Protein AF-0000000074580094 (afdb_homodimer)

Foldseek 3Di:
DLEEEFEEDAQLVPAQLQAVVLCLVDQAYEYEYADHPDCNVVSQVVDPRYDYDYDHDDAPQVSRLVRQVPTPGQKYFYDYSQKHFDPQQVVQVVPDDPVDQLEWEKAFAFEDAQHHTDQFLPRHDDIATGIHGSVNWGWDPDHPDTHIDHDPSRHYDYGDGYIYGHPYNDVVSLVVCLVVLLVVLLVPDAADPPVVLQVVLVVLLCCRVPVRVLVVVPPRSNVSSVSRSSSSNSSNVCNHPVD/DLEEEFEEDAQLVPAQLQAVVLCLVDQAYEYEYADHPDCNVVSQVVDPRYDYDYDHDDAPQVSRLVRQVPTPGQKYFYDYSQKHFDPQQVVQVVPDDPVDQLEWEKAAAFEDAQHHTDQFLPRRGDIATGIHGSVNWGWDPDRPDTHIDHDPSHHYDYGDGYIYGHCYNDVVSLVVCLVVLLVVLLVPDAADPPVVLQVVLVVLLCCRVPVRVLVVVPPRSNVSSVSRSSSSNSSNVCNHPVD

Radius of gyration: 27.44 Å; Cα contacts (8 Å, |Δi|>4): 992; chains: 2; bounding box: 47×80×62 Å

Structure (mmCIF, N/CA/C/O backbone):
data_AF-0000000074580094-model_v1
#
loop_
_entity.id
_entity.type
_entity.pdbx_description
1 polymer 'Glycosyl transferase, group 2 family protein'
#
loop_
_atom_site.group_PDB
_atom_site.id
_atom_site.type_symbol
_atom_site.label_atom_id
_atom_site.label_alt_id
_atom_site.label_comp_id
_atom_site.label_asym_id
_atom_site.label_entity_id
_atom_site.label_seq_id
_atom_site.pdbx_PDB_ins_code
_atom_site.Cartn_x
_atom_site.Cartn_y
_atom_site.Cartn_z
_atom_site.occupancy
_atom_site.B_iso_or_equiv
_atom_site.auth_seq_id
_atom_site.auth_comp_id
_atom_site.auth_asym_id
_atom_site.auth_atom_id
_atom_site.pdbx_PDB_model_num
ATOM 1 N N . MET A 1 1 ? 5.562 41.562 6.352 1 67.31 1 MET A N 1
ATOM 2 C CA . MET A 1 1 ? 6.07 40.594 7.32 1 67.31 1 MET A CA 1
ATOM 3 C C . MET A 1 1 ? 7.309 39.906 6.781 1 67.31 1 MET A C 1
ATOM 5 O O . MET A 1 1 ? 7.328 39.469 5.625 1 67.31 1 MET A O 1
ATOM 9 N N . CYS A 1 2 ? 8.477 40.125 7.492 1 86.38 2 CYS A N 1
ATOM 10 C CA . CYS A 1 2 ? 9.734 39.5 7.094 1 86.38 2 CYS A CA 1
ATOM 11 C C . CYS A 1 2 ? 9.812 38.062 7.586 1 86.38 2 CYS A C 1
ATOM 13 O O . CYS A 1 2 ? 10.586 37.75 8.484 1 86.38 2 CYS A O 1
ATOM 15 N N . LEU A 1 3 ? 8.914 37.281 7.074 1 94.38 3 LEU A N 1
ATOM 16 C CA . LEU A 1 3 ? 8.727 35.875 7.406 1 94.38 3 LEU A CA 1
ATOM 17 C C . LEU A 1 3 ? 8.828 35 6.156 1 94.38 3 LEU A C 1
ATOM 19 O O . LEU A 1 3 ? 8.203 35.312 5.137 1 94.38 3 LEU A O 1
ATOM 23 N N . SER A 1 4 ? 9.727 34.094 6.234 1 97.44 4 SER A N 1
ATOM 24 C CA . SER A 1 4 ? 9.852 33.156 5.125 1 97.44 4 SER A CA 1
ATOM 25 C C . SER A 1 4 ? 9.062 31.875 5.391 1 97.44 4 SER A C 1
ATOM 27 O O . SER A 1 4 ? 9.234 31.234 6.43 1 97.44 4 SER A O 1
ATOM 29 N N . ALA A 1 5 ? 8.188 31.531 4.473 1 97.94 5 ALA A N 1
ATOM 30 C CA . ALA A 1 5 ? 7.594 30.188 4.488 1 97.94 5 ALA A CA 1
ATOM 31 C C . ALA A 1 5 ? 8.531 29.172 3.844 1 97.94 5 ALA A C 1
ATOM 33 O O . ALA A 1 5 ? 8.961 29.344 2.703 1 97.94 5 ALA A O 1
ATOM 34 N N . VAL A 1 6 ? 8.859 28.141 4.594 1 97.75 6 VAL A N 1
ATOM 35 C CA . VAL A 1 6 ? 9.828 27.156 4.109 1 97.75 6 VAL A CA 1
ATOM 36 C C . VAL A 1 6 ? 9.148 25.797 3.961 1 97.75 6 VAL A C 1
ATOM 38 O O . VAL A 1 6 ? 8.562 25.281 4.918 1 97.75 6 VAL A O 1
ATOM 41 N N . ILE A 1 7 ? 9.273 25.203 2.734 1 97.75 7 ILE A N 1
ATOM 42 C CA . ILE A 1 7 ? 8.594 23.953 2.426 1 97.75 7 ILE A CA 1
ATOM 43 C C . ILE A 1 7 ? 9.578 22.984 1.771 1 97.75 7 ILE A C 1
ATOM 45 O O . ILE A 1 7 ? 10.242 23.328 0.787 1 97.75 7 ILE A O 1
ATOM 49 N N . ILE A 1 8 ? 9.711 21.828 2.287 1 95.44 8 ILE A N 1
ATOM 50 C CA . ILE A 1 8 ? 10.422 20.766 1.589 1 95.44 8 ILE A CA 1
ATOM 51 C C . ILE A 1 8 ? 9.445 19.984 0.715 1 95.44 8 ILE A C 1
ATOM 53 O O . ILE A 1 8 ? 8.344 19.641 1.154 1 95.44 8 ILE A O 1
ATOM 57 N N . VAL A 1 9 ? 9.883 19.703 -0.528 1 95.88 9 VAL A N 1
ATOM 58 C CA . VAL A 1 9 ? 8.914 19.156 -1.475 1 95.88 9 VAL A CA 1
ATOM 59 C C . VAL A 1 9 ? 9.523 17.953 -2.195 1 95.88 9 VAL A C 1
ATOM 61 O O . VAL A 1 9 ? 10.719 17.953 -2.498 1 95.88 9 VAL A O 1
ATOM 64 N N . LYS A 1 10 ? 8.727 16.969 -2.344 1 94.12 10 LYS A N 1
ATOM 65 C CA . LYS A 1 10 ? 8.984 15.867 -3.264 1 94.12 10 LYS A CA 1
ATOM 66 C C . LYS A 1 10 ? 7.691 15.367 -3.896 1 94.12 10 LYS A C 1
ATOM 68 O O . LYS A 1 10 ? 6.816 14.844 -3.203 1 94.12 10 LYS A O 1
ATOM 73 N N . ASN A 1 11 ? 7.508 15.5 -5.191 1 93.44 11 ASN A N 1
ATOM 74 C CA . ASN A 1 11 ? 6.352 15.023 -5.953 1 93.44 11 ASN A CA 1
ATOM 75 C C . ASN A 1 11 ? 5.039 15.422 -5.277 1 93.44 11 ASN A C 1
ATOM 77 O O . ASN A 1 11 ? 4.211 14.562 -4.973 1 93.44 11 ASN A O 1
ATOM 81 N N . ALA A 1 12 ? 4.84 16.719 -5.148 1 94.38 12 ALA A N 1
ATOM 82 C CA . ALA A 1 12 ? 3.674 17.234 -4.438 1 94.38 12 ALA A CA 1
ATOM 83 C C . ALA A 1 12 ? 2.674 17.859 -5.406 1 94.38 12 ALA A C 1
ATOM 85 O O . ALA A 1 12 ? 1.945 18.781 -5.043 1 94.38 12 ALA A O 1
ATOM 86 N N . GLU A 1 13 ? 2.582 17.359 -6.609 1 94.44 13 GLU A N 1
ATOM 87 C CA . GLU A 1 13 ? 1.767 17.984 -7.648 1 94.44 13 GLU A CA 1
ATOM 88 C C . GLU A 1 13 ? 0.303 18.062 -7.227 1 94.44 13 GLU A C 1
ATOM 90 O O . GLU A 1 13 ? -0.405 19 -7.613 1 94.44 13 GLU A O 1
ATOM 95 N N . HIS A 1 14 ? -0.156 17.297 -6.363 1 91 14 HIS A N 1
ATOM 96 C CA . HIS A 1 14 ? -1.579 17.188 -6.062 1 91 14 HIS A CA 1
ATOM 97 C C . HIS A 1 14 ? -1.984 18.172 -4.969 1 91 14 HIS A C 1
ATOM 99 O O . HIS A 1 14 ? -3.162 18.516 -4.84 1 91 14 HIS A O 1
ATOM 105 N N . THR A 1 15 ? -0.998 18.625 -4.211 1 94.44 15 THR A N 1
ATOM 106 C CA . THR A 1 15 ? -1.376 19.438 -3.055 1 94.44 15 THR A CA 1
ATOM 107 C C . THR A 1 15 ? -0.68 20.781 -3.094 1 94.44 15 THR A C 1
ATOM 109 O O . THR A 1 15 ? -1.124 21.734 -2.443 1 94.44 15 THR A O 1
ATOM 112 N N . LEU A 1 16 ? 0.31 20.969 -3.82 1 96.88 16 LEU A N 1
ATOM 113 C CA . LEU A 1 16 ? 1.217 22.109 -3.748 1 96.88 16 LEU A CA 1
ATOM 114 C C . LEU A 1 16 ? 0.489 23.406 -4.086 1 96.88 16 LEU A C 1
ATOM 116 O O . LEU A 1 16 ? 0.701 24.438 -3.438 1 96.88 16 LEU A O 1
ATOM 120 N N . GLU A 1 17 ? -0.34 23.375 -5.102 1 96.88 17 GLU A N 1
ATOM 121 C CA . GLU A 1 17 ? -1.044 24.578 -5.531 1 96.88 17 GLU A CA 1
ATOM 122 C C . GLU A 1 17 ? -1.868 25.172 -4.395 1 96.88 17 GLU A C 1
ATOM 124 O O . GLU A 1 17 ? -1.809 26.375 -4.137 1 96.88 17 GLU A O 1
ATOM 129 N N . LYS A 1 18 ? -2.588 24.312 -3.732 1 95.94 18 LYS A N 1
ATOM 130 C CA . LYS A 1 18 ? -3.412 24.766 -2.611 1 95.94 18 LYS A CA 1
ATOM 131 C C . LYS A 1 18 ? -2.553 25.344 -1.489 1 95.94 18 LYS A C 1
ATOM 133 O O . LYS A 1 18 ? -2.904 26.359 -0.886 1 95.94 18 LYS A O 1
ATOM 138 N N . THR A 1 19 ? -1.493 24.641 -1.237 1 97.69 19 THR A N 1
ATOM 139 C CA . THR A 1 19 ? -0.561 25.109 -0.217 1 97.69 19 THR A CA 1
ATOM 140 C C . THR A 1 19 ? -0.046 26.5 -0.554 1 97.69 19 THR A C 1
ATOM 142 O O . THR A 1 19 ? -0.114 27.406 0.275 1 97.69 19 THR A O 1
ATOM 145 N N . LEU A 1 20 ? 0.334 26.703 -1.763 1 97.88 20 LEU A N 1
ATOM 146 C CA . LEU A 1 20 ? 0.925 27.969 -2.178 1 97.88 20 LEU A CA 1
ATOM 147 C C . LEU A 1 20 ? -0.124 29.078 -2.203 1 97.88 20 LEU A C 1
ATOM 149 O O . LEU A 1 20 ? 0.163 30.219 -1.84 1 97.88 20 LEU A O 1
ATOM 153 N N . GLN A 1 21 ? -1.299 28.75 -2.617 1 97.31 21 GLN A N 1
ATOM 154 C CA . GLN A 1 21 ? -2.387 29.734 -2.627 1 97.31 21 GLN A CA 1
ATOM 155 C C . GLN A 1 21 ? -2.656 30.266 -1.225 1 97.31 21 GLN A C 1
ATOM 157 O O . GLN A 1 21 ? -2.977 31.438 -1.058 1 97.31 21 GLN A O 1
ATOM 162 N N . SER A 1 22 ? -2.496 29.422 -0.257 1 97.38 22 SER A N 1
ATOM 163 C CA . SER A 1 22 ? -2.787 29.781 1.124 1 97.38 22 SER A CA 1
ATOM 164 C C . SER A 1 22 ? -1.696 30.688 1.696 1 97.38 22 SER A C 1
ATOM 166 O O . SER A 1 22 ? -1.852 31.25 2.785 1 97.38 22 SER A O 1
ATOM 168 N N . LEU A 1 23 ? -0.598 30.828 0.967 1 96.62 23 LEU A N 1
ATOM 169 C CA . LEU A 1 23 ? 0.558 31.562 1.451 1 96.62 23 LEU A CA 1
ATOM 170 C C . LEU A 1 23 ? 0.733 32.875 0.667 1 96.62 23 LEU A C 1
ATOM 172 O O . LEU A 1 23 ? 1.85 33.375 0.545 1 96.62 23 LEU A O 1
ATOM 176 N N . SER A 1 24 ? -0.337 33.375 0.201 1 92.31 24 SER A N 1
ATOM 177 C CA . SER A 1 24 ? -0.309 34.562 -0.673 1 92.31 24 SER A CA 1
ATOM 178 C C . SER A 1 24 ? 0.217 35.781 0.063 1 92.31 24 SER A C 1
ATOM 180 O O . SER A 1 24 ? 0.788 36.688 -0.553 1 92.31 24 SER A O 1
ATOM 182 N N . LEU A 1 25 ? 0.146 35.812 1.34 1 91.19 25 LEU A N 1
ATOM 183 C CA . LEU A 1 25 ? 0.534 36.969 2.123 1 91.19 25 LEU A CA 1
ATOM 184 C C . LEU A 1 25 ? 2.037 37 2.389 1 91.19 25 LEU A C 1
ATOM 186 O O . LEU A 1 25 ? 2.592 38 2.822 1 91.19 25 LEU A O 1
ATOM 190 N N . PHE A 1 26 ? 2.666 35.844 2.131 1 94.38 26 PHE A N 1
ATOM 191 C CA . PHE A 1 26 ? 4.098 35.75 2.385 1 94.38 26 PHE A CA 1
ATOM 192 C C . PHE A 1 26 ? 4.895 36.375 1.246 1 94.38 26 PHE A C 1
ATOM 194 O O . PHE A 1 26 ? 4.59 36.156 0.072 1 94.38 26 PHE A O 1
ATOM 201 N N . LYS A 1 27 ? 5.891 37.156 1.635 1 92.62 27 LYS A N 1
ATOM 202 C CA . LYS A 1 27 ? 6.754 37.75 0.631 1 92.62 27 LYS A CA 1
ATOM 203 C C . LYS A 1 27 ? 7.688 36.719 0.001 1 92.62 27 LYS A C 1
ATOM 205 O O . LYS A 1 27 ? 8.086 36.875 -1.155 1 92.62 27 LYS A O 1
ATOM 210 N N . GLU A 1 28 ? 7.949 35.688 0.842 1 96.38 28 GLU A N 1
ATOM 211 C CA . GLU A 1 28 ? 8.797 34.625 0.332 1 96.38 28 GLU A CA 1
ATOM 212 C C . GLU A 1 28 ? 8.242 33.25 0.712 1 96.38 28 GLU A C 1
ATOM 214 O O . GLU A 1 28 ? 7.949 33 1.883 1 96.38 28 GLU A O 1
ATOM 219 N N . ILE A 1 29 ? 8.156 32.469 -0.329 1 97.81 29 ILE A N 1
ATOM 220 C CA . ILE A 1 29 ? 7.965 31.031 -0.153 1 97.81 29 ILE A CA 1
ATOM 221 C C . ILE A 1 29 ? 9.18 30.281 -0.688 1 97.81 29 ILE A C 1
ATOM 223 O O . ILE A 1 29 ? 9.453 30.297 -1.892 1 97.81 29 ILE A O 1
ATOM 227 N N . LEU A 1 30 ? 9.891 29.703 0.22 1 98.25 30 LEU A N 1
ATOM 228 C CA . LEU A 1 30 ? 11.062 28.922 -0.169 1 98.25 30 LEU A CA 1
ATOM 229 C C . LEU A 1 30 ? 10.695 27.453 -0.323 1 98.25 30 LEU A C 1
ATOM 231 O O . LEU A 1 30 ? 10.266 26.812 0.638 1 98.25 30 LEU A O 1
ATOM 235 N N . ILE A 1 31 ? 10.859 26.953 -1.485 1 98.25 31 ILE A N 1
ATOM 236 C CA . ILE A 1 31 ? 10.633 25.531 -1.758 1 98.25 31 ILE A CA 1
ATOM 237 C C . ILE A 1 31 ? 11.977 24.828 -1.918 1 98.25 31 ILE A C 1
ATOM 239 O O . ILE A 1 31 ? 12.781 25.188 -2.781 1 98.25 31 ILE A O 1
ATOM 243 N N . TYR A 1 32 ? 12.227 23.938 -1.048 1 97.75 32 TYR A N 1
ATOM 244 C CA . TYR A 1 32 ? 13.391 23.078 -1.123 1 97.75 32 TYR A CA 1
ATOM 245 C C . TYR A 1 32 ? 13.016 21.703 -1.68 1 97.75 32 TYR A C 1
ATOM 247 O O . TYR A 1 32 ? 12.469 20.859 -0.96 1 97.75 32 TYR A O 1
ATOM 255 N N . ASP A 1 33 ? 13.391 21.484 -2.924 1 97.56 33 ASP A N 1
ATOM 256 C CA . ASP A 1 33 ? 12.984 20.266 -3.602 1 97.56 33 ASP A CA 1
ATOM 257 C C . ASP A 1 33 ? 14.047 19.172 -3.467 1 97.56 33 ASP A C 1
ATOM 259 O O . ASP A 1 33 ? 15.234 19.438 -3.703 1 97.56 33 ASP A O 1
ATOM 263 N N . THR A 1 34 ? 13.578 18.047 -3.152 1 95.5 34 THR A N 1
ATOM 264 C CA . THR A 1 34 ? 14.516 16.953 -2.912 1 95.5 34 THR A CA 1
ATOM 265 C C . THR A 1 34 ? 14.453 15.93 -4.039 1 95.5 34 THR A C 1
ATOM 267 O O . THR A 1 34 ? 14.594 14.727 -3.801 1 95.5 34 THR A O 1
ATOM 270 N N . GLY A 1 35 ? 14.109 16.312 -5.211 1 94.94 35 GLY A N 1
ATOM 271 C CA . GLY A 1 35 ? 14.172 15.43 -6.367 1 94.94 35 GLY A CA 1
ATOM 272 C C . GLY A 1 35 ? 12.805 15.109 -6.941 1 94.94 35 GLY A C 1
ATOM 273 O O . GLY A 1 35 ? 12.477 13.938 -7.172 1 94.94 35 GLY A O 1
ATOM 274 N N . SER A 1 36 ? 11.945 16.031 -7.145 1 94.31 36 SER A N 1
ATOM 275 C CA . SER A 1 36 ? 10.633 15.844 -7.754 1 94.31 36 SER A CA 1
ATOM 276 C C . SER A 1 36 ? 10.758 15.484 -9.227 1 94.31 36 SER A C 1
ATOM 278 O O . SER A 1 36 ? 11.625 16.016 -9.93 1 94.31 36 SER A O 1
ATOM 280 N N . THR A 1 37 ? 9.898 14.555 -9.617 1 92.75 37 THR A N 1
ATOM 281 C CA . THR A 1 37 ? 9.859 14.141 -11.016 1 92.75 37 THR A CA 1
ATOM 282 C C . THR A 1 37 ? 8.508 14.469 -11.648 1 92.75 37 THR A C 1
ATOM 284 O O . THR A 1 37 ? 8.297 14.227 -12.836 1 92.75 37 THR A O 1
ATOM 287 N N . ASP A 1 38 ? 7.645 15.039 -10.914 1 93.88 38 ASP A N 1
ATOM 288 C CA . ASP A 1 38 ? 6.301 15.367 -11.383 1 93.88 38 ASP A CA 1
ATOM 289 C C . ASP A 1 38 ? 6.176 16.859 -11.695 1 93.88 38 ASP A C 1
ATOM 291 O O . ASP A 1 38 ? 7.172 17.516 -11.992 1 93.88 38 ASP A O 1
ATOM 295 N N . LYS A 1 39 ? 4.949 17.375 -11.727 1 96.31 39 LYS A N 1
ATOM 296 C CA . LYS A 1 39 ? 4.707 18.75 -12.141 1 96.31 39 LYS A CA 1
ATOM 297 C C . LYS A 1 39 ? 4.852 19.719 -10.969 1 96.31 39 LYS A C 1
ATOM 299 O O . LYS A 1 39 ? 4.41 20.859 -11.039 1 96.31 39 LYS A O 1
ATOM 304 N N . SER A 1 40 ? 5.504 19.328 -9.875 1 97.5 40 SER A N 1
ATOM 305 C CA . SER A 1 40 ? 5.641 20.156 -8.688 1 97.5 40 SER A CA 1
ATOM 306 C C . SER A 1 40 ? 6.355 21.469 -9.016 1 97.5 40 SER A C 1
ATOM 308 O O . SER A 1 40 ? 5.895 22.547 -8.633 1 97.5 40 SER A O 1
ATOM 310 N N . LYS A 1 41 ? 7.395 21.422 -9.773 1 96.94 41 LYS A N 1
ATOM 311 C CA . LYS A 1 41 ? 8.164 22.625 -10.102 1 96.94 41 LYS A CA 1
ATOM 312 C C . LYS A 1 41 ? 7.355 23.578 -10.969 1 96.94 41 LYS A C 1
ATOM 314 O O . LYS A 1 41 ? 7.332 24.797 -10.719 1 96.94 41 LYS A O 1
ATOM 319 N N . THR A 1 42 ? 6.723 23 -11.922 1 97.75 42 THR A N 1
ATOM 320 C CA . THR A 1 42 ? 5.898 23.797 -12.82 1 97.75 42 THR A CA 1
ATOM 321 C C . THR A 1 42 ? 4.832 24.562 -12.047 1 97.75 42 THR A C 1
ATOM 323 O O . THR A 1 42 ? 4.609 25.75 -12.289 1 97.75 42 THR A O 1
ATOM 326 N N . ILE A 1 43 ? 4.234 23.922 -11.164 1 97.56 43 ILE A N 1
ATOM 327 C CA . ILE A 1 43 ? 3.186 24.531 -10.344 1 97.56 43 ILE A CA 1
ATOM 328 C C . ILE A 1 43 ? 3.781 25.641 -9.477 1 97.56 43 ILE A C 1
ATOM 330 O O . ILE A 1 43 ? 3.248 26.75 -9.422 1 97.56 43 ILE A O 1
ATOM 334 N N . ALA A 1 44 ? 4.863 25.375 -8.875 1 97.81 44 ALA A N 1
ATOM 335 C CA . ALA A 1 44 ? 5.496 26.297 -7.941 1 97.81 44 ALA A CA 1
ATOM 336 C C . ALA A 1 44 ? 5.891 27.594 -8.648 1 97.81 44 ALA A C 1
ATOM 338 O O . ALA A 1 44 ? 5.711 28.688 -8.102 1 97.81 44 ALA A O 1
ATOM 339 N N . LEU A 1 45 ? 6.352 27.531 -9.805 1 96.5 45 LEU A N 1
ATOM 340 C CA . LEU A 1 45 ? 6.938 28.656 -10.516 1 96.5 45 LEU A CA 1
ATOM 341 C C . LEU A 1 45 ? 5.852 29.594 -11.047 1 96.5 45 LEU A C 1
ATOM 343 O O . LEU A 1 45 ? 6.141 30.703 -11.484 1 96.5 45 LEU A O 1
ATOM 347 N N . THR A 1 46 ? 4.633 29.172 -11.008 1 97.12 46 THR A N 1
ATOM 348 C CA . THR A 1 46 ? 3.539 30.062 -11.391 1 97.12 46 THR A CA 1
ATOM 349 C C . THR A 1 46 ? 3.291 31.109 -10.32 1 97.12 46 THR A C 1
ATOM 351 O O . THR A 1 46 ? 2.58 32.094 -10.562 1 97.12 46 THR A O 1
ATOM 354 N N . PHE A 1 47 ? 3.855 30.938 -9.195 1 97.56 47 PHE A N 1
ATOM 355 C CA . PHE A 1 47 ? 3.691 31.875 -8.094 1 97.56 47 PHE A CA 1
ATOM 356 C C . PHE A 1 47 ? 4.887 32.812 -8 1 97.56 47 PHE A C 1
ATOM 358 O O . PHE A 1 47 ? 6.027 32.375 -7.867 1 97.56 47 PHE A O 1
ATOM 365 N N . ALA A 1 48 ? 4.648 34.062 -7.895 1 96.06 48 ALA A N 1
ATOM 366 C CA . ALA A 1 48 ? 5.691 35.094 -7.98 1 96.06 48 ALA A CA 1
ATOM 367 C C . ALA A 1 48 ? 6.516 35.125 -6.695 1 96.06 48 ALA A C 1
ATOM 369 O O . ALA A 1 48 ? 7.684 35.531 -6.715 1 96.06 48 ALA A O 1
ATOM 370 N N . ASN A 1 49 ? 5.957 34.719 -5.66 1 96 49 ASN A N 1
ATOM 371 C CA . ASN A 1 49 ? 6.656 34.812 -4.383 1 96 49 ASN A CA 1
ATOM 372 C C . ASN A 1 49 ? 7.371 33.531 -4.027 1 96 49 ASN A C 1
ATOM 374 O O . ASN A 1 49 ? 7.797 33.344 -2.887 1 96 49 ASN A O 1
ATOM 378 N N . VAL A 1 50 ? 7.543 32.656 -5.012 1 97.81 50 VAL A N 1
ATOM 379 C CA . VAL A 1 50 ? 8.18 31.359 -4.762 1 97.81 50 VAL A CA 1
ATOM 380 C C . VAL A 1 50 ? 9.633 31.406 -5.227 1 97.81 50 VAL A C 1
ATOM 382 O O . VAL A 1 50 ? 9.93 31.891 -6.316 1 97.81 50 VAL A O 1
ATOM 385 N N . ARG A 1 51 ? 10.492 31.016 -4.383 1 97.56 51 ARG A N 1
ATOM 386 C CA . ARG A 1 51 ? 11.883 30.719 -4.719 1 97.56 51 ARG A CA 1
ATOM 387 C C . ARG A 1 51 ? 12.148 29.219 -4.652 1 97.56 51 ARG A C 1
ATOM 389 O O . ARG A 1 51 ? 12.023 28.609 -3.594 1 97.56 51 ARG A O 1
ATOM 396 N N . TRP A 1 52 ? 12.547 28.641 -5.742 1 97.62 52 TRP A N 1
ATOM 397 C CA . TRP A 1 52 ? 12.766 27.188 -5.863 1 97.62 52 TRP A CA 1
ATOM 398 C C . TRP A 1 52 ? 14.242 26.844 -5.75 1 97.62 52 TRP A C 1
ATOM 400 O O . TRP A 1 52 ? 15.078 27.422 -6.465 1 97.62 52 TRP A O 1
ATOM 410 N N . ILE A 1 53 ? 14.578 25.938 -4.859 1 97 53 ILE A N 1
ATOM 411 C CA . ILE A 1 53 ? 15.945 25.469 -4.684 1 97 53 ILE A CA 1
ATOM 412 C C . ILE A 1 53 ? 15.992 23.938 -4.844 1 97 53 ILE A C 1
ATOM 414 O O . ILE A 1 53 ? 15.18 23.234 -4.25 1 97 53 ILE A O 1
ATOM 418 N N . ASP A 1 54 ? 16.969 23.5 -5.648 1 96.31 54 ASP A N 1
ATOM 419 C CA . ASP A 1 54 ? 17.203 22.078 -5.777 1 96.31 54 ASP A CA 1
ATOM 420 C C . ASP A 1 54 ? 18.172 21.578 -4.703 1 96.31 54 ASP A C 1
ATOM 422 O O . ASP A 1 54 ? 19.25 22.141 -4.512 1 96.31 54 ASP A O 1
ATOM 426 N N . GLY A 1 55 ? 17.672 20.578 -3.965 1 94.94 55 GLY A N 1
ATOM 427 C CA . GLY A 1 55 ? 18.5 19.969 -2.941 1 94.94 55 GLY A CA 1
ATOM 428 C C . GLY A 1 55 ? 18.375 18.453 -2.889 1 94.94 55 GLY A C 1
ATOM 429 O O . GLY A 1 55 ? 18.094 17.812 -3.9 1 94.94 55 GLY A O 1
ATOM 430 N N . TYR A 1 56 ? 18.875 17.891 -1.788 1 91.69 56 TYR A N 1
ATOM 431 C CA . TYR A 1 56 ? 18.797 16.438 -1.578 1 91.69 56 TYR A CA 1
ATOM 432 C C . TYR A 1 56 ? 18.203 16.125 -0.214 1 91.69 56 TYR A C 1
ATOM 434 O O . TYR A 1 56 ? 18.219 16.953 0.695 1 91.69 56 TYR A O 1
ATOM 442 N N . PHE A 1 57 ? 17.688 14.891 -0.192 1 88.56 57 PHE A N 1
ATOM 443 C CA . PHE A 1 57 ? 17.078 14.453 1.06 1 88.56 57 PHE A CA 1
ATOM 444 C C . PHE A 1 57 ? 18.047 13.609 1.867 1 88.56 57 PHE A C 1
ATOM 446 O O . PHE A 1 57 ? 18.734 12.742 1.316 1 88.56 57 PHE A O 1
ATOM 453 N N . ASP A 1 58 ? 18.156 13.906 3.064 1 83.62 58 ASP A N 1
ATOM 454 C CA . ASP A 1 58 ? 18.859 13.07 4.035 1 83.62 58 ASP A CA 1
ATOM 455 C C . ASP A 1 58 ? 17.906 12.547 5.105 1 83.62 58 ASP A C 1
ATOM 457 O O . ASP A 1 58 ? 17.234 11.539 4.898 1 83.62 58 ASP A O 1
ATOM 461 N N . GLN A 1 59 ? 17.719 13.273 6.133 1 82.12 59 GLN A N 1
ATOM 462 C CA . GLN A 1 59 ? 16.703 13.102 7.168 1 82.12 59 GLN A CA 1
ATOM 463 C C . GLN A 1 59 ? 15.812 14.344 7.285 1 82.12 59 GLN A C 1
ATOM 465 O O . GLN A 1 59 ? 16.203 15.43 6.852 1 82.12 59 GLN A O 1
ATOM 470 N N . PHE A 1 60 ? 14.703 14.07 7.812 1 82.25 60 PHE A N 1
ATOM 471 C CA . PHE A 1 60 ? 13.75 15.172 7.863 1 82.25 60 PHE A CA 1
ATOM 472 C C . PHE A 1 60 ? 14.344 16.359 8.602 1 82.25 60 PHE A C 1
ATOM 474 O O . PHE A 1 60 ? 14.359 17.484 8.086 1 82.25 60 PHE A O 1
ATOM 481 N N . GLY A 1 61 ? 14.875 16.125 9.695 1 84.31 61 GLY A N 1
ATOM 482 C CA . GLY A 1 61 ? 15.414 17.219 10.5 1 84.31 61 GLY A CA 1
ATOM 483 C C . GLY A 1 61 ? 16.531 17.969 9.812 1 84.31 61 GLY A C 1
ATOM 484 O O . GLY A 1 61 ? 16.469 19.203 9.695 1 84.31 61 GLY A O 1
ATOM 485 N N . THR A 1 62 ? 17.453 17.266 9.266 1 87.62 62 THR A N 1
ATOM 486 C CA . THR A 1 62 ? 18.609 17.891 8.625 1 87.62 62 THR A CA 1
ATOM 487 C C . THR A 1 62 ? 18.203 18.578 7.328 1 87.62 62 THR A C 1
ATOM 489 O O . THR A 1 62 ? 18.719 19.656 7.008 1 87.62 62 THR A O 1
ATOM 492 N N . THR A 1 63 ? 17.281 17.969 6.672 1 90.62 63 THR A N 1
ATOM 493 C CA . THR A 1 63 ? 16.812 18.547 5.418 1 90.62 63 THR A CA 1
ATOM 494 C C . THR A 1 63 ? 16.062 19.859 5.676 1 90.62 63 THR A C 1
ATOM 496 O O . THR A 1 63 ? 16.266 20.844 4.973 1 90.62 63 THR A O 1
ATOM 499 N N . LYS A 1 64 ? 15.227 19.844 6.684 1 92.5 64 LYS A N 1
ATOM 500 C CA . LYS A 1 64 ? 14.484 21.062 7.031 1 92.5 64 LYS A CA 1
ATOM 501 C C . LYS A 1 64 ? 15.43 22.172 7.477 1 92.5 64 LYS A C 1
ATOM 503 O O . LYS A 1 64 ? 15.234 23.328 7.125 1 92.5 64 LYS A O 1
ATOM 508 N N . ASN A 1 65 ? 16.438 21.812 8.195 1 92.75 65 ASN A N 1
ATOM 509 C CA . ASN A 1 65 ? 17.406 22.797 8.641 1 92.75 65 ASN A CA 1
ATOM 510 C C . ASN A 1 65 ? 18.188 23.391 7.469 1 92.75 65 ASN A C 1
ATOM 512 O O . ASN A 1 65 ? 18.453 24.594 7.445 1 92.75 65 ASN A O 1
ATOM 516 N N . ARG A 1 66 ? 18.484 22.531 6.562 1 93.81 66 ARG A N 1
ATOM 517 C CA . ARG A 1 66 ? 19.172 23.016 5.363 1 93.81 66 ARG A CA 1
ATOM 518 C C . ARG A 1 66 ? 18.281 23.984 4.594 1 93.81 66 ARG A C 1
ATOM 520 O O . ARG A 1 66 ? 18.766 25.016 4.113 1 93.81 66 ARG A O 1
ATOM 527 N N . ALA A 1 67 ? 17.047 23.609 4.473 1 95.5 67 ALA A N 1
ATOM 528 C CA . ALA A 1 67 ? 16.094 24.5 3.805 1 95.5 67 ALA A CA 1
ATOM 529 C C . ALA A 1 67 ? 15.984 25.828 4.539 1 95.5 67 ALA A C 1
ATOM 531 O O . ALA A 1 67 ? 16.047 26.891 3.922 1 95.5 67 ALA A O 1
ATOM 532 N N . VAL A 1 68 ? 15.875 25.812 5.828 1 95.94 68 VAL A N 1
ATOM 533 C CA . VAL A 1 68 ? 15.727 26.984 6.68 1 95.94 68 VAL A CA 1
ATOM 534 C C . VAL A 1 68 ? 16.953 27.891 6.52 1 95.94 68 VAL A C 1
ATOM 536 O O . VAL A 1 68 ? 16.812 29.125 6.48 1 95.94 68 VAL A O 1
ATOM 539 N N . ALA A 1 69 ? 18.094 27.328 6.379 1 95.62 69 ALA A N 1
ATOM 540 C CA . ALA A 1 69 ? 19.344 28.062 6.281 1 95.62 69 ALA A CA 1
ATOM 541 C C . ALA A 1 69 ? 19.375 28.906 5.004 1 95.62 69 ALA A C 1
ATOM 543 O O . ALA A 1 69 ? 20.109 29.906 4.93 1 95.62 69 ALA A O 1
ATOM 544 N N . THR A 1 70 ? 18.594 28.547 4.051 1 96 70 THR A N 1
ATOM 545 C CA . THR A 1 70 ? 18.656 29.219 2.76 1 96 70 THR A CA 1
ATOM 546 C C . THR A 1 70 ? 17.578 30.297 2.668 1 96 70 THR A C 1
ATOM 548 O O . THR A 1 70 ? 17.5 31.031 1.677 1 96 70 THR A O 1
ATOM 551 N N . ALA A 1 71 ? 16.797 30.484 3.68 1 96.94 71 ALA A N 1
ATOM 552 C CA . ALA A 1 71 ? 15.695 31.438 3.666 1 96.94 71 ALA A CA 1
ATOM 553 C C . ALA A 1 71 ? 16.203 32.875 3.635 1 96.94 71 ALA A C 1
ATOM 555 O O . ALA A 1 71 ? 17.344 33.156 4.059 1 96.94 71 ALA A O 1
ATOM 556 N N . ARG A 1 72 ? 15.422 33.75 3.111 1 96.19 72 ARG A N 1
ATOM 557 C CA . ARG A 1 72 ? 15.758 35.156 3.039 1 96.19 72 ARG A CA 1
ATOM 558 C C . ARG A 1 72 ? 15.656 35.812 4.414 1 96.19 72 ARG A C 1
ATOM 560 O O . ARG A 1 72 ? 16.484 36.656 4.762 1 96.19 72 ARG A O 1
ATOM 567 N N . TYR A 1 73 ? 14.648 35.5 5.129 1 96.56 73 TYR A N 1
ATOM 568 C CA . TYR A 1 73 ? 14.391 36.125 6.418 1 96.56 73 TYR A CA 1
ATOM 569 C C . TYR A 1 73 ? 14.758 35.188 7.562 1 96.56 73 TYR A C 1
ATOM 571 O O . TYR A 1 73 ? 14.812 33.969 7.379 1 96.56 73 TYR A O 1
ATOM 579 N N . ASP A 1 74 ? 14.984 35.781 8.727 1 96.19 74 ASP A N 1
ATOM 580 C CA . ASP A 1 74 ? 15.383 35 9.891 1 96.19 74 ASP A CA 1
ATOM 581 C C . ASP A 1 74 ? 14.172 34.344 10.547 1 96.19 74 ASP A C 1
ATOM 583 O O . ASP A 1 74 ? 14.289 33.281 11.148 1 96.19 74 ASP A O 1
ATOM 587 N N . TRP A 1 75 ? 13.023 34.938 10.453 1 96.62 75 TRP A N 1
ATOM 588 C CA . TRP A 1 75 ? 11.805 34.312 10.945 1 96.62 75 TRP A CA 1
ATOM 589 C C . TRP A 1 75 ? 11.281 33.281 9.945 1 96.62 75 TRP A C 1
ATOM 591 O O . TRP A 1 75 ? 11.172 33.562 8.75 1 96.62 75 TRP A O 1
ATOM 601 N N . ILE A 1 76 ? 11.016 32.094 10.531 1 97.12 76 ILE A N 1
ATOM 602 C CA . ILE A 1 76 ? 10.672 30.969 9.68 1 97.12 76 ILE A CA 1
ATOM 603 C C . ILE A 1 76 ? 9.273 30.469 10.031 1 97.12 76 ILE A C 1
ATOM 605 O O . ILE A 1 76 ? 8.922 30.359 11.211 1 97.12 76 ILE A O 1
ATOM 609 N N . PHE A 1 77 ? 8.492 30.234 9.039 1 97.25 77 PHE A N 1
ATOM 610 C CA . PHE A 1 77 ? 7.289 29.422 9.125 1 97.25 77 PHE A CA 1
ATOM 611 C C . PHE A 1 77 ? 7.457 28.125 8.328 1 97.25 77 PHE A C 1
ATOM 613 O O . PHE A 1 77 ? 7.473 28.156 7.094 1 97.25 77 PHE A O 1
ATOM 620 N N . SER A 1 78 ? 7.602 27.062 9.023 1 96.56 78 SER A N 1
ATOM 621 C CA . SER A 1 78 ? 7.867 25.781 8.383 1 96.56 78 SER A CA 1
ATOM 622 C C . SER A 1 78 ? 6.582 24.984 8.18 1 96.56 78 SER A C 1
ATOM 624 O O . SER A 1 78 ? 5.809 24.797 9.117 1 96.56 78 SER A O 1
ATOM 626 N N . LEU A 1 79 ? 6.324 24.578 6.957 1 95.5 79 LEU A N 1
ATOM 627 C CA . LEU A 1 79 ? 5.172 23.719 6.707 1 95.5 79 LEU A CA 1
ATOM 628 C C . LEU A 1 79 ? 5.473 22.719 5.598 1 95.5 79 LEU A C 1
ATOM 630 O O . LEU A 1 79 ? 6.484 22.844 4.902 1 95.5 79 LEU A O 1
ATOM 634 N N . ASP A 1 80 ? 4.617 21.734 5.508 1 95 80 ASP A N 1
ATOM 635 C CA . ASP A 1 80 ? 4.758 20.703 4.48 1 95 80 ASP A CA 1
ATOM 636 C C . ASP A 1 80 ? 3.959 21.062 3.23 1 95 80 ASP A C 1
ATOM 638 O O . ASP A 1 80 ? 3.09 21.938 3.271 1 95 80 ASP A O 1
ATOM 642 N N . ALA A 1 81 ? 4.301 20.344 2.18 1 96.19 81 ALA A N 1
ATOM 643 C CA . ALA A 1 81 ? 3.729 20.656 0.871 1 96.19 81 ALA A CA 1
ATOM 644 C C . ALA A 1 81 ? 2.264 20.234 0.801 1 96.19 81 ALA A C 1
ATOM 646 O O . ALA A 1 81 ? 1.565 20.562 -0.163 1 96.19 81 ALA A O 1
ATOM 647 N N . ASP A 1 82 ? 1.828 19.578 1.878 1 95.44 82 ASP A N 1
ATOM 648 C CA . ASP A 1 82 ? 0.429 19.156 1.925 1 95.44 82 ASP A CA 1
ATOM 649 C C . ASP A 1 82 ? -0.322 19.891 3.039 1 95.44 82 ASP A C 1
ATOM 651 O O . ASP A 1 82 ? -1.357 19.406 3.51 1 95.44 82 ASP A O 1
ATOM 655 N N . GLU A 1 83 ? 0.208 21 3.43 1 96.44 83 GLU A N 1
ATOM 656 C CA . GLU A 1 83 ? -0.399 21.797 4.48 1 96.44 83 GLU A CA 1
ATOM 657 C C . GLU A 1 83 ? -0.769 23.188 3.965 1 96.44 83 GLU A C 1
ATOM 659 O O . GLU A 1 83 ? -0.035 23.781 3.168 1 96.44 83 GLU A O 1
ATOM 664 N N . SER A 1 84 ? -1.918 23.703 4.391 1 97 84 SER A N 1
ATOM 665 C CA . SER A 1 84 ? -2.365 25.047 4.023 1 97 84 SER A CA 1
ATOM 666 C C . SER A 1 84 ? -2.779 25.844 5.254 1 97 84 SER A C 1
ATOM 668 O O . SER A 1 84 ? -3.264 25.281 6.234 1 97 84 SER A O 1
ATOM 670 N N . VAL A 1 85 ? -2.664 27.109 5.078 1 96.56 85 VAL A N 1
ATOM 671 C CA . VAL A 1 85 ? -2.975 28.047 6.156 1 96.56 85 VAL A CA 1
ATOM 672 C C . VAL A 1 85 ? -4.383 28.594 5.965 1 96.56 85 VAL A C 1
ATOM 674 O O . VAL A 1 85 ? -4.734 29.047 4.875 1 96.56 85 VAL A O 1
ATOM 677 N N . ASP A 1 86 ? -5.188 28.5 7.043 1 95.75 86 ASP A N 1
ATOM 678 C CA . ASP A 1 86 ? -6.488 29.156 6.922 1 95.75 86 ASP A CA 1
ATOM 679 C C . ASP A 1 86 ? -6.379 30.656 7.203 1 95.75 86 ASP A C 1
ATOM 681 O O . ASP A 1 86 ? -5.309 31.141 7.562 1 95.75 86 ASP A O 1
ATOM 685 N N . ALA A 1 87 ? -7.453 31.359 6.996 1 95.06 87 ALA A N 1
ATOM 686 C CA . ALA A 1 87 ? -7.441 32.812 7.09 1 95.06 87 ALA A CA 1
ATOM 687 C C . ALA A 1 87 ? -7.129 33.281 8.508 1 95.06 87 ALA A C 1
ATOM 689 O O . ALA A 1 87 ? -6.402 34.25 8.703 1 95.06 87 ALA A O 1
ATOM 690 N N . GLN A 1 88 ? -7.609 32.594 9.438 1 96.44 88 GLN A N 1
ATOM 691 C CA . GLN A 1 88 ? -7.406 32.969 10.828 1 96.44 88 GLN A CA 1
ATOM 692 C C . GLN A 1 88 ? -5.941 32.781 11.234 1 96.44 88 GLN A C 1
ATOM 694 O O . GLN A 1 88 ? -5.391 33.625 11.945 1 96.44 88 GLN A O 1
ATOM 699 N N . LEU A 1 89 ? -5.379 31.734 10.812 1 96.44 89 LEU A N 1
ATOM 700 C CA . LEU A 1 89 ? -3.973 31.5 11.109 1 96.44 89 LEU A CA 1
ATOM 701 C C . LEU A 1 89 ? -3.094 32.562 10.453 1 96.44 89 LEU A C 1
ATOM 703 O O . LEU A 1 89 ? -2.166 33.094 11.078 1 96.44 89 LEU A O 1
ATOM 707 N N . ALA A 1 90 ? -3.357 32.906 9.25 1 93.94 90 ALA A N 1
ATOM 708 C CA . ALA A 1 90 ? -2.617 33.938 8.547 1 93.94 90 ALA A CA 1
ATOM 709 C C . ALA A 1 90 ? -2.68 35.281 9.305 1 93.94 90 ALA A C 1
ATOM 711 O O . ALA A 1 90 ? -1.659 35.938 9.484 1 93.94 90 ALA A O 1
ATOM 712 N N . GLN A 1 91 ? -3.824 35.594 9.75 1 92.94 91 GLN A N 1
ATOM 713 C CA . GLN A 1 91 ? -4.023 36.844 10.477 1 92.94 91 GLN A CA 1
ATOM 714 C C . GLN A 1 91 ? -3.289 36.812 11.82 1 92.94 91 GLN A C 1
ATOM 716 O O . GLN A 1 91 ? -2.719 37.812 12.234 1 92.94 91 GLN A O 1
ATOM 721 N N . SER A 1 92 ? -3.342 35.656 12.414 1 95.5 92 SER A N 1
ATOM 722 C CA . SER A 1 92 ? -2.699 35.531 13.711 1 95.5 92 SER A CA 1
ATOM 723 C C . SER A 1 92 ? -1.188 35.719 13.609 1 95.5 92 SER A C 1
ATOM 725 O O . SER A 1 92 ? -0.547 36.188 14.539 1 95.5 92 SER A O 1
ATOM 727 N N . MET A 1 93 ? -0.623 35.344 12.516 1 94.75 93 MET A N 1
ATOM 728 C CA . MET A 1 93 ? 0.816 35.469 12.312 1 94.75 93 MET A CA 1
ATOM 729 C C . MET A 1 93 ? 1.215 36.938 12.18 1 94.75 93 MET A C 1
ATOM 731 O O . MET A 1 93 ? 2.338 37.312 12.523 1 94.75 93 MET A O 1
ATOM 735 N N . LEU A 1 94 ? 0.304 37.75 11.766 1 90.94 94 LEU A N 1
ATOM 736 C CA . LEU A 1 94 ? 0.582 39.188 11.594 1 90.94 94 LEU A CA 1
ATOM 737 C C . LEU A 1 94 ? 0.787 39.844 12.945 1 90.94 94 LEU A C 1
ATOM 739 O O . LEU A 1 94 ? 1.498 40.875 13.039 1 90.94 94 LEU A O 1
ATOM 743 N N . THR A 1 95 ? 0.215 39.344 13.961 1 92.25 95 THR A N 1
ATOM 744 C CA . THR A 1 95 ? 0.271 39.969 15.281 1 92.25 95 THR A CA 1
ATOM 745 C C . THR A 1 95 ? 1.344 39.312 16.141 1 92.25 95 THR A C 1
ATOM 747 O O . THR A 1 95 ? 1.475 39.625 17.328 1 92.25 95 THR A O 1
ATOM 750 N N . PHE A 1 96 ? 1.992 38.344 15.609 1 94.75 96 PHE A N 1
ATOM 751 C CA . PHE A 1 96 ? 3.059 37.656 16.328 1 94.75 96 PHE A CA 1
ATOM 752 C C . PHE A 1 96 ? 4.184 38.625 16.672 1 94.75 96 PHE A C 1
ATOM 754 O O . PHE A 1 96 ? 4.484 39.562 15.906 1 94.75 96 PHE A O 1
ATOM 761 N N . PRO A 1 97 ? 4.824 38.5 17.859 1 94.31 97 PRO A N 1
ATOM 762 C CA . PRO A 1 97 ? 5.887 39.406 18.281 1 94.31 97 PRO A CA 1
ATOM 763 C C . PRO A 1 97 ? 7.23 39.094 17.641 1 94.31 97 PRO A C 1
ATOM 765 O O . PRO A 1 97 ? 8.109 38.531 18.281 1 94.31 97 PRO A O 1
ATOM 768 N N . PHE A 1 98 ? 7.516 39.656 16.562 1 94.5 98 PHE A N 1
ATOM 769 C CA . PHE A 1 98 ? 8.719 39.406 15.789 1 94.5 98 PHE A CA 1
ATOM 770 C C . PHE A 1 98 ? 9.922 40.125 16.391 1 94.5 98 PHE A C 1
ATOM 772 O O . PHE A 1 98 ? 11.055 39.906 15.945 1 94.5 98 PHE A O 1
ATOM 779 N N . ASP A 1 99 ? 9.719 40.875 17.422 1 94 99 ASP A N 1
ATOM 780 C CA . ASP A 1 99 ? 10.812 41.594 18.094 1 94 99 ASP A CA 1
ATOM 781 C C . ASP A 1 99 ? 11.406 40.719 19.203 1 94 99 ASP A C 1
ATOM 783 O O . ASP A 1 99 ? 12.438 41.062 19.781 1 94 99 ASP A O 1
ATOM 787 N N . LYS A 1 100 ? 10.844 39.594 19.5 1 94.56 100 LYS A N 1
ATOM 788 C CA . LYS A 1 100 ? 11.32 38.656 20.531 1 94.56 100 LYS A CA 1
ATOM 789 C C . LYS A 1 100 ? 11.773 37.344 19.922 1 94.56 100 LYS A C 1
ATOM 791 O O . LYS A 1 100 ? 11 36.406 19.844 1 94.56 100 LYS A O 1
ATOM 796 N N . PRO A 1 101 ? 13.008 37.219 19.641 1 92.88 101 PRO A N 1
ATOM 797 C CA . PRO A 1 101 ? 13.5 36.062 18.906 1 92.88 101 PRO A CA 1
ATOM 798 C C . PRO A 1 101 ? 13.406 34.781 19.719 1 92.88 101 PRO A C 1
ATOM 800 O O . PRO A 1 101 ? 13.469 33.688 19.141 1 92.88 101 PRO A O 1
ATOM 803 N N . GLU A 1 102 ? 13.219 34.844 21 1 92.62 102 GLU A N 1
ATOM 804 C CA . GLU A 1 102 ? 13.117 33.688 21.859 1 92.62 102 GLU A CA 1
ATOM 805 C C . GLU A 1 102 ? 11.703 33.094 21.859 1 92.62 102 GLU A C 1
ATOM 807 O O . GLU A 1 102 ? 11.453 32.062 22.438 1 92.62 102 GLU A O 1
ATOM 812 N N . THR A 1 103 ? 10.82 33.781 21.156 1 95 103 THR A N 1
ATOM 813 C CA . THR A 1 103 ? 9.43 33.344 21.109 1 95 103 THR A CA 1
ATOM 814 C C . THR A 1 103 ? 9.203 32.406 19.922 1 95 103 THR A C 1
ATOM 816 O O . THR A 1 103 ? 9.781 32.594 18.859 1 95 103 THR A O 1
ATOM 819 N N . VAL A 1 104 ? 8.344 31.359 20.125 1 96.31 104 VAL A N 1
ATOM 820 C CA . VAL A 1 104 ? 7.965 30.453 19.047 1 96.31 104 VAL A CA 1
ATOM 821 C C . VAL A 1 104 ? 6.445 30.406 18.922 1 96.31 104 VAL A C 1
ATOM 823 O O . VAL A 1 104 ? 5.727 30.656 19.906 1 96.31 104 VAL A O 1
ATOM 826 N N . GLY A 1 105 ? 6.008 30.172 17.75 1 96.62 105 GLY A N 1
ATOM 827 C CA . GLY A 1 105 ? 4.582 30.047 17.484 1 96.62 105 GLY A CA 1
ATOM 828 C C . GLY A 1 105 ? 4.125 28.609 17.375 1 96.62 105 GLY A C 1
ATOM 829 O O . GLY A 1 105 ? 4.652 27.844 16.562 1 96.62 105 GLY A O 1
ATOM 830 N N . GLU A 1 106 ? 3.172 28.297 18.203 1 96.25 106 GLU A N 1
ATOM 831 C CA . GLU A 1 106 ? 2.525 26.984 18.156 1 96.25 106 GLU A CA 1
ATOM 832 C C . GLU A 1 106 ? 1.224 27.047 17.359 1 96.25 106 GLU A C 1
ATOM 834 O O . GLU A 1 106 ? 0.437 27.984 17.516 1 96.25 106 GLU A O 1
ATOM 839 N N . ILE A 1 107 ? 1.055 26.047 16.562 1 95.56 107 ILE A N 1
ATOM 840 C CA . ILE A 1 107 ? -0.091 26.031 15.664 1 95.56 107 ILE A CA 1
ATOM 841 C C . ILE A 1 107 ? -0.844 24.719 15.797 1 95.56 107 ILE A C 1
ATOM 843 O O . ILE A 1 107 ? -0.235 23.672 16.031 1 95.56 107 ILE A O 1
ATOM 847 N N . LEU A 1 108 ? -2.152 24.844 15.625 1 94.25 108 LEU A N 1
ATOM 848 C CA . LEU A 1 108 ? -2.99 23.656 15.609 1 94.25 108 LEU A CA 1
ATOM 849 C C . LEU A 1 108 ? -3.06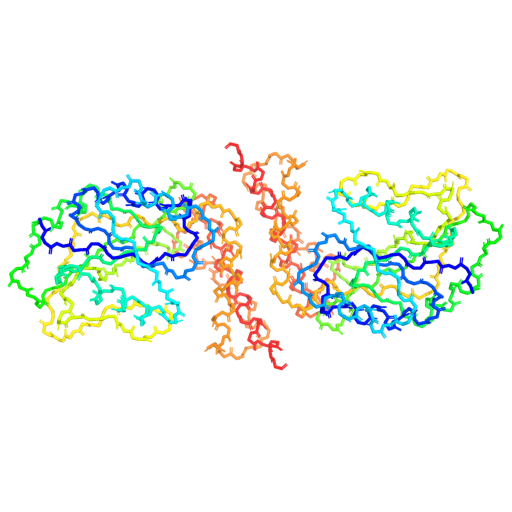6 23.062 14.203 1 94.25 108 LEU A C 1
ATOM 851 O O . LEU A 1 108 ? -3.441 23.75 13.258 1 94.25 108 LEU A O 1
ATOM 855 N N . ARG A 1 109 ? -2.686 21.844 14.086 1 94.94 109 ARG A N 1
ATOM 856 C CA . ARG A 1 109 ? -2.816 21.156 12.812 1 94.94 109 ARG A CA 1
ATOM 857 C C . ARG A 1 109 ? -4.145 20.406 12.734 1 94.94 109 ARG A C 1
ATOM 859 O O . ARG A 1 109 ? -4.508 19.672 13.656 1 94.94 109 ARG A O 1
ATOM 866 N N . GLU A 1 110 ? -4.867 20.719 11.703 1 93.75 110 GLU A N 1
ATOM 867 C CA . GLU A 1 110 ? -6.117 20.031 11.414 1 93.75 110 GLU A CA 1
ATOM 868 C C . GLU A 1 110 ? -5.941 19.016 10.281 1 93.75 110 GLU A C 1
ATOM 870 O O . GLU A 1 110 ? -5.598 19.391 9.156 1 93.75 110 GLU A O 1
ATOM 875 N N . ASN A 1 111 ? -6.246 17.781 10.633 1 94.44 111 ASN A N 1
ATOM 876 C CA . ASN A 1 111 ? -6.086 16.734 9.633 1 94.44 111 ASN A CA 1
ATOM 877 C C . ASN A 1 111 ? -7.336 16.578 8.773 1 94.44 111 ASN A C 1
ATOM 879 O O . ASN A 1 111 ? -8.453 16.531 9.297 1 94.44 111 ASN A O 1
ATOM 883 N N . TRP A 1 112 ? -7.055 16.656 7.484 1 93.12 112 TRP A N 1
ATOM 884 C CA . TRP A 1 112 ? -8.148 16.484 6.535 1 93.12 112 TRP A CA 1
ATOM 885 C C . TRP A 1 112 ? -8.07 15.117 5.855 1 93.12 112 TRP A C 1
ATOM 887 O O . TRP A 1 112 ? -7 14.703 5.402 1 93.12 112 TRP A O 1
ATOM 897 N N . PHE A 1 113 ? -9.227 14.422 5.875 1 93.44 113 PHE A N 1
ATOM 898 C CA . PHE A 1 113 ? -9.383 13.109 5.25 1 93.44 113 PHE A CA 1
ATOM 899 C C . PHE A 1 113 ? -10.445 13.156 4.156 1 93.44 113 PHE A C 1
ATOM 901 O O . PHE A 1 113 ? -11.633 13.281 4.449 1 93.44 113 PHE A O 1
ATOM 908 N N . TYR A 1 114 ? -9.906 12.992 2.941 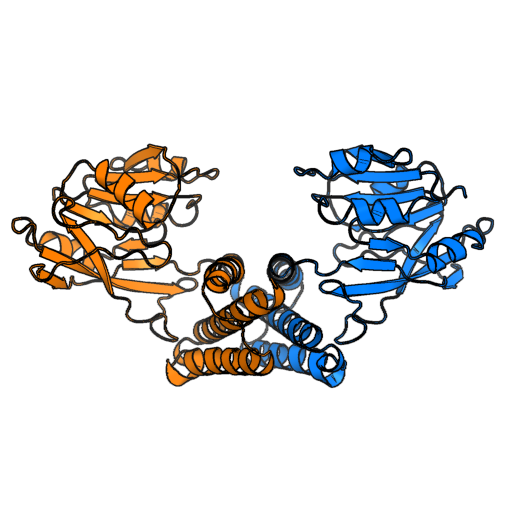1 90 114 TYR A N 1
ATOM 909 C CA . TYR A 1 114 ? -10.797 12.961 1.787 1 90 114 TYR A CA 1
ATOM 910 C C . TYR A 1 114 ? -11.742 14.156 1.798 1 90 114 TYR A C 1
ATOM 912 O O . TYR A 1 114 ? -12.961 13.992 1.712 1 90 114 TYR A O 1
ATOM 920 N N . GLY A 1 115 ? -11.211 15.367 1.994 1 88.94 115 GLY A N 1
ATOM 921 C CA . GLY A 1 115 ? -11.93 16.609 1.804 1 88.94 115 GLY A CA 1
ATOM 922 C C . GLY A 1 115 ? -12.648 17.078 3.053 1 88.94 115 GLY A C 1
ATOM 923 O O . GLY A 1 115 ? -13.289 18.141 3.047 1 88.94 115 GLY A O 1
ATOM 924 N N . GLN A 1 116 ? -12.562 16.375 4.105 1 92.56 116 GLN A N 1
ATOM 925 C CA . GLN A 1 116 ? -13.211 16.781 5.348 1 92.56 116 GLN A CA 1
ATOM 926 C C . GLN A 1 116 ? -12.234 16.734 6.52 1 92.56 116 GLN A C 1
ATOM 928 O O . GLN A 1 116 ? -11.414 15.82 6.617 1 92.56 116 GLN A O 1
ATOM 933 N N . ALA A 1 117 ? -12.398 17.703 7.387 1 93 117 ALA A N 1
ATOM 934 C CA . ALA A 1 117 ? -11.57 17.719 8.586 1 93 117 ALA A CA 1
ATOM 935 C C . ALA A 1 117 ? -11.969 16.609 9.547 1 93 117 ALA A C 1
ATOM 937 O O . ALA A 1 117 ? -13.156 16.344 9.734 1 93 117 ALA A O 1
ATOM 938 N N . VAL A 1 118 ? -10.992 15.938 10.062 1 92.94 118 VAL A N 1
ATOM 939 C CA . VAL A 1 118 ? -11.234 14.875 11.039 1 92.94 118 VAL A CA 1
ATOM 940 C C . VAL A 1 118 ? -10.492 15.195 12.336 1 92.94 118 VAL A C 1
ATOM 942 O O . VAL A 1 118 ? -9.273 15.406 12.328 1 92.94 118 VAL A O 1
ATOM 945 N N . THR A 1 119 ? -11.219 15.203 13.461 1 89.19 119 THR A N 1
ATOM 946 C CA . THR A 1 119 ? -10.609 15.578 14.734 1 89.19 119 THR A CA 1
ATOM 947 C C . THR A 1 119 ? -10.695 14.422 15.727 1 89.19 119 THR A C 1
ATOM 949 O O . THR A 1 119 ? -10.344 14.578 16.906 1 89.19 119 THR A O 1
ATOM 952 N N . VAL A 1 120 ? -11.148 13.305 15.281 1 89.94 120 VAL A N 1
ATOM 953 C CA . VAL A 1 120 ? -11.32 12.141 16.141 1 89.94 120 VAL A CA 1
ATOM 954 C C . VAL A 1 120 ? -10.477 10.984 15.609 1 89.94 120 VAL A C 1
ATOM 956 O O . VAL A 1 120 ? -9.727 11.141 14.648 1 89.94 120 VAL A O 1
ATOM 959 N N . GLY A 1 121 ? -10.5 9.852 16.375 1 89.06 121 GLY A N 1
ATOM 960 C CA . GLY A 1 121 ? -9.781 8.664 15.914 1 89.06 121 GLY A CA 1
ATOM 961 C C . GLY A 1 121 ? -8.281 8.766 16.094 1 89.06 121 GLY A C 1
ATOM 962 O O . GLY A 1 121 ? -7.523 8.023 15.469 1 89.06 121 GLY A O 1
ATOM 963 N N . GLY A 1 122 ? -7.859 9.727 16.812 1 84.88 122 GLY A N 1
ATOM 964 C CA . GLY A 1 122 ? -6.438 9.938 17.047 1 84.88 122 GLY A CA 1
ATOM 965 C C . GLY A 1 122 ? -5.824 10.977 16.141 1 84.88 122 GLY A C 1
ATOM 966 O O . GLY A 1 122 ? -4.613 11.203 16.156 1 84.88 122 GLY A O 1
ATOM 967 N N . TRP A 1 123 ? -6.574 11.438 15.25 1 83.38 123 TRP A N 1
ATOM 968 C CA . TRP A 1 123 ? -6.074 12.398 14.273 1 83.38 123 TRP A CA 1
ATOM 969 C C . TRP A 1 123 ? -6.324 13.828 14.734 1 83.38 123 TRP A C 1
ATOM 971 O O . TRP A 1 123 ? -6.008 14.781 14.016 1 83.38 123 TRP A O 1
ATOM 981 N N . GLY A 1 124 ? -6.891 13.922 15.93 1 73.69 124 GLY A N 1
ATOM 982 C CA . GLY A 1 124 ? -7.168 15.242 16.469 1 73.69 124 GLY A CA 1
ATOM 983 C C . GLY A 1 124 ? -6.098 15.742 17.422 1 73.69 124 GLY A C 1
ATOM 984 O O . GLY A 1 124 ? -5.184 14.992 17.766 1 73.69 124 GLY A O 1
ATOM 985 N N . ASN A 1 125 ? -5.824 17.172 17.469 1 68.06 125 ASN A N 1
ATOM 986 C CA . ASN A 1 125 ? -5.129 17.797 18.594 1 68.06 125 ASN A CA 1
ATOM 987 C C . ASN A 1 125 ? -3.621 17.812 18.375 1 68.06 125 ASN A C 1
ATOM 989 O O . ASN A 1 125 ? -2.848 17.672 19.312 1 68.06 125 ASN A O 1
ATOM 993 N N . ASP A 1 126 ? -3.242 17.906 17.172 1 84.56 126 ASP A N 1
ATOM 994 C CA . ASP A 1 126 ? -1.801 18.031 16.984 1 84.56 126 ASP A CA 1
ATOM 995 C C . ASP A 1 126 ? -1.362 19.5 17.016 1 84.56 126 ASP A C 1
ATOM 997 O O . ASP A 1 126 ? -1.792 20.297 16.172 1 84.56 126 ASP A O 1
ATOM 1001 N N . ARG A 1 127 ? -0.664 19.844 18.109 1 90.19 127 ARG A N 1
ATOM 1002 C CA . ARG A 1 127 ? -0.046 21.172 18.172 1 90.19 127 ARG A CA 1
ATOM 1003 C C . ARG A 1 127 ? 1.448 21.094 17.875 1 90.19 127 ARG A C 1
ATOM 1005 O O . ARG A 1 127 ? 2.152 20.25 18.438 1 90.19 127 ARG A O 1
ATOM 1012 N N . LEU A 1 128 ? 1.879 21.938 16.984 1 92.19 128 LEU A N 1
ATOM 1013 C CA . LEU A 1 128 ? 3.264 21.906 16.531 1 92.19 128 LEU A CA 1
ATOM 1014 C C . LEU A 1 128 ? 3.871 23.312 16.547 1 92.19 128 LEU A C 1
ATOM 1016 O O . LEU A 1 128 ? 3.176 24.297 16.312 1 92.19 128 LEU A O 1
ATOM 1020 N N . ILE A 1 129 ? 5.121 23.297 16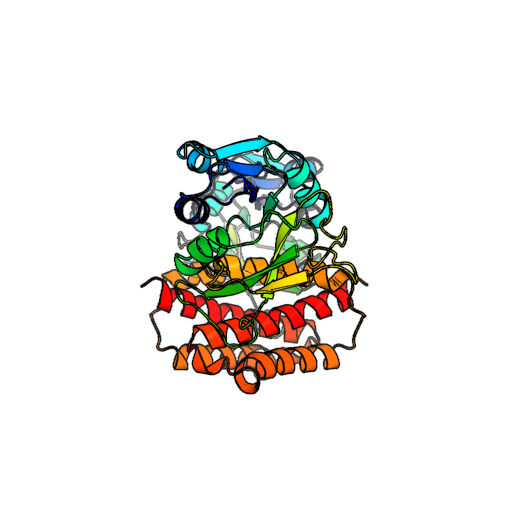.797 1 94.12 129 ILE A N 1
ATOM 1021 C CA . ILE A 1 129 ? 5.855 24.547 16.656 1 94.12 129 ILE A CA 1
ATOM 1022 C C . ILE A 1 129 ? 6.359 24.703 15.227 1 94.12 129 ILE A C 1
ATOM 1024 O O . ILE A 1 129 ? 7.156 23.891 14.75 1 94.12 129 ILE A O 1
ATOM 1028 N N . ARG A 1 130 ? 5.887 25.75 14.586 1 95.44 130 ARG A N 1
ATOM 1029 C CA . ARG A 1 130 ? 6.23 25.906 13.172 1 95.44 130 ARG A CA 1
ATOM 1030 C C . ARG A 1 130 ? 6.734 27.328 12.883 1 95.44 130 ARG A C 1
ATOM 1032 O O . ARG A 1 130 ? 7.242 27.594 11.797 1 95.44 130 ARG A O 1
ATOM 1039 N N . LEU A 1 131 ? 6.531 28.234 13.82 1 96.5 131 LEU A N 1
ATOM 1040 C CA . LEU A 1 131 ? 7.012 29.594 13.688 1 96.5 131 LEU A CA 1
ATOM 1041 C C . LEU A 1 131 ? 8.133 29.875 14.688 1 96.5 131 LEU A C 1
ATOM 1043 O O . LEU A 1 131 ? 7.934 29.766 15.898 1 96.5 131 LEU A O 1
ATOM 1047 N N . PHE A 1 132 ? 9.32 30.234 14.141 1 95.94 132 PHE A N 1
ATOM 1048 C CA . PHE A 1 132 ? 10.469 30.422 15.023 1 95.94 132 PHE A CA 1
ATOM 1049 C C . PHE A 1 132 ? 11.547 31.25 14.344 1 95.94 132 PHE A C 1
ATOM 1051 O O . PHE A 1 132 ? 11.508 31.453 13.125 1 95.94 132 PHE A O 1
ATOM 1058 N N . HIS A 1 133 ? 12.398 31.781 15.164 1 95.19 133 HIS A N 1
ATOM 1059 C CA . HIS A 1 133 ? 13.594 32.469 14.68 1 95.19 133 HIS A CA 1
ATOM 1060 C C . HIS A 1 133 ? 14.758 31.516 14.5 1 95.19 133 HIS A C 1
ATOM 1062 O O . HIS A 1 133 ? 15.164 30.844 15.453 1 95.19 133 HIS A O 1
ATOM 1068 N N . ARG A 1 134 ? 15.336 31.406 13.336 1 93.88 134 ARG A N 1
ATOM 1069 C CA . ARG A 1 134 ? 16.266 30.344 12.984 1 93.88 134 ARG A CA 1
ATOM 1070 C C . ARG A 1 134 ? 17.562 30.453 13.781 1 93.88 134 ARG A C 1
ATOM 1072 O O . ARG A 1 134 ? 18.328 29.484 13.875 1 93.88 134 ARG A O 1
ATOM 1079 N N . ARG A 1 135 ? 17.922 31.609 14.25 1 91.62 135 ARG A N 1
ATOM 1080 C CA . ARG A 1 135 ? 19.156 31.781 15.008 1 91.62 135 ARG A CA 1
ATOM 1081 C C . ARG A 1 135 ? 19 31.25 16.438 1 91.62 135 ARG A C 1
ATOM 1083 O O . ARG A 1 135 ? 20 30.984 17.109 1 91.62 135 ARG A O 1
ATOM 1090 N N . TYR A 1 136 ? 17.812 31.125 16.875 1 90.31 136 TYR A N 1
ATOM 1091 C CA . TYR A 1 136 ? 17.562 30.734 18.266 1 90.31 136 TYR A CA 1
ATOM 1092 C C . TYR A 1 136 ? 17.016 29.312 18.344 1 90.31 136 TYR A C 1
ATOM 1094 O O . TYR A 1 136 ? 17.203 28.625 19.359 1 90.31 136 TYR A O 1
ATOM 1102 N N . HIS A 1 137 ? 16.344 28.922 17.328 1 89.94 137 HIS A N 1
ATOM 1103 C CA . HIS A 1 137 ? 15.703 27.609 17.328 1 89.94 137 HIS A CA 1
ATOM 1104 C C . HIS A 1 137 ? 15.992 26.859 16.047 1 89.94 137 HIS A C 1
ATOM 1106 O O . HIS A 1 137 ? 16.188 27.469 14.984 1 89.94 137 HIS A O 1
ATOM 1112 N N . GLN A 1 138 ? 16.078 25.5 16.156 1 84.06 138 GLN A N 1
ATOM 1113 C CA . GLN A 1 138 ? 16.297 24.625 15.016 1 84.06 138 GLN A CA 1
ATOM 1114 C C . GLN A 1 138 ? 15.562 23.312 15.172 1 84.06 138 GLN A C 1
ATOM 1116 O O . GLN A 1 138 ? 15.133 22.953 16.266 1 84.06 138 GLN A O 1
ATOM 1121 N N . PHE A 1 139 ? 15.398 22.641 14.07 1 85.88 139 PHE A N 1
ATOM 1122 C CA . PHE A 1 139 ? 14.82 21.297 14.125 1 85.88 139 PHE A CA 1
ATOM 1123 C C . PHE A 1 139 ? 15.805 20.297 14.727 1 85.88 139 PHE A C 1
ATOM 1125 O O . PHE A 1 139 ? 17.016 20.422 14.531 1 85.88 139 PHE A O 1
ATOM 1132 N N . SER A 1 140 ? 15.102 19.391 15.43 1 79.75 140 SER A N 1
ATOM 1133 C CA . SER A 1 140 ? 15.914 18.297 15.945 1 79.75 140 SER A CA 1
ATOM 1134 C C . SER A 1 140 ? 16.375 17.375 14.828 1 79.75 140 SER A C 1
ATOM 1136 O O . SER A 1 140 ? 15.719 17.266 13.789 1 79.75 140 SER A O 1
ATOM 1138 N N . ASN A 1 141 ? 17.484 16.859 15 1 67 141 ASN A N 1
ATOM 1139 C CA . ASN A 1 141 ? 18.062 15.969 14 1 67 141 ASN A CA 1
ATOM 1140 C C . ASN A 1 141 ? 17.484 14.57 14.102 1 67 141 ASN A C 1
ATOM 1142 O O . ASN A 1 141 ? 17.969 13.641 13.445 1 67 141 ASN A O 1
ATOM 1146 N N . ARG A 1 142 ? 16.469 14.461 14.82 1 59.88 142 ARG A N 1
ATOM 1147 C CA . ARG A 1 142 ? 15.938 13.109 14.984 1 59.88 142 ARG A CA 1
ATOM 1148 C C . ARG A 1 142 ? 15.211 12.641 13.727 1 59.88 142 ARG A C 1
ATOM 1150 O O . ARG A 1 142 ? 14.672 13.461 12.977 1 59.88 142 ARG A O 1
ATOM 1157 N N . CYS A 1 143 ? 15.117 11.367 13.406 1 52.88 143 CYS A N 1
ATOM 1158 C CA . CYS A 1 143 ? 14.742 10.688 12.172 1 52.88 143 CYS A CA 1
ATOM 1159 C C . CYS A 1 143 ? 13.242 10.797 11.922 1 52.88 143 CYS A C 1
ATOM 1161 O O . CYS A 1 143 ? 12.805 10.906 10.773 1 52.88 143 CYS A O 1
ATOM 1163 N N . VAL A 1 144 ? 12.305 10.633 12.906 1 52.16 144 VAL A N 1
ATOM 1164 C CA . VAL A 1 144 ? 10.914 10.398 12.531 1 52.16 144 VAL A CA 1
ATOM 1165 C C . VAL A 1 144 ? 10.039 11.539 13.055 1 52.16 144 VAL A C 1
ATOM 1167 O O . VAL A 1 144 ? 8.977 11.82 12.492 1 52.16 144 VAL A O 1
ATOM 1170 N N . HIS A 1 145 ? 10.352 12.125 14.18 1 57.41 145 HIS A N 1
ATOM 1171 C CA . HIS A 1 145 ? 9.508 13.195 14.703 1 57.41 145 HIS A CA 1
ATOM 1172 C C . HIS A 1 145 ? 10.258 14.516 14.758 1 57.41 145 HIS A C 1
ATOM 1174 O O . HIS A 1 145 ? 10.938 14.805 15.75 1 57.41 145 HIS A O 1
ATOM 1180 N N . GLU A 1 146 ? 10.047 15.203 13.562 1 62.28 146 GLU A N 1
ATOM 1181 C CA . GLU A 1 146 ? 10.766 16.469 13.492 1 62.28 146 GLU A CA 1
ATOM 1182 C C . GLU A 1 146 ? 10.109 17.531 14.367 1 62.28 146 GLU A C 1
ATOM 1184 O O . GLU A 1 146 ? 8.898 17.75 14.266 1 62.28 146 GLU A O 1
ATOM 1189 N N . SER A 1 147 ? 10.742 17.797 15.477 1 73.12 147 SER A N 1
ATOM 1190 C CA . SER A 1 147 ? 10.258 18.859 16.328 1 73.12 147 SER A CA 1
ATOM 1191 C C . SER A 1 147 ? 11.297 19.969 16.5 1 73.12 147 SER A C 1
ATOM 1193 O O . SER A 1 147 ? 12.5 19.703 16.391 1 73.12 147 SER A O 1
ATOM 1195 N N . VAL A 1 148 ? 10.789 21.172 16.531 1 81.62 148 VAL A N 1
ATOM 1196 C CA . VAL A 1 148 ? 11.656 22.297 16.844 1 81.62 148 VAL A CA 1
ATOM 1197 C C . VAL A 1 148 ? 12.109 22.203 18.297 1 81.62 148 VAL A C 1
ATOM 1199 O O . VAL A 1 148 ? 11.289 22.062 19.203 1 81.62 148 VAL A O 1
ATOM 1202 N N . VAL A 1 149 ? 13.398 22.234 18.531 1 78.06 149 VAL A N 1
ATOM 1203 C CA . VAL A 1 149 ? 13.984 22.125 19.859 1 78.06 149 VAL A CA 1
ATOM 1204 C C . VAL A 1 149 ? 13.75 23.438 20.625 1 78.06 149 VAL A C 1
ATOM 1206 O O . VAL A 1 149 ? 14.07 24.516 20.141 1 78.06 149 VAL A O 1
ATOM 1209 N N . ILE A 1 150 ? 13.164 23.297 21.75 1 78.62 150 ILE A N 1
ATOM 1210 C CA . ILE A 1 150 ? 12.891 24.484 22.562 1 78.62 150 ILE A CA 1
ATOM 1211 C C . ILE A 1 150 ? 13.664 24.391 23.875 1 78.62 150 ILE A C 1
ATOM 1213 O O . ILE A 1 150 ? 13.883 23.297 24.406 1 78.62 150 ILE A O 1
ATOM 1217 N N . ASP A 1 151 ? 14.203 25.484 24.203 1 78.69 151 ASP A N 1
ATOM 1218 C CA . ASP A 1 151 ? 14.914 25.531 25.484 1 78.69 151 ASP A CA 1
ATOM 1219 C C . ASP A 1 151 ? 14.016 26.094 26.578 1 78.69 151 ASP A C 1
ATOM 1221 O O . ASP A 1 151 ? 12.883 26.5 26.312 1 78.69 151 ASP A O 1
ATOM 1225 N N . LYS A 1 152 ? 14.492 26.031 27.859 1 79.62 152 LYS A N 1
ATOM 1226 C CA . LYS A 1 152 ? 13.734 26.438 29.031 1 79.62 152 LYS A CA 1
ATOM 1227 C C . LYS A 1 152 ? 13.344 27.922 28.953 1 79.62 152 LYS A C 1
ATOM 1229 O O . LYS A 1 152 ? 12.328 28.328 29.516 1 79.62 152 LYS A O 1
ATOM 1234 N N . ASN A 1 153 ? 14.039 28.719 28.188 1 84.25 153 ASN A N 1
ATOM 1235 C CA . ASN A 1 153 ? 13.781 30.156 28.125 1 84.25 153 ASN A CA 1
ATOM 1236 C C . ASN A 1 153 ? 12.891 30.516 26.938 1 84.25 153 ASN A C 1
ATOM 1238 O O . ASN A 1 153 ? 12.562 31.688 26.75 1 84.25 153 ASN A O 1
ATOM 1242 N N . THR A 1 154 ? 12.461 29.484 26.281 1 89.38 154 THR A N 1
ATOM 1243 C CA . THR A 1 154 ? 11.648 29.734 25.094 1 89.38 154 THR A CA 1
ATOM 1244 C C . THR A 1 154 ? 10.203 30.047 25.484 1 89.38 154 THR A C 1
ATOM 1246 O O . THR A 1 154 ? 9.625 29.375 26.328 1 89.38 154 THR A O 1
ATOM 1249 N N . HIS A 1 155 ? 9.641 31.172 24.953 1 93.56 155 HIS A N 1
ATOM 1250 C CA . HIS A 1 155 ? 8.242 31.531 25.141 1 93.56 155 HIS A CA 1
ATOM 1251 C C . HIS A 1 155 ? 7.379 30.984 24 1 93.56 155 HIS A C 1
ATOM 1253 O O . HIS A 1 155 ? 7.609 31.312 22.828 1 93.56 155 HIS A O 1
ATOM 1259 N N . VAL A 1 156 ? 6.375 30.188 24.391 1 95.19 156 VAL A N 1
ATOM 1260 C CA . VAL A 1 156 ? 5.512 29.578 23.375 1 95.19 156 VAL A CA 1
ATOM 1261 C C . VAL A 1 156 ? 4.203 30.359 23.281 1 95.19 156 VAL A C 1
ATOM 1263 O O . VAL A 1 156 ? 3.527 30.562 24.297 1 95.19 156 VAL A O 1
ATOM 1266 N N . ILE A 1 157 ? 3.842 30.781 22.094 1 96.12 157 ILE A N 1
ATOM 1267 C CA . ILE A 1 157 ? 2.574 31.469 21.844 1 96.12 157 ILE A CA 1
ATOM 1268 C C . ILE A 1 157 ? 1.705 30.609 20.922 1 96.12 157 ILE A C 1
ATOM 1270 O O . ILE A 1 157 ? 2.135 30.219 19.828 1 96.12 157 ILE A O 1
ATOM 1274 N N . ALA A 1 158 ? 0.52 30.406 21.391 1 96 158 ALA A N 1
ATOM 1275 C CA . ALA A 1 158 ? -0.442 29.688 20.547 1 96 158 ALA A CA 1
ATOM 1276 C C . ALA A 1 158 ? -1.112 30.625 19.547 1 96 158 ALA A C 1
ATOM 1278 O O . ALA A 1 158 ? -1.729 31.625 19.953 1 96 158 ALA A O 1
ATOM 1279 N N . LEU A 1 159 ? -0.971 30.297 18.328 1 96.75 159 LEU A N 1
ATOM 1280 C CA . LEU A 1 159 ? -1.611 31.094 17.297 1 96.75 159 LEU A CA 1
ATOM 1281 C C . LEU A 1 159 ? -3.043 30.625 17.047 1 96.75 159 LEU A C 1
ATOM 1283 O O . LEU A 1 159 ? -3.35 29.453 17.219 1 96.75 159 LEU A O 1
ATOM 1287 N N . SER A 1 160 ? -3.846 31.594 16.672 1 96.38 160 SER A N 1
ATOM 1288 C CA . SER A 1 160 ? -5.219 31.25 16.312 1 96.38 160 SER A CA 1
ATOM 1289 C C . SER A 1 160 ? -5.309 30.75 14.875 1 96.38 160 SER A C 1
ATOM 1291 O O . SER A 1 160 ? -4.57 31.219 14 1 96.38 160 SER A O 1
ATOM 1293 N N . GLY A 1 161 ? -6.211 29.828 14.68 1 95.56 161 GLY A N 1
ATOM 1294 C CA . GLY A 1 161 ? -6.371 29.25 13.352 1 95.56 161 GLY A CA 1
ATOM 1295 C C . GLY A 1 161 ? -5.816 27.844 13.242 1 95.56 161 GLY A C 1
ATOM 1296 O O . GLY A 1 161 ? -5.531 27.203 14.258 1 95.56 161 GLY A O 1
ATOM 1297 N N . ARG A 1 162 ? -5.801 27.422 11.945 1 95.06 162 ARG A N 1
ATOM 1298 C CA . ARG A 1 162 ? -5.434 26.016 11.75 1 95.06 162 ARG A CA 1
ATOM 1299 C C . ARG A 1 162 ? -4.5 25.859 10.555 1 95.06 162 ARG A C 1
ATOM 1301 O O . ARG A 1 162 ? -4.598 26.594 9.578 1 95.06 162 ARG A O 1
ATOM 1308 N N . LEU A 1 163 ? -3.594 25 10.742 1 96.06 163 LEU A N 1
ATOM 1309 C CA . LEU A 1 163 ? -2.834 24.422 9.633 1 96.06 163 LEU A CA 1
ATOM 1310 C C . LEU A 1 163 ? -3.521 23.188 9.078 1 96.06 163 LEU A C 1
ATOM 1312 O O . LEU A 1 163 ? -3.543 22.141 9.734 1 96.06 163 LEU A O 1
ATOM 1316 N N . GLN A 1 164 ? -4.086 23.328 7.891 1 95.44 164 GLN A N 1
ATOM 1317 C CA . GLN A 1 164 ? -4.867 22.234 7.316 1 95.44 164 GLN A CA 1
ATOM 1318 C C . GLN A 1 164 ? -3.967 21.25 6.582 1 95.44 164 GLN A C 1
ATOM 1320 O O . GLN A 1 164 ? -3.416 21.562 5.527 1 95.44 164 GLN A O 1
ATOM 1325 N N . HIS A 1 165 ? -3.842 20.125 7.188 1 95.56 165 HIS A N 1
ATOM 1326 C CA . HIS A 1 165 ? -3.004 19.062 6.641 1 95.56 165 HIS A CA 1
ATOM 1327 C C . HIS A 1 165 ? -3.828 18.078 5.816 1 95.56 165 HIS A C 1
ATOM 1329 O O . HIS A 1 165 ? -4.691 17.375 6.355 1 95.56 165 HIS A O 1
ATOM 1335 N N . GLN A 1 166 ? -3.555 18.062 4.52 1 93.56 166 GLN A N 1
ATOM 1336 C CA . GLN A 1 166 ? -4.219 17.078 3.668 1 93.56 166 GLN A CA 1
ATOM 1337 C C . GLN A 1 166 ? -3.617 15.695 3.852 1 93.56 166 GLN A C 1
ATOM 1339 O O . GLN A 1 166 ? -2.879 15.211 2.988 1 93.56 166 GLN A O 1
ATOM 1344 N N . ALA A 1 167 ? -4.098 15.078 4.879 1 90.31 167 ALA A N 1
ATOM 1345 C CA . ALA A 1 167 ? -3.482 13.82 5.305 1 90.31 167 ALA A CA 1
ATOM 1346 C C . ALA A 1 167 ? -3.738 12.719 4.289 1 90.31 167 ALA A C 1
ATOM 1348 O O . ALA A 1 167 ? -2.836 11.938 3.971 1 90.31 167 ALA A O 1
ATOM 1349 N N . VAL A 1 168 ? -4.961 12.617 3.828 1 91.25 168 VAL A N 1
ATOM 1350 C CA . VAL A 1 168 ? -5.316 11.594 2.85 1 91.25 168 VAL A CA 1
ATOM 1351 C C . VAL A 1 168 ? -6.184 12.203 1.752 1 91.25 168 VAL A C 1
ATOM 1353 O O . VAL A 1 168 ? -7.262 12.734 2.029 1 91.25 168 VAL A O 1
ATOM 1356 N N . THR A 1 169 ? -5.633 12.125 0.534 1 89.62 169 THR A N 1
ATOM 1357 C CA . THR A 1 169 ? -6.375 12.672 -0.594 1 89.62 169 THR A CA 1
ATOM 1358 C C . THR A 1 169 ? -6.949 11.555 -1.459 1 89.62 169 THR A C 1
ATOM 1360 O O . THR A 1 169 ? -7.848 11.789 -2.27 1 89.62 169 THR A O 1
ATOM 1363 N N . ASP A 1 170 ? -6.406 10.359 -1.312 1 90.44 170 ASP A N 1
ATOM 1364 C CA . ASP A 1 170 ? -6.93 9.172 -1.983 1 90.44 170 ASP A CA 1
ATOM 1365 C C . ASP A 1 170 ? -6.547 7.902 -1.228 1 90.44 170 ASP A C 1
ATOM 1367 O O . ASP A 1 170 ? -5.621 7.91 -0.416 1 90.44 170 ASP A O 1
ATOM 1371 N N . LEU A 1 171 ? -7.23 6.887 -1.491 1 93.12 171 LEU A N 1
ATOM 1372 C CA . LEU A 1 171 ? -7.078 5.656 -0.724 1 93.12 171 LEU A CA 1
ATOM 1373 C C . LEU A 1 171 ? -5.758 4.969 -1.059 1 93.12 171 LEU A C 1
ATOM 1375 O O . LEU A 1 171 ? -5.184 4.273 -0.216 1 93.12 171 LEU A O 1
ATOM 1379 N N . ALA A 1 172 ? -5.242 5.141 -2.271 1 92.75 172 ALA A N 1
ATOM 1380 C CA . ALA A 1 172 ? -3.928 4.613 -2.627 1 92.75 172 ALA A CA 1
ATOM 1381 C C . ALA A 1 172 ? -2.84 5.203 -1.734 1 92.75 172 ALA A C 1
ATOM 1383 O O . ALA A 1 172 ? -1.928 4.496 -1.304 1 92.75 172 ALA A O 1
ATOM 1384 N N . GLN A 1 173 ? -2.975 6.43 -1.483 1 89.44 173 GLN A N 1
ATOM 1385 C CA . GLN A 1 173 ? -2.035 7.105 -0.598 1 89.44 173 GLN A CA 1
ATOM 1386 C C . GLN A 1 173 ? -2.07 6.508 0.805 1 89.44 173 GLN A C 1
ATOM 1388 O O . GLN A 1 173 ? -1.029 6.352 1.446 1 89.44 173 GLN A O 1
ATOM 1393 N N . LEU A 1 174 ? -3.225 6.223 1.245 1 93.25 174 LEU A N 1
ATOM 1394 C CA . LEU A 1 174 ? -3.387 5.645 2.574 1 93.25 174 LEU A CA 1
ATOM 1395 C C . LEU A 1 174 ? -2.705 4.281 2.66 1 93.25 174 LEU A C 1
ATOM 1397 O O . LEU A 1 174 ? -1.981 4.004 3.619 1 93.25 174 LEU A O 1
ATOM 1401 N N . ILE A 1 175 ? -2.895 3.445 1.722 1 95.81 175 ILE A N 1
ATOM 1402 C CA . ILE A 1 175 ? -2.309 2.109 1.695 1 95.81 175 ILE A CA 1
ATOM 1403 C C . ILE A 1 175 ? -0.788 2.215 1.615 1 95.81 175 ILE A C 1
ATOM 1405 O O . ILE A 1 175 ? -0.072 1.502 2.322 1 95.81 175 ILE A O 1
ATOM 1409 N N . THR A 1 176 ? -0.336 3.117 0.807 1 91.94 176 THR A N 1
ATOM 1410 C CA . THR A 1 176 ? 1.101 3.342 0.693 1 91.94 176 THR A CA 1
ATOM 1411 C C . THR A 1 176 ? 1.686 3.797 2.027 1 91.94 176 THR A C 1
ATOM 1413 O O . THR A 1 176 ? 2.807 3.426 2.377 1 91.94 176 THR A O 1
ATOM 1416 N N . LYS A 1 177 ? 0.937 4.598 2.691 1 91.38 177 LYS A N 1
ATOM 1417 C CA . LYS A 1 177 ? 1.366 5.066 4.008 1 91.38 177 LYS A CA 1
ATOM 1418 C C . LYS A 1 177 ? 1.517 3.9 4.98 1 91.38 177 LYS A C 1
ATOM 1420 O O . LYS A 1 177 ? 2.428 3.895 5.812 1 91.38 177 LYS A O 1
ATOM 1425 N N . ILE A 1 178 ? 0.598 2.945 4.918 1 95.12 178 ILE A N 1
ATOM 1426 C CA . ILE A 1 178 ? 0.702 1.765 5.77 1 95.12 178 ILE A CA 1
ATOM 1427 C C . ILE A 1 178 ? 2.053 1.087 5.551 1 95.12 178 ILE A C 1
ATOM 1429 O O . ILE A 1 178 ? 2.75 0.753 6.512 1 95.12 178 ILE A O 1
ATOM 1433 N N . ASP A 1 179 ? 2.387 0.897 4.301 1 95.06 179 ASP A N 1
ATOM 1434 C CA . ASP A 1 179 ? 3.633 0.221 3.955 1 95.06 179 ASP A CA 1
ATOM 1435 C C . ASP A 1 179 ? 4.844 1.003 4.465 1 95.06 179 ASP A C 1
ATOM 1437 O O . ASP A 1 179 ? 5.691 0.454 5.168 1 95.06 179 ASP A O 1
ATOM 1441 N N . ARG A 1 180 ? 4.891 2.266 4.199 1 88.31 180 ARG A N 1
ATOM 1442 C CA . ARG A 1 180 ? 6.035 3.107 4.523 1 88.31 180 ARG A CA 1
ATOM 1443 C C . ARG A 1 180 ? 6.227 3.209 6.035 1 88.31 180 ARG A C 1
ATOM 1445 O O . ARG A 1 180 ? 7.316 2.941 6.547 1 88.31 180 ARG A O 1
ATOM 1452 N N . TYR A 1 181 ? 5.172 3.541 6.727 1 88.12 181 TYR A N 1
ATOM 1453 C CA . TYR A 1 181 ? 5.285 3.803 8.156 1 88.12 181 TYR A CA 1
ATOM 1454 C C . TYR A 1 181 ? 5.496 2.508 8.93 1 88.12 181 TYR A C 1
ATOM 1456 O O . TYR A 1 181 ? 6.242 2.479 9.914 1 88.12 181 TYR A O 1
ATOM 1464 N N . SER A 1 182 ? 4.824 1.447 8.516 1 93.81 182 SER A N 1
ATOM 1465 C CA . SER A 1 182 ? 5.055 0.178 9.195 1 93.81 182 SER A CA 1
ATOM 1466 C C . SER A 1 182 ? 6.488 -0.304 9.008 1 93.81 182 SER A C 1
ATOM 1468 O O . SER A 1 182 ? 7.082 -0.877 9.914 1 93.81 182 SER A O 1
ATOM 1470 N N . ALA A 1 183 ? 7.066 -0.084 7.836 1 91.69 183 ALA A N 1
ATOM 1471 C CA . ALA A 1 183 ? 8.445 -0.479 7.566 1 91.69 183 ALA A CA 1
ATOM 1472 C C . ALA A 1 183 ? 9.422 0.317 8.43 1 91.69 183 ALA A C 1
ATOM 1474 O O . ALA A 1 183 ? 10.359 -0.247 9 1 91.69 183 ALA A O 1
ATOM 1475 N N . LEU A 1 184 ? 9.203 1.577 8.523 1 84.88 184 LEU A N 1
ATOM 1476 C CA . LEU A 1 184 ? 10.047 2.445 9.336 1 84.88 184 LEU A CA 1
ATOM 1477 C C . LEU A 1 184 ? 9.953 2.074 10.812 1 84.88 184 LEU A C 1
ATOM 1479 O O . LEU A 1 184 ? 10.969 1.953 11.492 1 84.88 184 LEU A O 1
ATOM 1483 N N . SER A 1 185 ? 8.758 1.854 11.25 1 90.88 185 SER A N 1
ATOM 1484 C CA . SER A 1 185 ? 8.523 1.553 12.656 1 90.88 185 SER A CA 1
ATOM 1485 C C . SER A 1 185 ? 9.055 0.171 13.023 1 90.88 185 SER A C 1
ATOM 1487 O O . SER A 1 185 ? 9.453 -0.066 14.172 1 90.88 185 SER A O 1
ATOM 1489 N N . ALA A 1 186 ? 9.047 -0.694 12.047 1 93.5 186 ALA A N 1
ATOM 1490 C CA . ALA A 1 186 ? 9.484 -2.066 12.289 1 93.5 186 ALA A CA 1
ATOM 1491 C C . ALA A 1 186 ? 10.945 -2.102 12.734 1 93.5 186 ALA A C 1
ATOM 1493 O O . ALA A 1 186 ? 11.375 -3.049 13.398 1 93.5 186 ALA A O 1
ATOM 1494 N N . GLN A 1 187 ? 11.711 -1.082 12.414 1 88.31 187 GLN A N 1
ATOM 1495 C CA . GLN A 1 187 ? 13.141 -1.031 12.703 1 88.31 187 GLN A CA 1
ATOM 1496 C C . GLN A 1 187 ? 13.398 -0.706 14.172 1 88.31 187 GLN A C 1
ATOM 1498 O O . GLN A 1 187 ? 14.492 -0.962 14.688 1 88.31 187 GLN A O 1
ATOM 1503 N N . ILE A 1 188 ? 12.477 -0.19 14.844 1 88.12 188 ILE A N 1
ATOM 1504 C CA . ILE A 1 188 ? 12.758 0.326 16.172 1 88.12 188 ILE A CA 1
ATOM 1505 C C . ILE A 1 188 ? 11.891 -0.4 17.203 1 88.12 188 ILE A C 1
ATOM 1507 O O . ILE A 1 188 ? 12.047 -0.202 18.406 1 88.12 188 ILE A O 1
ATOM 1511 N N . VAL A 1 189 ? 10.922 -1.217 16.797 1 92.81 189 VAL A N 1
ATOM 1512 C CA . VAL A 1 189 ? 10.055 -1.91 17.734 1 92.81 189 VAL A CA 1
ATOM 1513 C C . VAL A 1 189 ? 10.641 -3.279 18.078 1 92.81 189 VAL A C 1
ATOM 1515 O O . VAL A 1 189 ? 11.312 -3.891 17.234 1 92.81 189 VAL A O 1
ATOM 1518 N N . PRO A 1 190 ? 10.398 -3.742 19.266 1 94.06 190 PRO A N 1
ATOM 1519 C CA . PRO A 1 190 ? 10.883 -5.074 19.641 1 94.06 190 PRO A CA 1
ATOM 1520 C C . PRO A 1 190 ? 10.07 -6.195 19 1 94.06 190 PRO A C 1
ATOM 1522 O O . PRO A 1 190 ? 8.93 -5.984 18.594 1 94.06 190 PRO A O 1
ATOM 1525 N N . LYS A 1 191 ? 10.789 -7.453 18.938 1 94.81 191 LYS A N 1
ATOM 1526 C CA . LYS A 1 191 ? 10.062 -8.633 18.484 1 94.81 191 LYS A CA 1
ATOM 1527 C C . LYS A 1 191 ? 9.016 -9.07 19.516 1 94.81 191 LYS A C 1
ATOM 1529 O O . LYS A 1 191 ? 9.273 -9.023 20.719 1 94.81 191 LYS A O 1
ATOM 1534 N N . LYS A 1 192 ? 7.891 -9.422 19.016 1 96.06 192 LYS A N 1
ATOM 1535 C CA . LYS A 1 192 ? 6.805 -9.891 19.859 1 96.06 192 LYS A CA 1
ATOM 1536 C C . LYS A 1 192 ? 6.258 -11.227 19.359 1 96.06 192 LYS A C 1
ATOM 1538 O O . LYS A 1 192 ? 6.324 -11.523 18.172 1 96.06 192 LYS A O 1
ATOM 1543 N N . PRO A 1 193 ? 5.766 -12.055 20.391 1 96.12 193 PRO A N 1
ATOM 1544 C CA . PRO A 1 193 ? 5.07 -13.258 19.922 1 96.12 193 PRO A CA 1
ATOM 1545 C C . PRO A 1 193 ? 3.826 -12.938 19.094 1 96.12 193 PRO A C 1
ATOM 1547 O O . PRO A 1 193 ? 3.207 -11.891 19.281 1 96.12 193 PRO A O 1
ATOM 1550 N N . PHE A 1 194 ? 3.531 -13.82 18.219 1 96.06 194 PHE A N 1
ATOM 1551 C CA . PHE A 1 194 ? 2.494 -13.57 17.234 1 96.06 194 PHE A CA 1
ATOM 1552 C C . PHE A 1 194 ? 1.16 -13.273 17.906 1 96.06 194 PHE A C 1
ATOM 1554 O O . PHE A 1 194 ? 0.412 -12.398 17.453 1 96.06 194 PHE A O 1
ATOM 1561 N N . PHE A 1 195 ? 0.881 -13.977 18.953 1 96.38 195 PHE A N 1
ATOM 1562 C CA . PHE A 1 195 ? -0.393 -13.766 19.641 1 96.38 195 PHE A CA 1
ATOM 1563 C C . PHE A 1 195 ? -0.488 -12.352 20.188 1 96.38 195 PHE A C 1
ATOM 1565 O O . PHE A 1 195 ? -1.563 -11.75 20.188 1 96.38 195 PHE A O 1
ATOM 1572 N N . ILE A 1 196 ? 0.579 -11.734 20.594 1 97.81 196 ILE A N 1
ATOM 1573 C CA . ILE A 1 196 ? 0.603 -10.367 21.094 1 97.81 196 ILE A CA 1
ATOM 1574 C C . ILE A 1 196 ? 0.401 -9.383 19.953 1 97.81 196 ILE A C 1
ATOM 1576 O O . ILE A 1 196 ? -0.256 -8.359 20.109 1 97.81 196 ILE A O 1
ATOM 1580 N N . ILE A 1 197 ? 0.95 -9.727 18.781 1 97.88 197 ILE A N 1
ATOM 1581 C CA . ILE A 1 197 ? 0.783 -8.883 17.594 1 97.88 197 ILE A CA 1
ATOM 1582 C C . ILE A 1 197 ? -0.699 -8.781 17.234 1 97.88 197 ILE A C 1
ATOM 1584 O O . ILE A 1 197 ? -1.205 -7.691 16.969 1 97.88 197 ILE A O 1
ATOM 1588 N N . VAL A 1 198 ? -1.383 -9.93 17.328 1 97.69 198 VAL A N 1
ATOM 1589 C CA . VAL A 1 198 ? -2.805 -9.977 17.016 1 97.69 198 VAL A CA 1
ATOM 1590 C C . VAL A 1 198 ? -3.59 -9.133 18.016 1 97.69 198 VAL A C 1
ATOM 1592 O O . VAL A 1 198 ? -4.438 -8.328 17.625 1 97.69 198 VAL A O 1
ATOM 1595 N N . LEU A 1 199 ? -3.275 -9.219 19.25 1 98.06 199 LEU A N 1
ATOM 1596 C CA . LEU A 1 199 ? -3.967 -8.477 20.297 1 98.06 199 LEU A CA 1
ATOM 1597 C C . LEU A 1 199 ? -3.73 -6.977 20.141 1 98.06 199 LEU A C 1
ATOM 1599 O O . LEU A 1 199 ? -4.66 -6.18 20.281 1 98.06 199 LEU A O 1
ATOM 1603 N N . LYS A 1 200 ? -2.52 -6.586 19.875 1 98 200 LYS A N 1
ATOM 1604 C CA . LYS A 1 200 ? -2.184 -5.176 19.703 1 98 200 LYS A CA 1
ATOM 1605 C C . LYS A 1 200 ? -2.893 -4.59 18.484 1 98 200 LYS A C 1
ATOM 1607 O O . LYS A 1 200 ? -3.281 -3.422 18.484 1 98 200 LYS A O 1
ATOM 1612 N N . THR A 1 201 ? -3.016 -5.441 17.453 1 97.81 201 THR A N 1
ATOM 1613 C CA . THR A 1 201 ? -3.711 -5.02 16.234 1 97.81 201 THR A CA 1
ATOM 1614 C C . THR A 1 201 ? -5.176 -4.711 16.531 1 97.81 201 THR A C 1
ATOM 1616 O O . THR A 1 201 ? -5.676 -3.643 16.188 1 97.81 201 THR A O 1
ATOM 1619 N N . PHE A 1 202 ? -5.84 -5.633 17.266 1 97.81 202 PHE A N 1
ATOM 1620 C CA . PHE A 1 202 ? -7.242 -5.445 17.625 1 97.81 202 PHE A CA 1
ATOM 1621 C C . PHE A 1 202 ? -7.41 -4.254 18.562 1 97.81 202 PHE A C 1
ATOM 1623 O O . PHE A 1 202 ? -8.359 -3.477 18.422 1 97.81 202 PHE A O 1
ATOM 1630 N N . TYR A 1 203 ? -6.543 -4.078 19.406 1 98 203 TYR A N 1
ATOM 1631 C CA . TYR A 1 203 ? -6.594 -2.951 20.344 1 98 203 TYR A CA 1
ATOM 1632 C C . TYR A 1 203 ? -6.441 -1.63 19.594 1 98 203 TYR A C 1
ATOM 1634 O O . TYR A 1 203 ? -7.086 -0.637 19.938 1 98 203 TYR A O 1
ATOM 1642 N N . ALA A 1 204 ? -5.543 -1.6 18.672 1 97.69 204 ALA A N 1
ATOM 1643 C CA . ALA A 1 204 ? -5.344 -0.382 17.891 1 97.69 204 ALA A CA 1
ATOM 1644 C C . ALA A 1 204 ? -6.637 0.053 17.203 1 97.69 204 ALA A C 1
ATOM 1646 O O . ALA A 1 204 ? -6.965 1.241 17.188 1 97.69 204 ALA A O 1
ATOM 1647 N N . PHE A 1 205 ? -7.324 -0.96 16.703 1 97.88 205 PHE A N 1
ATOM 1648 C CA . PHE A 1 205 ? -8.609 -0.646 16.078 1 97.88 205 PHE A CA 1
ATOM 1649 C C . PHE A 1 205 ? -9.594 -0.124 17.125 1 97.88 205 PHE A C 1
ATOM 1651 O O . PHE A 1 205 ? -10.211 0.925 16.922 1 97.88 205 PHE A O 1
ATOM 1658 N N . ILE A 1 206 ? -9.719 -0.835 18.172 1 97.81 206 ILE A N 1
ATOM 1659 C CA . ILE A 1 206 ? -10.68 -0.505 19.219 1 97.81 206 ILE A CA 1
ATOM 1660 C C . ILE A 1 206 ? -10.367 0.871 19.797 1 97.81 206 ILE A C 1
ATOM 1662 O O . ILE A 1 206 ? -11.266 1.687 20.016 1 97.81 206 ILE A O 1
ATOM 1666 N N . ARG A 1 207 ? -9.164 1.154 20.031 1 97.31 207 ARG A N 1
ATOM 1667 C CA . ARG A 1 207 ? -8.742 2.439 20.578 1 97.31 207 ARG A CA 1
ATOM 1668 C C . ARG A 1 207 ? -9.102 3.582 19.625 1 97.31 207 ARG A C 1
ATOM 1670 O O . ARG A 1 207 ? -9.719 4.566 20.047 1 97.31 207 ARG A O 1
ATOM 1677 N N . SER A 1 208 ? -8.781 3.428 18.375 1 96.19 208 SER A N 1
ATOM 1678 C CA . SER A 1 208 ? -9.031 4.48 17.391 1 96.19 208 SER A CA 1
ATOM 1679 C C . SER A 1 208 ? -10.523 4.672 17.172 1 96.19 208 SER A C 1
ATOM 1681 O O . SER A 1 208 ? -11.016 5.801 17.172 1 96.19 208 SER A O 1
ATOM 1683 N N . TYR A 1 209 ? -11.258 3.596 17.094 1 96.94 209 TYR A N 1
ATOM 1684 C CA . TYR A 1 209 ? -12.648 3.676 16.688 1 96.94 209 TYR A CA 1
ATOM 1685 C C . TYR A 1 209 ? -13.555 4.012 17.859 1 96.94 209 TYR A C 1
ATOM 1687 O O . TYR A 1 209 ? -14.492 4.801 17.734 1 96.94 209 TYR A O 1
ATOM 1695 N N . PHE A 1 210 ? -13.281 3.412 19 1 96.12 210 PHE A N 1
ATOM 1696 C CA . PHE A 1 210 ? -14.195 3.574 20.125 1 96.12 210 PHE A CA 1
ATOM 1697 C C . PHE A 1 210 ? -13.633 4.551 21.141 1 96.12 210 PHE A C 1
ATOM 1699 O O . PHE A 1 210 ? -14.25 5.574 21.438 1 96.12 210 PHE A O 1
ATOM 1706 N N . PHE A 1 211 ? -12.414 4.41 21.594 1 95.44 211 PHE A N 1
ATOM 1707 C CA . PHE A 1 211 ? -11.883 5.223 22.672 1 95.44 211 PHE A CA 1
ATOM 1708 C C . PHE A 1 211 ? -11.578 6.633 22.203 1 95.44 211 PHE A C 1
ATOM 1710 O O . PHE A 1 211 ? -11.75 7.602 22.938 1 95.44 211 PHE A O 1
ATOM 1717 N N . GLN A 1 212 ? -11.203 6.742 20.984 1 94.38 212 GLN A N 1
ATOM 1718 C CA . GLN A 1 212 ? -10.867 8.047 20.438 1 94.38 212 GLN A CA 1
ATOM 1719 C C . GLN A 1 212 ? -11.992 8.586 19.562 1 94.38 212 GLN A C 1
ATOM 1721 O O . GLN A 1 212 ? -11.773 9.477 18.734 1 94.38 212 GLN A O 1
ATOM 1726 N N . CYS A 1 213 ? -13.094 7.887 19.625 1 94.56 213 CYS A N 1
ATOM 1727 C CA . C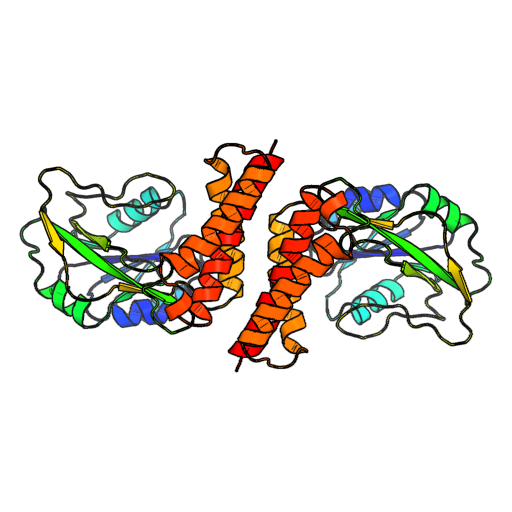YS A 1 213 ? -14.367 8.344 19.094 1 94.56 213 CYS A CA 1
ATOM 1728 C C . CYS A 1 213 ? -14.32 8.422 17.562 1 94.56 213 CYS A C 1
ATOM 1730 O O . CYS A 1 213 ? -14.922 9.32 16.969 1 94.56 213 CYS A O 1
ATOM 1732 N N . GLY A 1 214 ? -13.594 7.562 16.969 1 94.25 214 GLY A N 1
ATOM 1733 C CA . GLY A 1 214 ? -13.531 7.535 15.508 1 94.25 214 GLY A CA 1
ATOM 1734 C C . GLY A 1 214 ? -14.875 7.289 14.859 1 94.25 214 GLY A C 1
ATOM 1735 O O . GLY A 1 214 ? -15.117 7.746 13.734 1 94.25 214 GLY A O 1
ATOM 1736 N N . PHE A 1 215 ? -15.766 6.621 15.664 1 95.56 215 PHE A N 1
ATOM 1737 C CA . PHE A 1 215 ? -17.078 6.285 15.117 1 95.56 215 PHE A CA 1
ATOM 1738 C C . PHE A 1 215 ? -17.875 7.543 14.812 1 95.56 215 PHE A C 1
ATOM 1740 O O . PHE A 1 215 ? -18.812 7.512 14.016 1 95.56 215 PHE A O 1
ATOM 1747 N N . LEU A 1 216 ? -17.516 8.68 15.258 1 94.38 216 LEU A N 1
ATOM 1748 C CA . LEU A 1 216 ? -18.219 9.93 15.047 1 94.38 216 LEU A CA 1
ATOM 1749 C C . LEU A 1 216 ? -17.906 10.508 13.664 1 94.38 216 LEU A C 1
ATOM 1751 O O . LEU A 1 216 ? -18.609 11.398 13.18 1 94.38 216 LEU A O 1
ATOM 1755 N N . ALA A 1 217 ? -16.891 10.016 13 1 93.88 217 ALA A N 1
ATOM 1756 C CA . ALA A 1 217 ? -16.469 10.539 11.703 1 93.88 217 ALA A CA 1
ATOM 1757 C C . ALA A 1 217 ? -16.969 9.648 10.57 1 93.88 217 ALA A C 1
ATOM 1759 O O . ALA A 1 217 ? -16.391 9.656 9.477 1 93.88 217 ALA A O 1
ATOM 1760 N N . GLY A 1 218 ? -17.938 8.773 10.859 1 93.38 218 GLY A N 1
ATOM 1761 C CA . GLY A 1 218 ? -18.516 7.945 9.82 1 93.38 218 GLY A CA 1
ATOM 1762 C C . GLY A 1 218 ? -17.531 6.988 9.188 1 93.38 218 GLY A C 1
ATOM 1763 O O . GLY A 1 218 ? -16.766 6.316 9.898 1 93.38 218 GLY A O 1
ATOM 1764 N N . TRP A 1 219 ? -17.609 6.961 7.82 1 94.69 219 TRP A N 1
ATOM 1765 C CA . TRP A 1 219 ? -16.75 6.008 7.121 1 94.69 219 TRP A CA 1
ATOM 1766 C C . TRP A 1 219 ? -15.281 6.422 7.223 1 94.69 219 TRP A C 1
ATOM 1768 O O . TRP A 1 219 ? -14.391 5.574 7.203 1 94.69 219 TRP A O 1
ATOM 1778 N N . ARG A 1 220 ? -15.055 7.684 7.41 1 95 220 ARG A N 1
ATOM 1779 C CA . ARG A 1 220 ? -13.68 8.156 7.551 1 95 220 ARG A CA 1
ATOM 1780 C C . ARG A 1 220 ? -13.055 7.645 8.844 1 95 220 ARG A C 1
ATOM 1782 O O . ARG A 1 220 ? -11.898 7.211 8.844 1 95 220 ARG A O 1
ATOM 1789 N N . GLY A 1 221 ? -13.883 7.711 9.906 1 95.19 221 GLY A N 1
ATOM 1790 C CA . GLY A 1 221 ? -13.398 7.223 11.188 1 95.19 221 GLY A CA 1
ATOM 1791 C C . GLY A 1 221 ? -13.102 5.738 11.188 1 95.19 221 GLY A C 1
ATOM 1792 O O . GLY A 1 221 ? -12.117 5.293 11.789 1 95.19 221 GLY A O 1
ATOM 1793 N N . PHE A 1 222 ? -13.953 4.988 10.562 1 97.25 222 PHE A N 1
ATOM 1794 C CA . PHE A 1 222 ? -13.719 3.553 10.445 1 97.25 222 PHE A CA 1
ATOM 1795 C C . PHE A 1 222 ? -12.461 3.273 9.641 1 97.25 222 PHE A C 1
ATOM 1797 O O . PHE A 1 222 ? -11.664 2.408 10.008 1 97.25 222 PHE A O 1
ATOM 1804 N N . THR A 1 223 ? -12.273 3.975 8.578 1 96.88 223 THR A N 1
ATOM 1805 C CA . THR A 1 223 ? -11.102 3.801 7.719 1 96.88 223 THR A CA 1
ATOM 1806 C C . THR A 1 223 ? -9.82 4.137 8.477 1 96.88 223 THR A C 1
ATOM 1808 O O . THR A 1 223 ? -8.805 3.465 8.312 1 96.88 223 THR A O 1
ATOM 1811 N N . ILE A 1 224 ? -9.914 5.121 9.281 1 95.81 224 ILE A N 1
ATOM 1812 C CA . ILE A 1 224 ? -8.773 5.488 10.109 1 95.81 224 ILE A CA 1
ATOM 1813 C C . ILE A 1 224 ? -8.438 4.348 11.062 1 95.81 224 ILE A C 1
ATOM 1815 O O . ILE A 1 224 ? -7.27 4.008 11.25 1 95.81 224 ILE A O 1
ATOM 1819 N N . ALA A 1 225 ? -9.445 3.799 11.641 1 97.44 225 ALA A N 1
ATOM 1820 C CA . ALA A 1 225 ? -9.234 2.674 12.547 1 97.44 225 ALA A CA 1
ATOM 1821 C C . ALA A 1 225 ? -8.609 1.489 11.812 1 97.44 225 ALA A C 1
ATOM 1823 O O . ALA A 1 225 ? -7.73 0.816 12.352 1 97.44 225 ALA A O 1
ATOM 1824 N N . VAL A 1 226 ? -9.062 1.194 10.625 1 97.69 226 VAL A N 1
ATOM 1825 C CA . VAL A 1 226 ? -8.492 0.143 9.781 1 97.69 226 VAL A CA 1
ATOM 1826 C C . VAL A 1 226 ? -7.023 0.441 9.508 1 97.69 226 VAL A C 1
ATOM 1828 O O . VAL A 1 226 ? -6.176 -0.452 9.594 1 97.69 226 VAL A O 1
ATOM 1831 N N . TYR A 1 227 ? -6.754 1.68 9.203 1 96.81 227 TYR A N 1
ATOM 1832 C CA . TYR A 1 227 ? -5.391 2.125 8.945 1 96.81 227 TYR A CA 1
ATOM 1833 C C . TYR A 1 227 ? -4.5 1.872 10.156 1 96.81 227 TYR A C 1
ATOM 1835 O O . TYR A 1 227 ? -3.4 1.327 10.023 1 96.81 227 TYR A O 1
ATOM 1843 N N . GLU A 1 228 ? -4.992 2.258 11.281 1 96.69 228 GLU A N 1
ATOM 1844 C CA . GLU A 1 228 ? -4.215 2.096 12.508 1 96.69 228 GLU A CA 1
ATOM 1845 C C . GLU A 1 228 ? -3.951 0.621 12.805 1 96.69 228 GLU A C 1
ATOM 1847 O O . GLU A 1 228 ? -2.846 0.252 13.203 1 96.69 228 GLU A O 1
ATOM 1852 N N . ALA A 1 229 ? -4.949 -0.165 12.656 1 98.06 229 ALA A N 1
ATOM 1853 C CA . ALA A 1 229 ? -4.82 -1.601 12.891 1 98.06 229 ALA A CA 1
ATOM 1854 C C . ALA A 1 229 ? -3.789 -2.217 11.945 1 98.06 229 ALA A C 1
ATOM 1856 O O . ALA A 1 229 ? -2.93 -2.99 12.383 1 98.06 229 ALA A O 1
ATOM 1857 N N . ASN A 1 230 ? -3.838 -1.915 10.695 1 98.19 230 ASN A N 1
ATOM 1858 C CA . ASN A 1 230 ? -2.893 -2.447 9.719 1 98.19 230 ASN A CA 1
ATOM 1859 C C . ASN A 1 230 ? -1.469 -1.976 10 1 98.19 230 ASN A C 1
ATOM 1861 O O . ASN A 1 230 ? -0.516 -2.742 9.852 1 98.19 230 ASN A O 1
ATOM 1865 N N . ASN A 1 231 ? -1.378 -0.725 10.344 1 97 231 ASN A N 1
ATOM 1866 C CA . ASN A 1 231 ? -0.057 -0.211 10.688 1 97 231 ASN A CA 1
ATOM 1867 C C . ASN A 1 231 ? 0.575 -1.008 11.828 1 97 231 ASN A C 1
ATOM 1869 O O . ASN A 1 231 ? 1.747 -1.381 11.758 1 97 231 ASN A O 1
ATOM 1873 N N . VAL A 1 232 ? -0.203 -1.216 12.82 1 97.62 232 VAL A N 1
ATOM 1874 C CA . VAL A 1 232 ? 0.287 -1.959 13.977 1 97.62 232 VAL A CA 1
ATOM 1875 C C . VAL A 1 232 ? 0.6 -3.398 13.57 1 97.62 232 VAL A C 1
ATOM 1877 O O . VAL A 1 232 ? 1.651 -3.936 13.93 1 97.62 232 VAL A O 1
ATOM 1880 N N . TYR A 1 233 ? -0.252 -4.035 12.859 1 98.19 233 TYR A N 1
ATOM 1881 C CA . TYR A 1 233 ? -0.068 -5.422 12.453 1 98.19 233 TYR A CA 1
ATOM 1882 C C . TYR A 1 233 ? 1.215 -5.586 11.648 1 98.19 233 TYR A C 1
ATOM 1884 O O . TYR A 1 233 ? 2.07 -6.406 11.992 1 98.19 233 TYR A O 1
ATOM 1892 N N . PHE A 1 234 ? 1.373 -4.809 10.633 1 97.81 234 PHE A N 1
ATOM 1893 C CA . PHE A 1 234 ? 2.482 -4.992 9.703 1 97.81 234 PHE A CA 1
ATOM 1894 C C . PHE A 1 234 ? 3.793 -4.523 10.32 1 97.81 234 PHE A C 1
ATOM 1896 O O . PHE A 1 234 ? 4.855 -5.09 10.047 1 97.81 234 PHE A O 1
ATOM 1903 N N . LYS A 1 235 ? 3.713 -3.512 11.18 1 96.75 235 LYS A N 1
ATOM 1904 C CA . LYS A 1 235 ? 4.922 -3.064 11.859 1 96.75 235 LYS A CA 1
ATOM 1905 C C . LYS A 1 235 ? 5.52 -4.184 12.711 1 96.75 235 LYS A C 1
ATOM 1907 O O . LYS A 1 235 ? 6.707 -4.492 12.594 1 96.75 235 LYS A O 1
ATOM 1912 N N . TYR A 1 236 ? 4.699 -4.805 13.477 1 96.88 236 TYR A N 1
ATOM 1913 C CA . TYR A 1 236 ? 5.188 -5.832 14.391 1 96.88 236 TYR A CA 1
ATOM 1914 C C . TYR A 1 236 ? 5.473 -7.129 13.641 1 96.88 236 TYR A C 1
ATOM 1916 O O . TYR A 1 236 ? 6.395 -7.867 14 1 96.88 236 TYR A O 1
ATOM 1924 N N . LEU A 1 237 ? 4.684 -7.449 12.633 1 96.56 237 LEU A N 1
ATOM 1925 C CA . LEU A 1 237 ? 4.953 -8.648 11.852 1 96.56 237 LEU A CA 1
ATOM 1926 C C . LEU A 1 237 ? 6.301 -8.547 11.148 1 96.56 237 LEU A C 1
ATOM 1928 O O . LEU A 1 237 ? 7.082 -9.5 11.148 1 96.56 237 LEU A O 1
ATOM 1932 N N . ARG A 1 238 ? 6.543 -7.426 10.531 1 95.62 238 ARG A N 1
ATOM 1933 C CA . ARG A 1 238 ? 7.832 -7.18 9.898 1 95.62 238 ARG A CA 1
ATOM 1934 C C . ARG A 1 238 ? 8.977 -7.375 10.883 1 95.62 238 ARG A C 1
ATOM 1936 O O . ARG A 1 238 ? 9.992 -7.988 10.547 1 95.62 238 ARG A O 1
ATOM 1943 N N . ALA A 1 239 ? 8.789 -6.781 12.016 1 94.69 239 ALA A N 1
ATOM 1944 C CA . ALA A 1 239 ? 9.812 -6.91 13.039 1 94.69 239 ALA A CA 1
ATOM 1945 C C . ALA A 1 239 ? 10.039 -8.375 13.406 1 94.69 239 ALA A C 1
ATOM 1947 O O . ALA A 1 239 ? 11.18 -8.789 13.656 1 94.69 239 ALA A O 1
ATOM 1948 N N . LYS A 1 240 ? 8.992 -9.133 13.445 1 93 240 LYS A N 1
ATOM 1949 C CA . LYS A 1 240 ? 9.062 -10.539 13.836 1 93 240 LYS A CA 1
ATOM 1950 C C . LYS A 1 240 ? 9.75 -11.375 12.766 1 93 240 LYS A C 1
ATOM 1952 O O . LYS A 1 240 ? 10.562 -12.25 13.078 1 93 240 LYS A O 1
ATOM 1957 N N . ILE A 1 241 ? 9.422 -11.203 11.492 1 89.12 241 ILE A N 1
ATOM 1958 C CA . ILE A 1 241 ? 9.891 -12.062 10.406 1 89.12 241 ILE A CA 1
ATOM 1959 C C . ILE A 1 241 ? 11.305 -11.664 10.008 1 89.12 241 ILE A C 1
ATOM 1961 O O . ILE A 1 241 ? 12.078 -12.5 9.523 1 89.12 241 ILE A O 1
ATOM 1965 N N . LYS A 1 242 ? 11.703 -10.258 9.82 1 75.38 242 LYS A N 1
ATOM 1966 C CA . LYS A 1 242 ? 13.047 -9.812 9.469 1 75.38 242 LYS A CA 1
ATOM 1967 C C . LYS A 1 242 ? 14.109 -10.602 10.234 1 75.38 242 LYS A C 1
ATOM 1969 O O . LYS A 1 242 ? 15.281 -10.602 9.859 1 75.38 242 LYS A O 1
ATOM 1974 N N . SER A 1 243 ? 13.734 -11.711 11.117 1 49.31 243 SER A N 1
ATOM 1975 C CA . SER A 1 243 ? 14.844 -12.461 11.68 1 49.31 243 SER A CA 1
ATOM 1976 C C . SER A 1 243 ? 15.492 -13.359 10.633 1 49.31 243 SER A C 1
ATOM 1978 O O . SER A 1 243 ? 14.812 -13.875 9.742 1 49.31 243 SER A O 1
ATOM 1980 N N . MET B 1 1 ? 11.711 -32.25 -26.297 1 67.19 1 MET B N 1
ATOM 1981 C CA . MET B 1 1 ? 10.32 -31.812 -26.266 1 67.19 1 MET B CA 1
ATOM 1982 C C . MET B 1 1 ? 10.164 -30.453 -26.938 1 67.19 1 MET B C 1
ATOM 1984 O O . MET B 1 1 ? 10.961 -29.547 -26.719 1 67.19 1 MET B O 1
ATOM 1988 N N . CYS B 1 2 ? 9.375 -30.438 -28.078 1 86.38 2 CYS B N 1
ATOM 1989 C CA . CYS B 1 2 ? 9.133 -29.203 -28.828 1 86.38 2 CYS B CA 1
ATOM 1990 C C . CYS B 1 2 ? 8.055 -28.359 -28.172 1 86.38 2 CYS B C 1
ATOM 1992 O O . CYS B 1 2 ? 6.949 -28.219 -28.688 1 86.38 2 CYS B O 1
ATOM 1994 N N . LEU B 1 3 ? 8.375 -27.938 -26.984 1 94.38 3 LEU B N 1
ATOM 1995 C CA . LEU B 1 3 ? 7.523 -27.141 -26.109 1 94.38 3 LEU B CA 1
ATOM 1996 C C . LEU B 1 3 ? 8.203 -25.828 -25.734 1 94.38 3 LEU B C 1
ATOM 1998 O O . LEU B 1 3 ? 9.367 -25.828 -25.328 1 94.38 3 LEU B O 1
ATOM 2002 N N . SER B 1 4 ? 7.523 -24.781 -26.047 1 97.5 4 SER B N 1
ATOM 2003 C CA . SER B 1 4 ? 8.047 -23.469 -25.641 1 97.5 4 SER B CA 1
ATOM 2004 C C . SER B 1 4 ? 7.449 -23.016 -24.312 1 97.5 4 SER B C 1
ATOM 2006 O O . SER B 1 4 ? 6.227 -22.984 -24.156 1 97.5 4 SER B O 1
ATOM 2008 N N . ALA B 1 5 ? 8.312 -22.703 -23.375 1 98 5 ALA B N 1
ATOM 2009 C CA . ALA B 1 5 ? 7.855 -21.984 -22.188 1 98 5 ALA B CA 1
ATOM 2010 C C . ALA B 1 5 ? 7.738 -20.484 -22.453 1 98 5 ALA B C 1
ATOM 2012 O O . ALA B 1 5 ? 8.695 -19.844 -22.906 1 98 5 ALA B O 1
ATOM 2013 N N . VAL B 1 6 ? 6.562 -19.938 -22.234 1 97.81 6 VAL B N 1
ATOM 2014 C CA . VAL B 1 6 ? 6.316 -18.531 -22.547 1 97.81 6 VAL B CA 1
ATOM 2015 C C . VAL B 1 6 ? 6.012 -17.766 -21.281 1 97.81 6 VAL B C 1
ATOM 2017 O O . VAL B 1 6 ? 5.098 -18.125 -20.531 1 97.81 6 VAL B O 1
ATOM 2020 N N . ILE B 1 7 ? 6.785 -16.656 -21.047 1 97.75 7 ILE B N 1
ATOM 2021 C CA . ILE B 1 7 ? 6.668 -15.867 -19.828 1 97.75 7 ILE B CA 1
ATOM 2022 C C . ILE B 1 7 ? 6.574 -14.383 -20.156 1 97.75 7 ILE B C 1
ATOM 2024 O O . ILE B 1 7 ? 7.422 -13.852 -20.875 1 97.75 7 ILE B 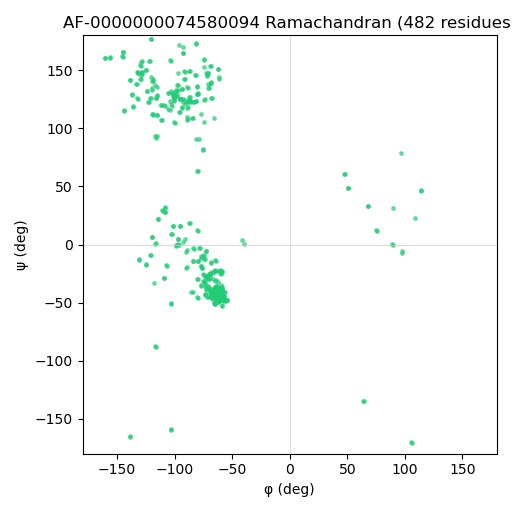O 1
ATOM 2028 N N . ILE B 1 8 ? 5.586 -13.734 -19.703 1 95.44 8 ILE B N 1
ATOM 2029 C CA . ILE B 1 8 ? 5.555 -12.273 -19.766 1 95.44 8 ILE B CA 1
ATOM 2030 C C . ILE B 1 8 ? 6.207 -11.695 -18.516 1 95.44 8 ILE B C 1
ATOM 2032 O O . ILE B 1 8 ? 5.941 -12.156 -17.391 1 95.44 8 ILE B O 1
ATOM 2036 N N . VAL B 1 9 ? 7.062 -10.688 -18.719 1 95.94 9 VAL B N 1
ATOM 2037 C CA . VAL B 1 9 ? 7.879 -10.242 -17.594 1 95.94 9 VAL B CA 1
ATOM 2038 C C . VAL B 1 9 ? 7.828 -8.719 -17.484 1 95.94 9 VAL B C 1
ATOM 2040 O O . VAL B 1 9 ? 7.797 -8.023 -18.5 1 95.94 9 VAL B O 1
ATOM 2043 N N . LYS B 1 10 ? 7.719 -8.266 -16.297 1 94.25 10 LYS B N 1
ATOM 2044 C CA . LYS B 1 10 ? 7.969 -6.871 -15.945 1 94.25 10 LYS B CA 1
ATOM 2045 C C . LYS B 1 10 ? 8.609 -6.766 -14.57 1 94.25 10 LYS B C 1
ATOM 2047 O O . LYS B 1 10 ? 7.996 -7.125 -13.562 1 94.25 10 LYS B O 1
ATOM 2052 N N . ASN B 1 11 ? 9.828 -6.289 -14.453 1 93.62 11 ASN B N 1
ATOM 2053 C CA . ASN B 1 11 ? 10.562 -6.078 -13.211 1 93.62 11 ASN B CA 1
ATOM 2054 C C . ASN B 1 11 ? 10.477 -7.297 -12.297 1 93.62 11 ASN B C 1
ATOM 2056 O O . ASN B 1 11 ? 10.039 -7.188 -11.148 1 93.62 11 ASN B O 1
ATOM 2060 N N . ALA B 1 12 ? 10.977 -8.414 -12.781 1 94.44 12 ALA B N 1
ATOM 2061 C CA . ALA B 1 12 ? 10.867 -9.68 -12.062 1 94.44 12 ALA B CA 1
ATOM 2062 C C . ALA B 1 12 ? 12.227 -10.109 -11.508 1 94.44 12 ALA B C 1
ATOM 2064 O O . ALA B 1 12 ? 12.492 -11.297 -11.359 1 94.44 12 ALA B O 1
ATOM 2065 N N . GLU B 1 13 ? 13.07 -9.18 -11.156 1 94.56 13 GLU B N 1
ATOM 2066 C CA . GLU B 1 13 ? 14.445 -9.477 -10.758 1 94.56 13 GLU B CA 1
ATOM 2067 C C . GLU B 1 13 ? 14.477 -10.414 -9.547 1 94.56 13 GLU B C 1
ATOM 2069 O O . GLU B 1 13 ? 15.391 -11.227 -9.414 1 94.56 13 GLU B O 1
ATOM 2074 N N . HIS B 1 14 ? 13.508 -10.477 -8.766 1 91.38 14 HIS B N 1
ATOM 2075 C CA . HIS B 1 14 ? 13.547 -11.188 -7.492 1 91.38 14 HIS B CA 1
ATOM 2076 C C . HIS B 1 14 ? 13.125 -12.641 -7.66 1 91.38 14 HIS B C 1
ATOM 2078 O O . HIS B 1 14 ? 13.453 -13.492 -6.824 1 91.38 14 HIS B O 1
ATOM 2084 N N . THR B 1 15 ? 12.43 -12.914 -8.766 1 94.56 15 THR B N 1
ATOM 2085 C CA . THR B 1 15 ? 11.875 -14.266 -8.867 1 94.56 15 THR B CA 1
ATOM 2086 C C . THR B 1 15 ? 12.336 -14.938 -10.156 1 94.56 15 THR B C 1
ATOM 2088 O O . THR B 1 15 ? 12.297 -16.172 -10.266 1 94.56 15 THR B O 1
ATOM 2091 N N . LEU B 1 16 ? 12.789 -14.266 -11.094 1 96.88 16 LEU B N 1
ATOM 2092 C CA . LEU B 1 16 ? 13.008 -14.734 -12.453 1 96.88 16 LEU B CA 1
ATOM 2093 C C . LEU B 1 16 ? 14.047 -15.852 -12.484 1 96.88 16 LEU B C 1
ATOM 2095 O O . LEU B 1 16 ? 13.883 -16.844 -13.203 1 96.88 16 LEU B O 1
ATOM 2099 N N . GLU B 1 17 ? 15.117 -15.688 -11.734 1 96.94 17 GLU B N 1
ATOM 2100 C CA . GLU B 1 17 ? 16.188 -16.672 -11.734 1 96.94 17 GLU B CA 1
ATOM 2101 C C . GLU B 1 17 ? 15.664 -18.062 -11.344 1 96.94 17 GLU B C 1
ATOM 2103 O O . GLU B 1 17 ? 15.953 -19.047 -12.023 1 96.94 17 GLU B O 1
ATOM 2108 N N . LYS B 1 18 ? 14.898 -18.094 -10.297 1 96.06 18 LYS B N 1
ATOM 2109 C CA . LYS B 1 18 ? 14.328 -19.344 -9.836 1 96.06 18 LYS B CA 1
ATOM 2110 C C . LYS B 1 18 ? 13.398 -19.953 -10.891 1 96.06 18 LYS B C 1
ATOM 2112 O O . LYS B 1 18 ? 13.406 -21.156 -11.117 1 96.06 18 LYS B O 1
ATOM 2117 N N . THR B 1 19 ? 12.609 -19.094 -11.461 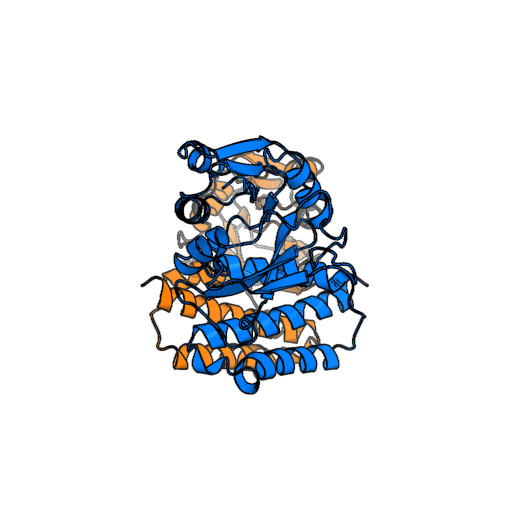1 97.62 19 THR B N 1
ATOM 2118 C CA . THR B 1 19 ? 11.703 -19.531 -12.516 1 97.62 19 THR B CA 1
ATOM 2119 C C . THR B 1 19 ? 12.477 -20.156 -13.664 1 97.62 19 THR B C 1
ATOM 2121 O O . THR B 1 19 ? 12.18 -21.281 -14.086 1 97.62 19 THR B O 1
ATOM 2124 N N . LEU B 1 20 ? 13.516 -19.516 -14.07 1 97.94 20 LEU B N 1
ATOM 2125 C CA . LEU B 1 20 ? 14.289 -19.984 -15.219 1 97.94 20 LEU B CA 1
ATOM 2126 C C . LEU B 1 20 ? 15.047 -21.266 -14.883 1 97.94 20 LEU B C 1
ATOM 2128 O O . LEU B 1 20 ? 15.164 -22.156 -15.719 1 97.94 20 LEU B O 1
ATOM 2132 N N . GLN B 1 21 ? 15.562 -21.344 -13.703 1 97.38 21 GLN B N 1
ATOM 2133 C CA . GLN B 1 21 ? 16.266 -22.547 -13.258 1 97.38 21 GLN B CA 1
ATOM 2134 C C . GLN B 1 21 ? 15.344 -23.766 -13.328 1 97.38 21 GLN B C 1
ATOM 2136 O O . GLN B 1 21 ? 15.797 -24.875 -13.664 1 97.38 21 GLN B O 1
ATOM 2141 N N . SER B 1 22 ? 14.094 -23.562 -13.031 1 97.38 22 SER B N 1
ATOM 2142 C CA . SER B 1 22 ? 13.133 -24.656 -12.992 1 97.38 22 SER B CA 1
ATOM 2143 C C . SER B 1 22 ? 12.758 -25.109 -14.398 1 97.38 22 SER B C 1
ATOM 2145 O O . SER B 1 22 ? 12.102 -26.141 -14.57 1 97.38 22 SER B O 1
ATOM 2147 N N . LEU B 1 23 ? 13.18 -24.359 -15.414 1 96.69 23 LEU B N 1
ATOM 2148 C CA . LEU B 1 23 ? 12.805 -24.641 -16.797 1 96.69 23 LEU B CA 1
ATOM 2149 C C . LEU B 1 23 ? 14.008 -25.125 -17.594 1 96.69 23 LEU B C 1
ATOM 2151 O O . LEU B 1 23 ? 14.062 -24.938 -18.812 1 96.69 23 LEU B O 1
ATOM 2155 N N . SER B 1 24 ? 14.906 -25.75 -16.938 1 92.31 24 SER B N 1
ATOM 2156 C CA . SER B 1 24 ? 16.172 -26.156 -17.547 1 92.31 24 SER B CA 1
ATOM 2157 C C . SER B 1 24 ? 15.945 -27.203 -18.641 1 92.31 24 SER B C 1
ATOM 2159 O O . SER B 1 24 ? 16.734 -27.297 -19.578 1 92.31 24 SER B O 1
ATOM 2161 N N . LEU B 1 25 ? 14.875 -27.906 -18.609 1 91.25 25 LEU B N 1
ATOM 2162 C CA . LEU B 1 25 ? 14.617 -28.984 -19.547 1 91.25 25 LEU B CA 1
ATOM 2163 C C . LEU B 1 25 ? 14.016 -28.453 -20.859 1 91.25 25 LEU B C 1
ATOM 2165 O O . LEU B 1 25 ? 13.953 -29.172 -21.859 1 91.25 25 LEU B O 1
ATOM 2169 N N . PHE B 1 26 ? 13.578 -27.203 -20.812 1 94.44 26 PHE B N 1
ATOM 2170 C CA . PHE B 1 26 ? 12.961 -26.625 -22 1 94.44 26 PHE B CA 1
ATOM 2171 C C . PHE B 1 26 ? 14.016 -26.156 -22.984 1 94.44 26 PHE B C 1
ATOM 2173 O O . PHE B 1 26 ? 15.016 -25.547 -22.594 1 94.44 26 PHE B O 1
ATOM 2180 N N . LYS B 1 27 ? 13.781 -26.469 -24.25 1 92.62 27 LYS B N 1
ATOM 2181 C CA . LYS B 1 27 ? 14.703 -26.031 -25.281 1 92.62 27 LYS B CA 1
ATOM 2182 C C . LYS B 1 27 ? 14.57 -24.531 -25.547 1 92.62 27 LYS B C 1
ATOM 2184 O O . LYS B 1 27 ? 15.531 -23.891 -25.953 1 92.62 27 LYS B O 1
ATOM 2189 N N . GLU B 1 28 ? 13.312 -24.062 -25.25 1 96.44 28 GLU B N 1
ATOM 2190 C CA . GLU B 1 28 ? 13.078 -22.625 -25.422 1 96.44 28 GLU B CA 1
ATOM 2191 C C . GLU B 1 28 ? 12.289 -22.062 -24.25 1 96.44 28 GLU B C 1
ATOM 2193 O O . GLU B 1 28 ? 11.227 -22.594 -23.891 1 96.44 28 GLU B O 1
ATOM 2198 N N . ILE B 1 29 ? 12.875 -21 -23.75 1 97.88 29 ILE B N 1
ATOM 2199 C CA . ILE B 1 29 ? 12.141 -20.109 -22.859 1 97.88 29 ILE B CA 1
ATOM 2200 C C . ILE B 1 29 ? 11.977 -18.734 -23.516 1 97.88 29 ILE B C 1
ATOM 2202 O O . ILE B 1 29 ? 12.961 -18.031 -23.734 1 97.88 29 ILE B O 1
ATOM 2206 N N . LEU B 1 30 ? 10.773 -18.453 -23.844 1 98.25 30 LEU B N 1
ATOM 2207 C CA . LEU B 1 30 ? 10.484 -17.156 -24.438 1 98.25 30 LEU B CA 1
ATOM 2208 C C . LEU B 1 30 ? 10.055 -16.141 -23.375 1 98.25 30 LEU B C 1
ATOM 2210 O O . LEU B 1 30 ? 9.047 -16.344 -22.703 1 98.25 30 LEU B O 1
ATOM 2214 N N . ILE B 1 31 ? 10.812 -15.133 -23.234 1 98.25 31 ILE B N 1
ATOM 2215 C CA . ILE B 1 31 ? 10.484 -14.047 -22.328 1 98.25 31 ILE B CA 1
ATOM 2216 C C . ILE B 1 31 ? 9.984 -12.836 -23.109 1 98.25 31 ILE B C 1
ATOM 2218 O O . ILE B 1 31 ? 10.695 -12.312 -23.969 1 98.25 31 ILE B O 1
ATOM 2222 N N . TYR B 1 32 ? 8.781 -12.5 -22.891 1 97.81 32 TYR B N 1
ATOM 2223 C CA . TYR B 1 32 ? 8.18 -11.297 -23.453 1 97.81 32 TYR B CA 1
ATOM 2224 C C . TYR B 1 32 ? 8.156 -10.172 -22.422 1 97.81 32 TYR B C 1
ATOM 2226 O O . TYR B 1 32 ? 7.297 -10.156 -21.531 1 97.81 32 TYR B O 1
ATOM 2234 N N . ASP B 1 33 ? 9.055 -9.219 -22.609 1 97.62 33 ASP B N 1
ATOM 2235 C CA . ASP B 1 33 ? 9.203 -8.156 -21.609 1 97.62 33 ASP B CA 1
ATOM 2236 C C . ASP B 1 33 ? 8.352 -6.941 -21.969 1 97.62 33 ASP B C 1
ATOM 2238 O O . ASP B 1 33 ? 8.367 -6.477 -23.109 1 97.62 33 ASP B O 1
ATOM 2242 N N . THR B 1 34 ? 7.695 -6.477 -21 1 95.5 34 THR B N 1
ATOM 2243 C CA . THR B 1 34 ? 6.777 -5.371 -21.25 1 95.5 34 THR B CA 1
ATOM 2244 C C . THR B 1 34 ? 7.312 -4.074 -20.656 1 95.5 34 THR B C 1
ATOM 2246 O O . THR B 1 34 ? 6.543 -3.244 -20.172 1 95.5 34 THR B O 1
ATOM 2249 N N . GLY B 1 35 ? 8.586 -3.926 -20.531 1 95 35 GLY B N 1
ATOM 2250 C CA . GLY B 1 35 ? 9.18 -2.666 -20.109 1 95 35 GLY B CA 1
ATOM 2251 C C . GLY B 1 35 ? 9.867 -2.754 -18.766 1 95 35 GLY B C 1
ATOM 2252 O O . GLY B 1 35 ? 9.633 -1.923 -17.891 1 95 35 GLY B O 1
ATOM 2253 N N . SER B 1 36 ? 10.656 -3.732 -18.5 1 94.44 36 SER B N 1
ATOM 2254 C CA . SER B 1 36 ? 11.422 -3.877 -17.266 1 94.44 36 SER B CA 1
ATOM 2255 C C . SER B 1 36 ? 12.516 -2.816 -17.172 1 94.44 36 SER B C 1
ATOM 2257 O O . SER B 1 36 ? 13.141 -2.465 -18.172 1 94.44 36 SER B O 1
ATOM 2259 N N . THR B 1 37 ? 12.648 -2.303 -15.953 1 92.88 37 THR B N 1
ATOM 2260 C CA . THR B 1 37 ? 13.695 -1.315 -15.703 1 92.88 37 THR B CA 1
ATOM 2261 C C . THR B 1 37 ? 14.711 -1.854 -14.695 1 92.88 37 THR B C 1
ATOM 2263 O O . THR B 1 37 ? 15.688 -1.173 -14.367 1 92.88 37 THR B O 1
ATOM 2266 N N . ASP B 1 38 ? 14.547 -3.033 -14.242 1 94.06 38 ASP B N 1
ATOM 2267 C CA . ASP B 1 38 ? 15.43 -3.643 -13.25 1 94.06 38 ASP B CA 1
ATOM 2268 C C . ASP B 1 38 ? 16.375 -4.648 -13.906 1 94.06 38 ASP B C 1
ATOM 2270 O O . ASP B 1 38 ? 16.688 -4.543 -15.094 1 94.06 38 ASP B O 1
ATOM 2274 N N . LYS B 1 39 ? 16.906 -5.559 -13.117 1 96.5 39 LYS B N 1
ATOM 2275 C CA . LYS B 1 39 ? 17.938 -6.48 -13.602 1 96.5 39 LYS B CA 1
ATOM 2276 C C . LYS B 1 39 ? 17.297 -7.715 -14.234 1 96.5 39 LYS B C 1
ATOM 2278 O O . LYS B 1 39 ? 17.969 -8.727 -14.445 1 96.5 39 LYS B O 1
ATOM 2283 N N . SER B 1 40 ? 16.031 -7.68 -14.617 1 97.5 40 SER B N 1
ATOM 2284 C CA . SER B 1 40 ? 15.344 -8.836 -15.18 1 97.5 40 SER B CA 1
ATOM 2285 C C . SER B 1 40 ? 16.031 -9.32 -16.453 1 97.5 40 SER B C 1
ATOM 2287 O O . SER B 1 40 ? 16.281 -10.516 -16.609 1 97.5 40 SER B O 1
ATOM 2289 N N . LYS B 1 41 ? 16.406 -8.438 -17.312 1 97 41 LYS B N 1
ATOM 2290 C CA . LYS B 1 41 ? 17.016 -8.812 -18.594 1 97 41 LYS B CA 1
ATOM 2291 C C . LYS B 1 41 ? 18.391 -9.445 -18.375 1 97 41 LYS B C 1
ATOM 2293 O O . LYS B 1 41 ? 18.703 -10.477 -18.969 1 97 41 LYS B O 1
ATOM 2298 N N . THR B 1 42 ? 19.125 -8.82 -17.516 1 97.81 42 THR B N 1
ATOM 2299 C CA . THR B 1 42 ? 20.453 -9.328 -17.188 1 97.81 42 THR B CA 1
ATOM 2300 C C . THR B 1 42 ? 20.375 -10.766 -16.672 1 97.81 42 THR B C 1
ATOM 2302 O O . THR B 1 42 ? 21.156 -11.617 -17.094 1 97.81 42 THR B O 1
ATOM 2305 N N . ILE B 1 43 ? 19.484 -11.008 -15.852 1 97.62 43 ILE B N 1
ATOM 2306 C CA . ILE B 1 43 ? 19.281 -12.328 -15.266 1 97.62 43 ILE B CA 1
ATOM 2307 C C . ILE B 1 43 ? 18.875 -13.32 -16.359 1 97.62 43 ILE B C 1
ATOM 2309 O O . ILE B 1 43 ? 19.438 -14.406 -16.469 1 97.62 43 ILE B O 1
ATOM 2313 N N . ALA B 1 44 ? 17.969 -12.938 -17.172 1 97.81 44 ALA B N 1
ATOM 2314 C CA . ALA B 1 44 ? 17.406 -13.812 -18.203 1 97.81 44 ALA B CA 1
ATOM 2315 C C . ALA B 1 44 ? 18.484 -14.242 -19.188 1 97.81 44 ALA B C 1
ATOM 2317 O O . ALA B 1 44 ? 18.547 -15.398 -19.594 1 97.81 44 ALA B O 1
ATOM 2318 N N . LEU B 1 45 ? 19.359 -13.391 -19.547 1 96.62 45 LEU B N 1
ATOM 2319 C CA . LEU B 1 45 ? 20.312 -13.609 -20.609 1 96.62 45 LEU B CA 1
ATOM 2320 C C . LEU B 1 45 ? 21.453 -14.516 -20.141 1 96.62 45 LEU B C 1
ATOM 2322 O O . LEU B 1 45 ? 22.25 -14.984 -20.953 1 96.62 45 LEU B O 1
ATOM 2326 N N . THR B 1 46 ? 21.531 -14.781 -18.891 1 97.19 46 THR B N 1
ATOM 2327 C CA . THR B 1 46 ? 22.531 -15.734 -18.391 1 97.19 46 THR B CA 1
ATOM 2328 C C . THR B 1 46 ? 22.125 -17.156 -18.734 1 97.19 46 THR B C 1
ATOM 2330 O O . THR B 1 46 ? 22.938 -18.078 -18.625 1 97.19 46 THR B O 1
ATOM 2333 N N . PHE B 1 47 ? 20.938 -17.344 -19.141 1 97.56 47 PHE B N 1
ATOM 2334 C CA . PHE B 1 47 ? 20.438 -18.672 -19.5 1 97.56 47 PHE B CA 1
ATOM 2335 C C . PHE B 1 47 ? 20.484 -18.875 -21.016 1 97.56 47 PHE B C 1
ATOM 2337 O O . PHE B 1 47 ? 19.891 -18.109 -21.766 1 97.56 47 PHE B O 1
ATOM 2344 N N . ALA B 1 48 ? 20.984 -19.969 -21.453 1 96 48 ALA B N 1
ATOM 2345 C CA . ALA B 1 48 ? 21.25 -20.219 -22.859 1 96 48 ALA B CA 1
ATOM 2346 C C . ALA B 1 48 ? 19.953 -20.516 -23.609 1 96 48 ALA B C 1
ATOM 2348 O O . ALA B 1 48 ? 19.859 -20.297 -24.828 1 96 48 ALA B O 1
ATOM 2349 N N . ASN B 1 49 ? 19.016 -20.984 -22.938 1 96.06 49 ASN B N 1
ATOM 2350 C CA . ASN B 1 49 ? 17.781 -21.391 -23.609 1 96.06 49 ASN B CA 1
ATOM 2351 C C . ASN B 1 49 ? 16.734 -20.281 -23.562 1 96.06 49 ASN B C 1
ATOM 2353 O O . ASN B 1 49 ? 15.555 -20.531 -23.844 1 96.06 49 ASN B O 1
ATOM 2357 N N . VAL B 1 50 ? 17.156 -19.062 -23.25 1 97.81 50 VAL B N 1
ATOM 2358 C CA . VAL B 1 50 ? 16.234 -17.953 -23.156 1 97.81 50 VAL B CA 1
ATOM 2359 C C . VAL B 1 50 ? 16.297 -17.094 -24.406 1 97.81 50 VAL B C 1
ATOM 2361 O O . VAL B 1 50 ? 17.375 -16.781 -24.891 1 97.81 50 VAL B O 1
ATOM 2364 N N . ARG B 1 51 ? 15.188 -16.844 -24.969 1 97.62 51 ARG B N 1
ATOM 2365 C CA . ARG B 1 51 ? 15.008 -15.828 -26 1 97.62 51 ARG B CA 1
ATOM 2366 C C . ARG B 1 51 ? 14.227 -14.633 -25.469 1 97.62 51 ARG B C 1
ATOM 2368 O O . ARG B 1 51 ? 13.07 -14.773 -25.062 1 97.62 51 ARG B O 1
ATOM 2375 N N . TRP B 1 52 ? 14.812 -13.484 -25.484 1 97.62 52 TRP B N 1
ATOM 2376 C CA . TRP B 1 52 ? 14.234 -12.258 -24.938 1 97.62 52 TRP B CA 1
ATOM 2377 C C . TRP B 1 52 ? 13.633 -11.398 -26.031 1 97.62 52 TRP B C 1
ATOM 2379 O O . TRP B 1 52 ? 14.289 -11.086 -27.016 1 97.62 52 TRP B O 1
ATOM 2389 N N . ILE B 1 53 ? 12.375 -11.016 -25.859 1 97.06 53 ILE B N 1
ATOM 2390 C CA . ILE B 1 53 ? 11.68 -10.141 -26.797 1 97.06 53 ILE B CA 1
ATOM 2391 C C . ILE B 1 53 ? 11.148 -8.922 -26.062 1 97.06 53 ILE B C 1
ATOM 2393 O O . ILE B 1 53 ? 10.523 -9.047 -25 1 97.06 53 ILE B O 1
ATOM 2397 N N . ASP B 1 54 ? 11.414 -7.746 -26.672 1 96.38 54 ASP B N 1
ATOM 2398 C CA . ASP B 1 54 ? 10.844 -6.512 -26.141 1 96.38 54 ASP B CA 1
ATOM 2399 C C . ASP B 1 54 ? 9.453 -6.258 -26.719 1 96.38 54 ASP B C 1
ATOM 2401 O O . ASP B 1 54 ? 9.273 -6.305 -27.938 1 96.38 54 ASP B O 1
ATOM 2405 N N . GLY B 1 55 ? 8.5 -6.109 -25.797 1 95.06 55 GLY B N 1
ATOM 2406 C CA . GLY B 1 55 ? 7.141 -5.801 -26.219 1 95.06 55 GLY B CA 1
ATOM 2407 C C . GLY B 1 55 ? 6.465 -4.766 -25.344 1 95.06 55 GLY B C 1
ATOM 2408 O O . GLY B 1 55 ? 7.129 -3.914 -24.75 1 95.06 55 GLY B O 1
ATOM 2409 N N . TYR B 1 56 ? 5.145 -4.668 -25.469 1 91.88 56 TYR B N 1
ATOM 2410 C CA . TYR B 1 56 ? 4.348 -3.74 -24.672 1 91.88 56 TYR B CA 1
ATOM 2411 C C . TYR B 1 56 ? 3.174 -4.453 -24.016 1 91.88 56 TYR B C 1
ATOM 2413 O O . TYR B 1 56 ? 2.75 -5.516 -24.469 1 91.88 56 TYR B O 1
ATOM 2421 N N . PHE B 1 57 ? 2.75 -3.795 -22.938 1 88.75 57 PHE B N 1
ATOM 2422 C CA . PHE B 1 57 ? 1.625 -4.371 -22.203 1 88.75 57 PHE B CA 1
ATOM 2423 C C . PHE B 1 57 ? 0.316 -3.711 -22.625 1 88.75 57 PHE B C 1
ATOM 2425 O O . PHE B 1 57 ? 0.247 -2.486 -22.75 1 88.75 57 PHE B O 1
ATOM 2432 N N . ASP B 1 58 ? -0.621 -4.477 -22.875 1 83.38 58 ASP B N 1
ATOM 2433 C CA . ASP B 1 58 ? -1.997 -4.027 -23.062 1 83.38 58 ASP B CA 1
ATOM 2434 C C . ASP B 1 58 ? -2.92 -4.609 -22 1 83.38 58 ASP B C 1
ATOM 2436 O O . ASP B 1 58 ? -3.012 -4.074 -20.891 1 83.38 58 ASP B O 1
ATOM 2440 N N . GLN B 1 59 ? -3.436 -5.762 -22.234 1 82.06 59 GLN B N 1
ATOM 2441 C CA . GLN B 1 59 ? -4.16 -6.609 -21.297 1 82.06 59 GLN B CA 1
ATOM 2442 C C . GLN B 1 59 ? -3.5 -7.98 -21.172 1 82.06 59 GLN B C 1
ATOM 2444 O O . GLN B 1 59 ? -2.736 -8.391 -22.047 1 82.06 59 GLN B O 1
ATOM 2449 N N . PHE B 1 60 ? -3.809 -8.547 -20.078 1 82.31 60 PHE B N 1
ATOM 2450 C CA . PHE B 1 60 ? -3.135 -9.82 -19.828 1 82.31 60 PHE B CA 1
ATOM 2451 C C . PHE B 1 60 ? -3.398 -10.805 -20.953 1 82.31 60 PHE B C 1
ATOM 2453 O O . PHE B 1 60 ? -2.463 -11.359 -21.547 1 82.31 60 PHE B O 1
ATOM 2460 N N . GLY B 1 61 ? -4.578 -10.922 -21.312 1 84.44 61 GLY B N 1
ATOM 2461 C CA . GLY B 1 61 ? -4.93 -11.883 -22.344 1 84.44 61 GLY B CA 1
ATOM 2462 C C . GLY B 1 61 ? -4.273 -11.594 -23.688 1 84.44 61 GLY B C 1
ATOM 2463 O O . GLY B 1 61 ? -3.623 -12.461 -24.266 1 84.44 61 GLY B O 1
ATOM 2464 N N . THR B 1 62 ? -4.34 -10.383 -24.094 1 87.88 62 THR B N 1
ATOM 2465 C CA . THR B 1 62 ? -3.803 -9.992 -25.406 1 87.88 62 THR B CA 1
ATOM 2466 C C . THR B 1 62 ? -2.277 -10.047 -25.391 1 87.88 62 THR B C 1
ATOM 2468 O O . THR B 1 62 ? -1.659 -10.445 -26.375 1 87.88 62 THR B O 1
ATOM 2471 N N . THR B 1 63 ? -1.744 -9.68 -24.266 1 90.75 63 THR B N 1
ATOM 2472 C CA . THR B 1 63 ? -0.29 -9.688 -24.156 1 90.75 63 THR B CA 1
ATOM 2473 C C . THR B 1 63 ? 0.243 -11.117 -24.172 1 90.75 63 THR B C 1
ATOM 2475 O O . THR B 1 63 ? 1.232 -11.406 -24.859 1 90.75 63 THR B O 1
ATOM 2478 N N . LYS B 1 64 ? -0.425 -12.008 -23.484 1 92.62 64 LYS B N 1
ATOM 2479 C CA . LYS B 1 64 ? -0.01 -13.406 -23.469 1 92.62 64 LYS B CA 1
ATOM 2480 C C . LYS B 1 64 ? -0.144 -14.031 -24.859 1 92.62 64 LYS B C 1
ATOM 2482 O O . LYS B 1 64 ? 0.718 -14.805 -25.281 1 92.62 64 LYS B O 1
ATOM 2487 N N . ASN B 1 65 ? -1.18 -13.656 -25.547 1 92.88 65 ASN B N 1
ATOM 2488 C CA . ASN B 1 65 ? -1.366 -14.18 -26.891 1 92.88 65 ASN B CA 1
ATOM 2489 C C . ASN B 1 65 ? -0.284 -13.68 -27.844 1 92.88 65 ASN B C 1
ATOM 2491 O O . ASN B 1 65 ? 0.196 -14.43 -28.688 1 92.88 65 ASN B O 1
ATOM 2495 N N . ARG B 1 66 ? 0.036 -12.438 -27.641 1 93.88 66 ARG B N 1
ATOM 2496 C CA . ARG B 1 66 ? 1.116 -11.891 -28.453 1 93.88 66 ARG B CA 1
ATOM 2497 C C . ARG B 1 66 ? 2.428 -12.617 -28.188 1 93.88 66 ARG B C 1
ATOM 2499 O O . ARG B 1 66 ? 3.176 -12.93 -29.125 1 93.88 66 ARG B O 1
ATOM 2506 N N . ALA B 1 67 ? 2.684 -12.844 -26.938 1 95.56 67 ALA B N 1
ATOM 2507 C CA . ALA B 1 67 ? 3.885 -13.586 -26.562 1 95.56 67 ALA B CA 1
ATOM 2508 C C . ALA B 1 67 ? 3.865 -14.992 -27.156 1 95.56 67 ALA B C 1
ATOM 2510 O O . ALA B 1 67 ? 4.852 -15.438 -27.75 1 95.56 67 ALA B O 1
ATOM 2511 N N . VAL B 1 68 ? 2.764 -15.68 -27.078 1 96 68 VAL B N 1
ATOM 2512 C CA . VAL B 1 68 ? 2.58 -17.047 -27.562 1 96 68 VAL B CA 1
ATOM 2513 C C . VAL B 1 68 ? 2.818 -17.094 -29.078 1 96 68 VAL B C 1
ATOM 2515 O O . VAL B 1 68 ? 3.424 -18.031 -29.578 1 96 68 VAL B O 1
ATOM 2518 N N . ALA B 1 69 ? 2.404 -16.078 -29.766 1 95.69 69 ALA B N 1
ATOM 2519 C CA . ALA B 1 69 ? 2.506 -16 -31.219 1 95.69 69 ALA B CA 1
ATOM 2520 C C . ALA B 1 69 ? 3.967 -15.969 -31.656 1 95.69 69 ALA B C 1
ATOM 2522 O O . ALA B 1 69 ? 4.285 -16.344 -32.781 1 95.69 69 ALA B O 1
ATOM 2523 N N . THR B 1 70 ? 4.82 -15.578 -30.797 1 96 70 THR B N 1
ATOM 2524 C CA . THR B 1 70 ? 6.219 -15.406 -31.156 1 96 70 THR B CA 1
ATOM 2525 C C . THR B 1 70 ? 7.031 -16.641 -30.781 1 96 70 THR B C 1
ATOM 2527 O O . THR B 1 70 ? 8.227 -16.719 -31.094 1 96 70 THR B O 1
ATOM 2530 N N . ALA B 1 71 ? 6.434 -17.641 -30.219 1 96.94 71 ALA B N 1
ATOM 2531 C CA . ALA B 1 71 ? 7.133 -18.844 -29.766 1 96.94 71 ALA B CA 1
ATOM 2532 C C . ALA B 1 71 ? 7.66 -19.656 -30.938 1 96.94 71 ALA B C 1
ATOM 2534 O O . ALA B 1 71 ? 7.137 -19.562 -32.062 1 96.94 71 ALA B O 1
ATOM 2535 N N . ARG B 1 72 ? 8.688 -20.391 -30.703 1 96.19 72 ARG B N 1
ATOM 2536 C CA . ARG B 1 72 ? 9.289 -21.25 -31.719 1 96.19 72 ARG B CA 1
ATOM 2537 C C . ARG B 1 72 ? 8.406 -22.469 -31.984 1 96.19 72 ARG B C 1
ATOM 2539 O O . ARG B 1 72 ? 8.266 -22.891 -33.125 1 96.19 72 ARG B O 1
ATOM 2546 N N . TYR B 1 73 ? 7.895 -23.062 -30.969 1 96.62 73 TYR B N 1
ATOM 2547 C CA . TYR B 1 73 ? 7.113 -24.281 -31.078 1 96.62 73 TYR B CA 1
ATOM 2548 C C . TYR B 1 73 ? 5.621 -24 -30.938 1 96.62 73 TYR B C 1
ATOM 2550 O O . TYR B 1 73 ? 5.234 -22.969 -30.359 1 96.62 73 TYR B O 1
ATOM 2558 N N . ASP B 1 74 ? 4.824 -24.922 -31.469 1 96.25 74 ASP B N 1
ATOM 2559 C CA . ASP B 1 74 ? 3.375 -24.75 -31.422 1 96.25 74 ASP B CA 1
ATOM 2560 C C . ASP B 1 74 ? 2.818 -25.125 -30.062 1 96.25 74 ASP B C 1
ATOM 2562 O O . ASP B 1 74 ? 1.801 -24.578 -29.625 1 96.25 74 ASP B O 1
ATOM 2566 N N . TRP B 1 75 ? 3.434 -26.047 -29.359 1 96.69 75 TRP B N 1
ATOM 2567 C CA . TRP B 1 75 ? 3.031 -26.359 -28 1 96.69 75 TRP B CA 1
ATOM 2568 C C . TRP B 1 75 ? 3.58 -25.344 -27.016 1 96.69 75 TRP B C 1
ATOM 2570 O O . TRP B 1 75 ? 4.77 -25.016 -27.047 1 96.69 75 TRP B O 1
ATOM 2580 N N . ILE B 1 76 ? 2.631 -24.875 -26.203 1 97.19 76 ILE B N 1
ATOM 2581 C CA . ILE B 1 76 ? 2.953 -23.75 -25.312 1 97.19 76 ILE B CA 1
ATOM 2582 C C . ILE B 1 76 ? 2.77 -24.188 -23.859 1 97.19 76 ILE B C 1
ATOM 2584 O O . ILE B 1 76 ? 1.787 -24.859 -23.516 1 97.19 76 ILE B O 1
ATOM 2588 N N . PHE B 1 77 ? 3.723 -23.891 -23.062 1 97.31 77 PHE B N 1
ATOM 2589 C CA . PHE B 1 77 ? 3.59 -23.859 -21.609 1 97.31 77 PHE B CA 1
ATOM 2590 C C . PHE B 1 77 ? 3.674 -22.438 -21.078 1 97.31 77 PHE B C 1
ATOM 2592 O O . PHE B 1 77 ? 4.746 -21.828 -21.078 1 97.31 77 PHE B O 1
ATOM 2599 N N . SER B 1 78 ? 2.561 -21.922 -20.672 1 9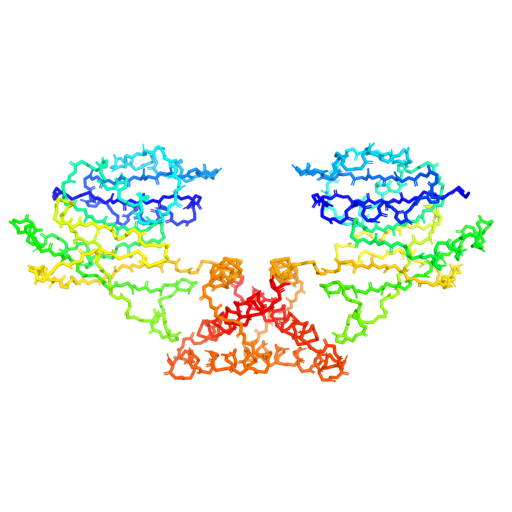6.69 78 SER B N 1
ATOM 2600 C CA . SER B 1 78 ? 2.498 -20.531 -20.234 1 96.69 78 SER B CA 1
ATOM 2601 C C . SE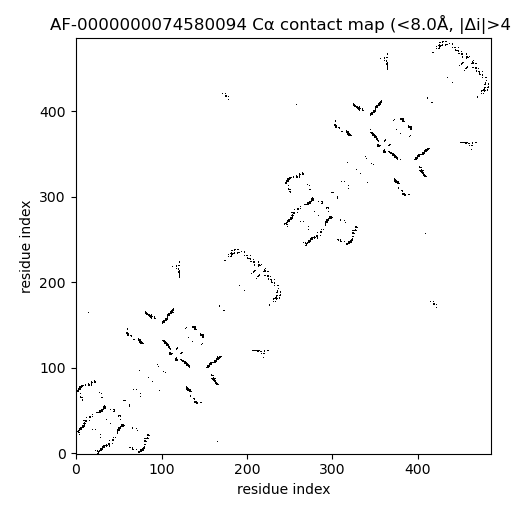R B 1 78 ? 2.639 -20.422 -18.719 1 96.69 78 SER B C 1
ATOM 2603 O O . SER B 1 78 ? 1.935 -21.109 -17.969 1 96.69 78 SER B O 1
ATOM 2605 N N . LEU B 1 79 ? 3.588 -19.625 -18.266 1 95.56 79 LEU B N 1
ATOM 2606 C CA . LEU B 1 79 ? 3.707 -19.391 -16.828 1 95.56 79 LEU B CA 1
ATOM 2607 C C . LEU B 1 79 ? 4.152 -17.953 -16.562 1 95.56 79 LEU B C 1
ATOM 2609 O O . LEU B 1 79 ? 4.555 -17.234 -17.484 1 95.56 79 LEU B O 1
ATOM 2613 N N . ASP B 1 80 ? 4.012 -17.562 -15.32 1 95.06 80 ASP B N 1
ATOM 2614 C CA . ASP B 1 80 ? 4.41 -16.219 -14.898 1 95.06 80 ASP B CA 1
ATOM 2615 C C . ASP B 1 80 ? 5.844 -16.219 -14.375 1 95.06 80 ASP B C 1
ATOM 2617 O O . ASP B 1 80 ? 6.406 -17.266 -14.078 1 95.06 80 ASP B O 1
ATOM 2621 N N . ALA B 1 81 ? 6.355 -15 -14.289 1 96.19 81 ALA B N 1
ATOM 2622 C CA . ALA B 1 81 ? 7.766 -14.828 -13.945 1 96.19 81 ALA B CA 1
ATOM 2623 C C . ALA B 1 81 ? 8.008 -15.141 -12.469 1 96.19 81 ALA B C 1
ATOM 2625 O O . ALA B 1 81 ? 9.156 -15.211 -12.023 1 96.19 81 ALA B O 1
ATOM 2626 N N . ASP B 1 82 ? 6.895 -15.391 -11.766 1 95.38 82 ASP B N 1
ATOM 2627 C CA . ASP B 1 82 ? 7.02 -15.734 -10.352 1 95.38 82 ASP B CA 1
ATOM 2628 C C . ASP B 1 82 ? 6.555 -17.172 -10.094 1 95.38 82 ASP B C 1
ATOM 2630 O O . ASP B 1 82 ? 6.191 -17.516 -8.969 1 95.38 82 ASP B O 1
ATOM 2634 N N . GLU B 1 83 ? 6.566 -17.953 -11.125 1 96.56 83 GLU B N 1
ATOM 2635 C CA . GLU B 1 83 ? 6.156 -19.359 -11.039 1 96.56 83 GLU B CA 1
ATOM 2636 C C . GLU B 1 83 ? 7.301 -20.281 -11.422 1 96.56 83 GLU B C 1
ATOM 2638 O O . GLU B 1 83 ? 8.062 -20 -12.344 1 96.56 83 GLU B O 1
ATOM 2643 N N . SER B 1 84 ? 7.441 -21.391 -10.703 1 97 84 SER B N 1
ATOM 2644 C CA . SER B 1 84 ? 8.453 -22.406 -11 1 97 84 SER B CA 1
ATOM 2645 C C . SER B 1 84 ? 7.844 -23.797 -11.07 1 97 84 SER B C 1
ATOM 2647 O O . SER B 1 84 ? 6.863 -24.078 -10.383 1 97 84 SER B O 1
ATOM 2649 N N . VAL B 1 85 ? 8.516 -24.594 -11.812 1 96.62 85 VAL B N 1
ATOM 2650 C CA . VAL B 1 85 ? 8.062 -25.969 -12.039 1 96.62 85 VAL B CA 1
ATOM 2651 C C . VAL B 1 85 ? 8.812 -26.922 -11.102 1 96.62 85 VAL B C 1
ATOM 2653 O O . VAL B 1 85 ? 10.047 -26.859 -11.016 1 96.62 85 VAL B O 1
ATOM 2656 N N . ASP B 1 86 ? 8.031 -27.734 -10.375 1 95.88 86 ASP B N 1
ATOM 2657 C CA . ASP B 1 86 ? 8.734 -28.75 -9.586 1 95.88 86 ASP B CA 1
ATOM 2658 C C . ASP B 1 86 ? 9.117 -29.953 -10.445 1 95.88 86 ASP B C 1
ATOM 2660 O O . ASP B 1 86 ? 8.766 -30.016 -11.625 1 95.88 86 ASP B O 1
ATOM 2664 N N . ALA B 1 87 ? 9.875 -30.859 -9.898 1 95.06 87 ALA B N 1
ATOM 2665 C CA . ALA B 1 87 ? 10.422 -31.984 -10.648 1 95.06 87 ALA B CA 1
ATOM 2666 C C . ALA B 1 87 ? 9.312 -32.906 -11.172 1 95.06 87 ALA B C 1
ATOM 2668 O O . ALA B 1 87 ? 9.383 -33.375 -12.305 1 95.06 87 ALA B O 1
ATOM 2669 N N . GLN B 1 88 ? 8.328 -33.062 -10.422 1 96.5 88 GLN B N 1
ATOM 2670 C CA . GLN B 1 88 ? 7.223 -33.938 -10.805 1 96.5 88 GLN B CA 1
ATOM 2671 C C . GLN B 1 88 ? 6.445 -33.375 -11.984 1 96.5 88 GLN B C 1
ATOM 2673 O O . GLN B 1 88 ? 6.062 -34.094 -12.898 1 96.5 88 GLN B O 1
ATOM 2678 N N . LEU B 1 89 ? 6.219 -32.125 -11.93 1 96.56 89 LEU B N 1
ATOM 2679 C CA . LEU B 1 89 ? 5.516 -31.453 -13.023 1 96.56 89 LEU B CA 1
ATOM 2680 C C . LEU B 1 89 ? 6.328 -31.531 -14.312 1 96.56 89 LEU B C 1
ATOM 2682 O O . LEU B 1 89 ? 5.785 -31.812 -15.383 1 96.56 89 LEU B O 1
ATOM 2686 N N . ALA B 1 90 ? 7.59 -31.297 -14.242 1 94 90 ALA B N 1
ATOM 2687 C CA . ALA B 1 90 ? 8.477 -31.391 -15.398 1 94 90 ALA B CA 1
ATOM 2688 C C . ALA B 1 90 ? 8.406 -32.781 -16.031 1 94 90 ALA B C 1
ATOM 2690 O O . ALA B 1 90 ? 8.289 -32.906 -17.25 1 94 90 ALA B O 1
ATOM 2691 N N . GLN B 1 91 ? 8.43 -33.75 -15.211 1 93 91 GLN B N 1
ATOM 2692 C CA . GLN B 1 91 ? 8.391 -35.125 -15.68 1 93 91 GLN B CA 1
ATOM 2693 C C . GLN B 1 91 ? 7.039 -35.438 -16.328 1 93 91 GLN B C 1
ATOM 2695 O O . GLN B 1 91 ? 6.977 -36.156 -17.328 1 93 91 GLN B O 1
ATOM 2700 N N . SER B 1 92 ? 6.023 -34.906 -15.711 1 95.56 92 SER B N 1
ATOM 2701 C CA . SER B 1 92 ? 4.68 -35.188 -16.219 1 95.56 92 SER B CA 1
ATOM 2702 C C . SER B 1 92 ? 4.488 -34.562 -17.609 1 95.56 92 SER B C 1
ATOM 2704 O O . SER B 1 92 ? 3.73 -35.094 -18.422 1 95.56 92 SER B O 1
ATOM 2706 N N . MET B 1 93 ? 5.141 -33.5 -17.891 1 94.75 93 MET B N 1
ATOM 2707 C CA . MET B 1 93 ? 5.027 -32.844 -19.188 1 94.75 93 MET B CA 1
ATOM 2708 C C . MET B 1 93 ? 5.684 -33.688 -20.281 1 94.75 93 MET B C 1
ATOM 2710 O O . MET B 1 93 ? 5.277 -33.625 -21.438 1 94.75 93 MET B O 1
ATOM 2714 N N . LEU B 1 94 ? 6.621 -34.5 -19.891 1 91 94 LEU B N 1
ATOM 2715 C CA . LEU B 1 94 ? 7.32 -35.344 -20.859 1 91 94 LEU B CA 1
ATOM 2716 C C . LEU B 1 94 ? 6.402 -36.438 -21.391 1 91 94 LEU B C 1
ATOM 2718 O O . LEU B 1 94 ? 6.586 -36.906 -22.516 1 91 94 LEU B O 1
ATOM 2722 N N . THR B 1 95 ? 5.426 -36.812 -20.656 1 92.25 95 THR B N 1
ATOM 2723 C CA . THR B 1 95 ? 4.539 -37.906 -21.047 1 92.25 95 THR B CA 1
ATOM 2724 C C . THR B 1 95 ? 3.246 -37.375 -21.656 1 92.25 95 THR B C 1
ATOM 2726 O O . THR B 1 95 ? 2.324 -38.125 -21.938 1 92.25 95 THR B O 1
ATOM 2729 N N . PHE B 1 96 ? 3.141 -36.094 -21.719 1 94.75 96 PHE B N 1
ATOM 2730 C CA . PHE B 1 96 ? 1.957 -35.469 -22.297 1 94.75 96 PHE B CA 1
ATOM 2731 C C . PHE B 1 96 ? 1.805 -35.875 -23.766 1 94.75 96 PHE B C 1
ATOM 2733 O O . PHE B 1 96 ? 2.797 -36.031 -24.484 1 94.75 96 PHE B O 1
ATOM 2740 N N . PRO B 1 97 ? 0.553 -36.062 -24.266 1 94.31 97 PRO B N 1
ATOM 2741 C CA . PRO B 1 97 ? 0.324 -36.5 -25.641 1 94.31 97 PRO B CA 1
ATOM 2742 C C . PRO B 1 97 ? 0.423 -35.312 -26.641 1 94.31 97 PRO B C 1
ATOM 2744 O O . PRO B 1 97 ? -0.6 -34.812 -27.109 1 94.31 97 PRO B O 1
ATOM 2747 N N . PHE B 1 98 ? 1.542 -35.062 -27.156 1 94.56 98 PHE B N 1
ATOM 2748 C CA . PHE B 1 98 ? 1.795 -33.938 -28.031 1 94.56 98 PHE B CA 1
ATOM 2749 C C . PHE B 1 98 ? 1.298 -34.219 -29.438 1 94.56 98 PHE B C 1
ATOM 2751 O O . PHE B 1 98 ? 1.313 -33.344 -30.312 1 94.56 98 PHE B O 1
ATOM 2758 N N . ASP B 1 99 ? 0.792 -35.406 -29.672 1 94.06 99 ASP B N 1
ATOM 2759 C CA . ASP B 1 99 ? 0.247 -35.781 -30.984 1 94.06 99 ASP B CA 1
ATOM 2760 C C . ASP B 1 99 ? -1.236 -35.438 -31.078 1 94.06 99 ASP B C 1
ATOM 2762 O O . ASP B 1 99 ? -1.834 -35.5 -32.156 1 94.06 99 ASP B O 1
ATOM 2766 N N . LYS B 1 100 ? -1.846 -34.969 -30.016 1 94.69 100 LYS B N 1
ATOM 2767 C CA . LYS B 1 100 ? -3.254 -34.594 -29.969 1 94.69 100 LYS B CA 1
ATOM 2768 C C . LYS B 1 100 ? -3.41 -33.094 -29.672 1 94.69 100 LYS B C 1
ATOM 2770 O O . LYS B 1 100 ? -3.584 -32.719 -28.516 1 94.69 100 LYS B O 1
ATOM 2775 N N . PRO B 1 101 ? -3.512 -32.312 -30.672 1 92.94 101 PRO B N 1
ATOM 2776 C CA . PRO B 1 101 ? -3.504 -30.859 -30.484 1 92.94 101 PRO B CA 1
ATOM 2777 C C . PRO B 1 101 ? -4.746 -30.359 -29.766 1 92.94 101 PRO B C 1
ATOM 2779 O O . PRO B 1 101 ? -4.746 -29.234 -29.234 1 92.94 101 PRO B O 1
ATOM 2782 N N . GLU B 1 102 ? -5.773 -31.141 -29.656 1 92.75 102 GLU B N 1
ATOM 2783 C CA . GLU B 1 102 ? -7.008 -30.75 -28.984 1 92.75 102 GLU B CA 1
ATOM 2784 C C . GLU B 1 102 ? -6.914 -30.969 -27.484 1 92.75 102 GLU B C 1
ATOM 2786 O O . GLU B 1 102 ? -7.82 -30.594 -26.734 1 92.75 102 GLU B O 1
ATOM 2791 N N . THR B 1 103 ? -5.793 -31.516 -27.062 1 95.12 103 THR B N 1
ATOM 2792 C CA . THR B 1 103 ? -5.602 -31.797 -25.641 1 95.12 103 THR B CA 1
ATOM 2793 C C . THR B 1 103 ? -4.926 -30.609 -24.938 1 95.12 103 THR B C 1
ATOM 2795 O O . THR B 1 103 ? -4.059 -29.953 -25.516 1 95.12 103 THR B O 1
ATOM 2798 N N . VAL B 1 104 ? -5.348 -30.312 -23.672 1 96.31 104 VAL B N 1
ATOM 2799 C CA . VAL B 1 104 ? -4.719 -29.281 -22.875 1 96.31 104 VAL B CA 1
ATOM 2800 C C . VAL B 1 104 ? -4.27 -29.859 -21.531 1 96.31 104 VAL B C 1
ATOM 2802 O O . VAL B 1 104 ? -4.828 -30.844 -21.062 1 96.31 104 VAL B O 1
ATOM 2805 N N . GLY B 1 105 ? -3.244 -29.297 -21.016 1 96.69 105 GLY B N 1
ATOM 2806 C CA . GLY B 1 105 ? -2.725 -29.719 -19.719 1 96.69 105 GLY B CA 1
ATOM 2807 C C . GLY B 1 105 ? -3.141 -28.797 -18.594 1 96.69 105 GLY B C 1
ATOM 2808 O O . GLY B 1 105 ? -2.904 -27.578 -18.641 1 96.69 105 GLY B O 1
ATOM 2809 N N . GLU B 1 106 ? -3.756 -29.391 -17.625 1 96.31 106 GLU B N 1
ATOM 2810 C CA . GLU B 1 106 ? -4.137 -28.688 -16.406 1 96.31 106 GLU B CA 1
ATOM 2811 C C . GLU B 1 106 ? -3.113 -28.922 -15.297 1 96.31 106 GLU B C 1
ATOM 2813 O O . GLU B 1 106 ? -2.65 -30.047 -15.094 1 96.31 106 GLU B O 1
ATOM 2818 N N . ILE B 1 107 ? -2.809 -27.844 -14.617 1 95.75 107 ILE B N 1
ATOM 2819 C CA . ILE B 1 107 ? -1.749 -27.906 -13.617 1 95.75 107 ILE B CA 1
ATOM 2820 C C . ILE B 1 107 ? -2.252 -27.328 -12.305 1 95.75 107 ILE B C 1
ATOM 2822 O O . ILE B 1 107 ? -3.031 -26.359 -12.297 1 95.75 107 ILE B O 1
ATOM 2826 N N . LEU B 1 108 ? -1.748 -27.938 -11.242 1 94.38 108 LEU B N 1
ATOM 2827 C CA . LEU B 1 108 ? -2.047 -27.406 -9.914 1 94.38 108 LEU B CA 1
ATOM 2828 C C . LEU B 1 108 ? -1.066 -26.312 -9.531 1 94.38 108 LEU B C 1
ATOM 2830 O O . LEU B 1 108 ? 0.149 -26.516 -9.562 1 94.38 108 LEU B O 1
ATOM 2834 N N . ARG B 1 109 ? -1.587 -25.188 -9.234 1 95.06 109 ARG B N 1
ATOM 2835 C CA . ARG B 1 109 ? -0.752 -24.094 -8.742 1 95.06 109 ARG B CA 1
ATOM 2836 C C . ARG B 1 109 ? -0.661 -24.109 -7.223 1 95.06 109 ARG B C 1
ATOM 2838 O O . ARG B 1 109 ? -1.68 -24.203 -6.535 1 95.06 109 ARG B O 1
ATOM 2845 N N . GLU B 1 110 ? 0.546 -24.156 -6.75 1 93.94 110 GLU B N 1
ATOM 2846 C CA . GLU B 1 110 ? 0.817 -24.062 -5.32 1 93.94 110 GLU B CA 1
ATOM 2847 C C . GLU B 1 110 ? 1.313 -22.688 -4.93 1 93.94 110 GLU B C 1
ATOM 2849 O O . GLU B 1 110 ? 2.377 -22.25 -5.379 1 93.94 110 GLU B O 1
ATOM 2854 N N . ASN B 1 111 ? 0.54 -22.062 -4.062 1 94.5 111 ASN B N 1
ATOM 2855 C CA . ASN B 1 111 ? 0.91 -20.719 -3.648 1 94.5 111 ASN B CA 1
ATOM 2856 C C . ASN B 1 111 ? 1.886 -20.734 -2.475 1 94.5 111 ASN B C 1
ATOM 2858 O O . ASN B 1 111 ? 1.678 -21.453 -1.502 1 94.5 111 ASN B O 1
ATOM 2862 N N . TRP B 1 112 ? 2.961 -20.031 -2.721 1 93.25 112 TRP B N 1
ATOM 2863 C CA . TRP B 1 112 ? 3.971 -19.906 -1.674 1 93.25 112 TRP B CA 1
ATOM 2864 C C . TRP B 1 112 ? 3.938 -18.531 -1.03 1 93.25 112 TRP B C 1
ATOM 2866 O O . TRP B 1 112 ? 3.879 -17.516 -1.728 1 93.25 112 TRP B O 1
ATOM 2876 N N . PHE B 1 113 ? 3.908 -18.547 0.313 1 93.44 113 PHE B N 1
ATOM 2877 C CA . PHE B 1 113 ? 3.91 -17.344 1.13 1 93.44 113 PHE B CA 1
ATOM 2878 C C . PHE B 1 113 ? 5.133 -17.312 2.041 1 93.44 113 PHE B C 1
ATOM 2880 O O . PHE B 1 113 ? 5.223 -18.078 2.998 1 93.44 113 PHE B O 1
ATOM 2887 N N . TYR B 1 114 ? 5.977 -16.344 1.694 1 90.06 114 TYR B N 1
ATOM 2888 C CA . TYR B 1 114 ? 7.18 -16.141 2.496 1 90.06 114 TYR B CA 1
ATOM 2889 C C . TYR B 1 114 ? 7.922 -17.453 2.691 1 90.06 114 TYR B C 1
ATOM 2891 O O . TYR B 1 114 ? 8.227 -17.844 3.824 1 90.06 114 TYR B O 1
ATOM 2899 N N . GLY B 1 115 ? 8.156 -18.203 1.61 1 88.94 115 GLY B N 1
ATOM 2900 C CA . GLY B 1 115 ? 9.047 -19.359 1.587 1 88.94 115 GLY B CA 1
ATOM 2901 C C . GLY B 1 115 ? 8.344 -20.656 1.944 1 88.94 115 GLY B C 1
ATOM 2902 O O . GLY B 1 115 ? 8.961 -21.719 1.947 1 88.94 115 GLY B O 1
ATOM 2903 N N . GLN B 1 116 ? 7.102 -20.609 2.215 1 92.56 116 GLN B N 1
ATOM 2904 C CA . GLN B 1 116 ? 6.363 -21.828 2.547 1 92.56 116 GLN B CA 1
ATOM 2905 C C . GLN B 1 116 ? 5.094 -21.938 1.706 1 92.56 116 GLN B C 1
ATOM 2907 O O . GLN B 1 116 ? 4.41 -20.938 1.464 1 92.56 116 GLN B O 1
ATOM 2912 N N . ALA B 1 117 ? 4.812 -23.172 1.318 1 93 117 ALA B N 1
ATOM 2913 C CA . ALA B 1 117 ? 3.582 -23.422 0.572 1 93 117 ALA B CA 1
ATOM 2914 C C . ALA B 1 117 ? 2.355 -23.266 1.468 1 93 117 ALA B C 1
ATOM 2916 O O . ALA B 1 117 ? 2.365 -23.688 2.623 1 93 117 ALA B O 1
ATOM 2917 N N . VAL B 1 118 ? 1.38 -22.594 0.97 1 92.94 118 VAL B N 1
ATOM 2918 C CA . VAL B 1 118 ? 0.128 -22.422 1.699 1 92.94 118 VAL B CA 1
ATOM 2919 C C . VAL B 1 118 ? -1.029 -23 0.887 1 92.94 118 VAL B C 1
ATOM 2921 O O . VAL B 1 118 ? -1.239 -22.609 -0.266 1 92.94 118 VAL B O 1
ATOM 2924 N N . THR B 1 119 ? -1.803 -23.891 1.487 1 89.25 119 THR B N 1
ATOM 2925 C CA . THR B 1 119 ? -2.877 -24.562 0.763 1 89.25 119 THR B CA 1
ATOM 2926 C C . THR B 1 119 ? -4.23 -24.266 1.397 1 89.25 119 THR B C 1
ATOM 2928 O O . THR B 1 119 ? -5.25 -24.828 1 1 89.25 119 THR B O 1
ATOM 2931 N N . VAL B 1 120 ? -4.234 -23.406 2.352 1 89.75 120 VAL B N 1
ATOM 2932 C CA . VAL B 1 120 ? -5.449 -23.047 3.078 1 89.75 120 VAL B CA 1
ATOM 2933 C C . VAL B 1 120 ? -5.727 -21.562 2.936 1 89.75 120 VAL B C 1
ATOM 2935 O O . VAL B 1 120 ? -5.016 -20.859 2.215 1 89.75 120 VAL B O 1
ATOM 2938 N N . GLY B 1 121 ? -6.883 -21.109 3.523 1 88.5 121 GLY B N 1
ATOM 2939 C CA . GLY B 1 121 ? -7.199 -19.703 3.502 1 88.5 121 GLY B CA 1
ATOM 2940 C C . GLY B 1 121 ? -7.676 -19.203 2.146 1 88.5 121 GLY B C 1
ATOM 2941 O O . GLY B 1 121 ? -7.648 -18.016 1.867 1 88.5 121 GLY B O 1
ATOM 2942 N N . GLY B 1 122 ? -7.969 -20.094 1.285 1 84.12 122 GLY B N 1
ATOM 2943 C CA . GLY B 1 122 ? -8.422 -19.766 -0.053 1 84.12 122 GLY B CA 1
ATOM 2944 C C . GLY B 1 122 ? -7.316 -19.812 -1.09 1 84.12 122 GLY B C 1
ATOM 2945 O O . GLY B 1 122 ? -7.539 -19.484 -2.258 1 84.12 122 GLY B O 1
ATOM 2946 N N . TRP B 1 123 ? -6.176 -19.984 -0.633 1 82.5 123 TRP B N 1
ATOM 2947 C CA . TRP B 1 123 ? -5.02 -19.984 -1.521 1 82.5 123 TRP B CA 1
ATOM 2948 C C . TRP B 1 123 ? -4.711 -21.406 -2.006 1 82.5 123 TRP B C 1
ATOM 2950 O O . TRP B 1 123 ? -3.76 -21.609 -2.76 1 82.5 123 TRP B O 1
ATOM 2960 N N . GLY B 1 124 ? -5.609 -22.312 -1.607 1 71.81 124 GLY B N 1
ATOM 2961 C CA . GLY B 1 124 ? -5.402 -23.703 -1.955 1 71.81 124 GLY B CA 1
ATOM 2962 C C . GLY B 1 124 ? -6.293 -24.188 -3.088 1 71.81 124 GLY B C 1
ATOM 2963 O O . GLY B 1 124 ? -7.242 -23.484 -3.465 1 71.81 124 GLY B O 1
ATOM 2964 N N . ASN B 1 125 ? -5.594 -24.812 -4.352 1 69.56 125 ASN B N 1
ATOM 2965 C CA . ASN B 1 125 ? -6.371 -25.641 -5.262 1 69.56 125 ASN B CA 1
ATOM 2966 C C . ASN B 1 125 ? -6.625 -24.938 -6.59 1 69.56 125 ASN B C 1
ATOM 2968 O O . ASN B 1 125 ? -7.656 -25.156 -7.23 1 69.56 125 ASN B O 1
ATOM 2972 N N . ASP B 1 126 ? -5.824 -24.094 -6.785 1 85.62 126 ASP B N 1
ATOM 2973 C CA . ASP B 1 126 ? -6.004 -23.453 -8.078 1 85.62 126 ASP B CA 1
ATOM 2974 C C . ASP B 1 126 ? -5.469 -24.328 -9.211 1 85.62 126 ASP B C 1
ATOM 2976 O O . ASP B 1 126 ? -4.277 -24.641 -9.242 1 85.62 126 ASP B O 1
ATOM 2980 N N . ARG B 1 127 ? -6.422 -24.812 -10.031 1 90.75 127 ARG B N 1
ATOM 2981 C CA . ARG B 1 127 ? -6.02 -25.547 -11.227 1 90.75 127 ARG B CA 1
ATOM 2982 C C . ARG B 1 127 ? -6.168 -24.672 -12.477 1 90.75 127 ARG B C 1
ATOM 2984 O O . ARG B 1 127 ? -7.203 -24.031 -12.672 1 90.75 127 ARG B O 1
ATOM 2991 N N . LEU B 1 128 ? -5.145 -24.672 -13.266 1 92.44 128 LEU B N 1
ATOM 2992 C CA . LEU B 1 128 ? -5.098 -23.797 -14.43 1 92.44 128 LEU B CA 1
ATOM 2993 C C . LEU B 1 128 ? -4.664 -24.562 -15.672 1 92.44 128 LEU B C 1
ATOM 2995 O O . LEU B 1 128 ? -3.846 -25.484 -15.578 1 92.44 128 LEU B O 1
ATOM 2999 N N . ILE B 1 129 ? -5.18 -24.109 -16.734 1 94.31 129 ILE B N 1
ATOM 3000 C CA . ILE B 1 129 ? -4.699 -24.641 -18.016 1 94.31 129 ILE B CA 1
ATOM 3001 C C . ILE B 1 129 ? -3.514 -23.812 -18.5 1 94.31 129 ILE B C 1
ATOM 3003 O O . ILE B 1 129 ? -3.65 -22.625 -18.766 1 94.31 129 ILE B O 1
ATOM 3007 N N . ARG B 1 130 ? -2.385 -24.5 -18.609 1 95.56 130 ARG B N 1
ATOM 3008 C CA . ARG B 1 130 ? -1.18 -23.75 -18.953 1 95.56 130 ARG B CA 1
ATOM 3009 C C . ARG B 1 130 ? -0.436 -24.438 -20.109 1 95.56 130 ARG B C 1
ATOM 3011 O O . ARG B 1 130 ? 0.509 -23.859 -20.656 1 95.56 130 ARG B O 1
ATOM 3018 N N . LEU B 1 131 ? -0.812 -25.656 -20.422 1 96.56 131 LEU B N 1
ATOM 3019 C CA . LEU B 1 131 ? -0.217 -26.391 -21.531 1 96.56 131 LEU B CA 1
ATOM 3020 C C . LEU B 1 131 ? -1.23 -26.594 -22.656 1 96.56 131 LEU B C 1
ATOM 3022 O O . LEU B 1 131 ? -2.273 -27.219 -22.453 1 96.56 131 LEU B O 1
ATOM 3026 N N . PHE B 1 132 ? -0.894 -26.062 -23.844 1 96 132 PHE B N 1
ATOM 3027 C CA . PHE B 1 132 ? -1.858 -26.109 -24.938 1 96 132 PHE B CA 1
ATOM 3028 C C . PHE B 1 132 ? -1.169 -25.906 -26.281 1 96 132 PHE B C 1
ATOM 3030 O O . PHE B 1 132 ? -0.015 -25.469 -26.328 1 96 132 PHE B O 1
ATOM 3037 N N . HIS B 1 133 ? -1.86 -26.328 -27.297 1 95.19 133 HIS B N 1
ATOM 3038 C CA . HIS B 1 133 ? -1.429 -26.062 -28.656 1 95.19 133 HIS B CA 1
ATOM 3039 C C . HIS B 1 133 ? -1.982 -24.734 -29.172 1 95.19 133 HIS B C 1
ATOM 3041 O O . HIS B 1 133 ? -3.199 -24.531 -29.188 1 95.19 133 HIS B O 1
ATOM 3047 N N . ARG B 1 134 ? -1.166 -23.812 -29.594 1 93.94 134 ARG B N 1
ATOM 3048 C CA . ARG B 1 134 ? -1.55 -22.422 -29.844 1 93.94 134 ARG B CA 1
ATOM 3049 C C . ARG B 1 134 ? -2.498 -22.328 -31.047 1 93.94 134 ARG B C 1
ATOM 3051 O O . ARG B 1 134 ? -3.186 -21.312 -31.219 1 93.94 134 ARG B O 1
ATOM 3058 N N . ARG B 1 135 ? -2.482 -23.266 -31.938 1 91.75 135 ARG B N 1
ATOM 3059 C CA . ARG B 1 135 ? -3.363 -23.219 -33.094 1 91.75 135 ARG B CA 1
ATOM 3060 C C . ARG B 1 135 ? -4.789 -23.594 -32.719 1 91.75 135 ARG B C 1
ATOM 3062 O O . ARG B 1 135 ? -5.734 -23.297 -33.469 1 91.75 135 ARG B O 1
ATOM 3069 N N . TYR B 1 136 ? -4.949 -24.266 -31.625 1 90.5 136 TYR B N 1
ATOM 3070 C CA . TYR B 1 136 ? -6.254 -24.781 -31.234 1 90.5 136 TYR B CA 1
ATOM 3071 C C . TYR B 1 136 ? -6.812 -24.016 -30.047 1 90.5 136 TYR B C 1
ATOM 3073 O O . TYR B 1 136 ? -8.031 -23.938 -29.859 1 90.5 136 TYR B O 1
ATOM 3081 N N . HIS B 1 137 ? -5.949 -23.516 -29.25 1 90.25 137 HIS B N 1
ATOM 3082 C CA . HIS B 1 137 ? -6.363 -22.844 -28.031 1 90.25 137 HIS B CA 1
ATOM 3083 C C . HIS B 1 137 ? -5.652 -21.5 -27.875 1 90.25 137 HIS B C 1
ATOM 3085 O O . HIS B 1 137 ? -4.523 -21.328 -28.344 1 90.25 137 HIS B O 1
ATOM 3091 N N . GLN B 1 138 ? -6.367 -20.516 -27.25 1 84.56 138 GLN B N 1
ATOM 3092 C CA . GLN B 1 138 ? -5.809 -19.203 -26.984 1 84.56 138 GLN B CA 1
ATOM 3093 C C . GLN B 1 138 ? -6.344 -18.641 -25.672 1 84.56 138 GLN B C 1
ATOM 3095 O O . GLN B 1 138 ? -7.348 -19.125 -25.141 1 84.56 138 GLN B O 1
ATOM 3100 N N . PHE B 1 139 ? -5.645 -17.656 -25.172 1 86.31 139 PHE B N 1
ATOM 3101 C CA . PHE B 1 139 ? -6.133 -16.953 -24 1 86.31 139 PHE B CA 1
ATOM 3102 C C . PHE B 1 139 ? -7.332 -16.078 -24.344 1 86.31 139 PHE B C 1
ATOM 3104 O O . PHE B 1 139 ? -7.402 -15.531 -25.438 1 86.31 139 PHE B O 1
ATOM 3111 N N . SER B 1 140 ? -8.18 -16.078 -23.281 1 80.12 140 SER B N 1
ATOM 3112 C CA . SER B 1 140 ? -9.305 -15.156 -23.438 1 80.12 140 SER B CA 1
ATOM 3113 C C . SER B 1 140 ? -8.859 -13.703 -23.328 1 80.12 140 SER B C 1
ATOM 3115 O O . SER B 1 140 ? -7.84 -13.406 -22.703 1 80.12 140 SER B O 1
ATOM 3117 N N . ASN B 1 141 ? -9.516 -12.875 -24.047 1 67.31 141 ASN B N 1
ATOM 3118 C CA . ASN B 1 141 ? -9.18 -11.461 -24.062 1 67.31 141 ASN B CA 1
ATOM 3119 C C . ASN B 1 141 ? -9.742 -10.734 -22.844 1 67.31 141 ASN B C 1
ATOM 3121 O O . ASN B 1 141 ? -9.719 -9.508 -22.781 1 67.31 141 ASN B O 1
ATOM 3125 N N . ARG B 1 142 ? -10.18 -11.461 -21.938 1 59.62 142 ARG B N 1
ATOM 3126 C CA . ARG B 1 142 ? -10.789 -10.789 -20.797 1 59.62 142 ARG B CA 1
ATOM 3127 C C . ARG B 1 142 ? -9.727 -10.125 -19.922 1 59.62 142 ARG B C 1
ATOM 3129 O O . ARG B 1 142 ? -8.586 -10.594 -19.859 1 59.62 142 ARG B O 1
ATOM 3136 N N . CYS B 1 143 ? -10.086 -9.008 -19.297 1 52.44 143 CYS B N 1
ATOM 3137 C CA . CYS B 1 143 ? -9.227 -8.078 -18.578 1 52.44 143 CYS B CA 1
ATOM 3138 C C . CYS B 1 143 ? -8.664 -8.711 -17.312 1 52.44 143 CYS B C 1
ATOM 3140 O O . CYS B 1 143 ? -7.535 -8.414 -16.922 1 52.44 143 CYS B O 1
ATOM 3142 N N . VAL B 1 144 ? -9.703 -9.383 -16.547 1 51.72 144 VAL B N 1
ATOM 3143 C CA . VAL B 1 144 ? -9.375 -9.898 -15.219 1 51.72 144 VAL B CA 1
ATOM 3144 C C . VAL B 1 144 ? -9.57 -11.414 -15.195 1 51.72 144 VAL B C 1
ATOM 3146 O O . VAL B 1 144 ? -10.508 -11.938 -15.797 1 51.72 144 VAL B O 1
ATOM 3149 N N . HIS B 1 145 ? -8.609 -12.32 -15.094 1 56.97 145 HIS B N 1
ATOM 3150 C CA . HIS B 1 145 ? -8.461 -13.766 -14.953 1 56.97 145 HIS B CA 1
ATOM 3151 C C . HIS B 1 145 ? -8.219 -14.422 -16.297 1 56.97 145 HIS B C 1
ATOM 3153 O O . HIS B 1 145 ? -9.156 -14.875 -16.953 1 56.97 145 HIS B O 1
ATOM 3159 N N . GLU B 1 146 ? -7.066 -14.328 -16.703 1 62.25 146 GLU B N 1
ATOM 3160 C CA . GLU B 1 146 ? -6.672 -14.906 -17.984 1 62.25 146 GLU B CA 1
ATOM 3161 C C . GLU B 1 146 ? -6.777 -16.438 -17.953 1 62.25 146 GLU B C 1
ATOM 3163 O O . GLU B 1 146 ? -6.277 -17.078 -17.031 1 62.25 146 GLU B O 1
ATOM 3168 N N . SER B 1 147 ? -7.812 -16.891 -18.703 1 73.25 147 SER B N 1
ATOM 3169 C CA . SER B 1 147 ? -7.945 -18.344 -18.844 1 73.25 147 SER B CA 1
ATOM 3170 C C . SER B 1 147 ? -7.863 -18.766 -20.297 1 73.25 147 SER B C 1
ATOM 3172 O O . SER B 1 147 ? -8.188 -17.984 -21.203 1 73.25 147 SER B O 1
ATOM 3174 N N . VAL B 1 148 ? -7.258 -19.891 -20.484 1 81.94 148 VAL B N 1
ATOM 3175 C CA . VAL B 1 148 ? -7.262 -20.484 -21.812 1 81.94 148 VAL B CA 1
ATOM 3176 C C . VAL B 1 148 ? -8.672 -20.938 -22.172 1 81.94 148 VAL B C 1
ATOM 3178 O O . VAL B 1 148 ? -9.312 -21.672 -21.406 1 81.94 148 VAL B O 1
ATOM 3181 N N . VAL B 1 149 ? -9.188 -20.5 -23.312 1 78.12 149 VAL B N 1
ATOM 3182 C CA . VAL B 1 149 ? -10.531 -20.828 -23.766 1 78.12 149 VAL B CA 1
ATOM 3183 C C . VAL B 1 149 ? -10.57 -22.266 -24.25 1 78.12 149 VAL B C 1
ATOM 3185 O O . VAL B 1 149 ? -9.758 -22.672 -25.078 1 78.12 149 VAL B O 1
ATOM 3188 N N . ILE B 1 150 ? -11.461 -23 -23.672 1 79 150 ILE B N 1
ATOM 3189 C CA . ILE B 1 150 ? -11.578 -24.406 -24.062 1 79 150 ILE B CA 1
ATOM 3190 C C . ILE B 1 150 ? -12.938 -24.641 -24.719 1 79 150 ILE B C 1
ATOM 3192 O O . ILE B 1 150 ? -13.938 -24.031 -24.328 1 79 150 ILE B O 1
ATOM 3196 N N . ASP B 1 151 ? -12.859 -25.344 -25.781 1 78.75 151 ASP B N 1
ATOM 3197 C CA . ASP B 1 151 ? -14.102 -25.703 -26.453 1 78.75 151 ASP B CA 1
ATOM 3198 C C . ASP B 1 151 ? -14.602 -27.062 -25.969 1 78.75 151 ASP B C 1
ATOM 3200 O O . ASP B 1 151 ? -13.922 -27.75 -25.203 1 78.75 151 ASP B O 1
ATOM 3204 N N . LYS B 1 152 ? -15.852 -27.422 -26.359 1 79.62 152 LYS B N 1
ATOM 3205 C CA . LYS B 1 152 ? -16.516 -28.656 -25.938 1 79.62 152 LYS B CA 1
ATOM 3206 C C . LYS B 1 152 ? -15.719 -29.891 -26.344 1 79.62 152 LYS B C 1
ATOM 3208 O O . LYS B 1 152 ? -15.773 -30.922 -25.672 1 79.62 152 LYS B O 1
ATOM 3213 N N . ASN B 1 153 ? -14.867 -29.797 -27.344 1 84.25 153 ASN B N 1
ATOM 3214 C CA . ASN B 1 153 ? -14.141 -30.953 -27.844 1 84.25 153 ASN B CA 1
ATOM 3215 C C . ASN B 1 153 ? -12.734 -31.047 -27.25 1 84.25 153 ASN B C 1
ATOM 3217 O O . ASN B 1 153 ? -11.977 -31.953 -27.578 1 84.25 153 ASN B O 1
ATOM 3221 N N . THR B 1 154 ? -12.5 -30.141 -26.344 1 89.38 154 THR B N 1
ATOM 3222 C CA . THR B 1 154 ? -11.156 -30.109 -25.766 1 89.38 154 THR B CA 1
ATOM 3223 C C . THR B 1 154 ? -11.008 -31.172 -24.688 1 89.38 154 THR B C 1
ATOM 3225 O O . THR B 1 154 ? -11.891 -31.359 -23.859 1 89.38 154 THR B O 1
ATOM 3228 N N . HIS B 1 155 ? -9.938 -32 -24.766 1 93.56 155 HIS B N 1
ATOM 3229 C CA . HIS B 1 155 ? -9.586 -33 -23.75 1 93.56 155 HIS B CA 1
ATOM 3230 C C . HIS B 1 155 ? -8.633 -32.406 -22.719 1 93.56 155 HIS B C 1
ATOM 3232 O O . HIS B 1 155 ? -7.539 -31.953 -23.062 1 93.56 155 HIS B O 1
ATOM 3238 N N . VAL B 1 156 ? -9.078 -32.438 -21.453 1 95.25 156 VAL B N 1
ATOM 3239 C CA . VAL B 1 156 ? -8.25 -31.891 -20.391 1 95.25 156 VAL B CA 1
ATOM 3240 C C . VAL B 1 156 ? -7.516 -33 -19.656 1 95.25 156 VAL B C 1
ATOM 3242 O O . VAL B 1 156 ? -8.133 -33.969 -19.188 1 95.25 156 VAL B O 1
ATOM 3245 N N . ILE B 1 157 ? -6.219 -32.875 -19.547 1 96.19 157 ILE B N 1
ATOM 3246 C CA . ILE B 1 157 ? -5.398 -33.844 -18.797 1 96.19 157 ILE B CA 1
ATOM 3247 C C . ILE B 1 157 ? -4.766 -33.125 -17.594 1 96.19 157 ILE B C 1
ATOM 3249 O O . ILE B 1 157 ? -4.094 -32.125 -17.75 1 96.19 157 ILE B O 1
ATOM 3253 N N . ALA B 1 158 ? -4.969 -33.75 -16.484 1 96.12 158 ALA B N 1
ATOM 3254 C CA . ALA B 1 158 ? -4.324 -33.219 -15.281 1 96.12 158 ALA B CA 1
ATOM 3255 C C . ALA B 1 158 ? -2.891 -33.719 -15.164 1 96.12 158 ALA B C 1
ATOM 3257 O O . ALA B 1 158 ? -2.652 -34.938 -15.141 1 96.12 158 ALA B O 1
ATOM 3258 N N . LEU B 1 159 ? -2.004 -32.812 -15.094 1 96.88 159 LEU B N 1
ATOM 3259 C CA . LEU B 1 159 ? -0.601 -33.188 -14.938 1 96.88 159 LEU B CA 1
ATOM 3260 C C . LEU B 1 159 ? -0.249 -33.344 -13.461 1 96.88 159 LEU B C 1
ATOM 3262 O O . LEU B 1 159 ? -0.841 -32.719 -12.594 1 96.88 159 LEU B O 1
ATOM 3266 N N . SER B 1 160 ? 0.69 -34.25 -13.25 1 96.44 160 SER B N 1
ATOM 3267 C CA . SER B 1 160 ? 1.188 -34.438 -11.891 1 96.44 160 SER B CA 1
ATOM 3268 C C . SER B 1 160 ? 2.24 -33.375 -11.539 1 96.44 160 SER B C 1
ATOM 3270 O O . SER B 1 160 ? 3.012 -32.938 -12.398 1 96.44 160 SER B O 1
ATOM 3272 N N . GLY B 1 161 ? 2.238 -33 -10.289 1 95.62 161 GLY B N 1
ATOM 3273 C CA . GLY B 1 161 ? 3.176 -31.984 -9.836 1 95.62 161 GLY B CA 1
ATOM 3274 C C . GLY B 1 161 ? 2.523 -30.625 -9.594 1 95.62 161 GLY B C 1
ATOM 3275 O O . GLY B 1 161 ? 1.298 -30.531 -9.523 1 95.62 161 GLY B O 1
ATOM 3276 N N . ARG B 1 162 ? 3.461 -29.656 -9.383 1 95.19 162 ARG B N 1
ATOM 3277 C CA . ARG B 1 162 ? 2.932 -28.359 -8.977 1 95.19 162 ARG B CA 1
ATOM 3278 C C . ARG B 1 162 ? 3.67 -27.234 -9.68 1 95.19 162 ARG B C 1
ATOM 3280 O O . ARG B 1 162 ? 4.863 -27.344 -9.961 1 95.19 162 ARG B O 1
ATOM 3287 N N . LEU B 1 163 ? 2.918 -26.266 -10.023 1 96.19 163 LEU B N 1
ATOM 3288 C CA . LEU B 1 163 ? 3.443 -24.953 -10.375 1 96.19 163 LEU B CA 1
ATOM 3289 C C . LEU B 1 163 ? 3.549 -24.062 -9.141 1 96.19 163 LEU B C 1
ATOM 3291 O O . LEU B 1 163 ? 2.531 -23.625 -8.609 1 96.19 163 LEU B O 1
ATOM 3295 N N . GLN B 1 164 ? 4.777 -23.844 -8.703 1 95.56 164 GLN B N 1
ATOM 3296 C CA . GLN B 1 164 ? 4.992 -23.109 -7.465 1 95.56 164 GLN B CA 1
ATOM 3297 C C . GLN B 1 164 ? 4.977 -21.594 -7.719 1 95.56 164 GLN B C 1
ATOM 3299 O O . GLN B 1 164 ? 5.891 -21.062 -8.344 1 95.56 164 GLN B O 1
ATOM 3304 N N . HIS B 1 165 ? 3.943 -21 -7.258 1 95.69 165 HIS B N 1
ATOM 3305 C CA . HIS B 1 165 ? 3.746 -19.562 -7.43 1 95.69 165 HIS B CA 1
ATOM 3306 C C . HIS B 1 165 ? 4.227 -18.797 -6.203 1 95.69 165 HIS B C 1
ATOM 3308 O O . HIS B 1 165 ? 3.676 -18.953 -5.113 1 95.69 165 HIS B O 1
ATOM 3314 N N . GLN B 1 166 ? 5.27 -18.016 -6.406 1 93.62 166 GLN B N 1
ATOM 3315 C CA . GLN B 1 166 ? 5.742 -17.156 -5.32 1 93.62 166 GLN B CA 1
ATOM 3316 C C . GLN B 1 166 ? 4.82 -15.953 -5.129 1 93.62 166 GLN B C 1
ATOM 3318 O O . GLN B 1 166 ? 5.176 -14.828 -5.492 1 93.62 166 GLN B O 1
ATOM 3323 N N . ALA B 1 167 ? 3.775 -16.234 -4.426 1 90.25 167 ALA B N 1
ATOM 3324 C CA . ALA B 1 167 ? 2.701 -15.25 -4.316 1 90.25 167 ALA B CA 1
ATOM 3325 C C . ALA B 1 167 ? 3.152 -14.031 -3.514 1 90.25 167 ALA B C 1
ATOM 3327 O O . ALA B 1 167 ? 2.859 -12.898 -3.883 1 90.25 167 ALA B O 1
ATOM 3328 N N . VAL B 1 168 ? 3.805 -14.289 -2.4 1 91.19 168 VAL B N 1
ATOM 3329 C CA . VAL B 1 168 ? 4.281 -13.195 -1.555 1 91.19 168 VAL B CA 1
ATOM 3330 C C . VAL B 1 168 ? 5.707 -13.477 -1.098 1 91.19 168 VAL B C 1
ATOM 3332 O O . VAL B 1 168 ? 5.969 -14.492 -0.438 1 91.19 168 VAL B O 1
ATOM 3335 N N . THR B 1 169 ? 6.59 -12.562 -1.5 1 89.62 169 THR B N 1
ATOM 3336 C CA . THR B 1 169 ? 7.984 -12.727 -1.116 1 89.62 169 THR B CA 1
ATOM 3337 C C . THR B 1 169 ? 8.375 -11.711 -0.043 1 89.62 169 THR B C 1
ATOM 3339 O O . THR B 1 169 ? 9.398 -11.867 0.626 1 89.62 169 THR B O 1
ATOM 3342 N N . ASP B 1 170 ? 7.578 -10.672 0.085 1 90.44 170 ASP B N 1
ATOM 3343 C CA . ASP B 1 170 ? 7.758 -9.688 1.145 1 90.44 170 ASP B CA 1
ATOM 3344 C C . ASP B 1 170 ? 6.449 -8.961 1.448 1 90.44 170 ASP B C 1
ATOM 3346 O O . ASP B 1 170 ? 5.527 -8.969 0.629 1 90.44 170 ASP B O 1
ATOM 3350 N N . LEU B 1 171 ? 6.391 -8.383 2.562 1 93.12 171 LEU B N 1
ATOM 3351 C CA . LEU B 1 171 ? 5.141 -7.801 3.041 1 93.12 171 LEU B CA 1
ATOM 3352 C C . LEU B 1 171 ? 4.801 -6.535 2.262 1 93.12 171 LEU B C 1
ATOM 3354 O O . LEU B 1 171 ? 3.625 -6.195 2.104 1 93.12 171 LEU B O 1
ATOM 3358 N N . ALA B 1 172 ? 5.797 -5.809 1.757 1 92.75 172 ALA B N 1
ATOM 3359 C CA . ALA B 1 172 ? 5.547 -4.652 0.9 1 92.75 172 ALA B CA 1
ATOM 3360 C C . ALA B 1 172 ? 4.773 -5.059 -0.354 1 92.75 172 ALA B C 1
ATOM 3362 O O . ALA B 1 172 ? 3.865 -4.348 -0.787 1 92.75 172 ALA B O 1
ATOM 3363 N N . GLN B 1 173 ? 5.141 -6.145 -0.864 1 89.44 173 GLN B N 1
ATOM 3364 C CA . GLN B 1 173 ? 4.453 -6.676 -2.035 1 89.44 173 GLN B CA 1
ATOM 3365 C C . GLN B 1 173 ? 2.986 -6.965 -1.729 1 89.44 173 GLN B C 1
ATOM 3367 O O . GLN B 1 173 ? 2.111 -6.711 -2.559 1 89.44 173 GLN B O 1
ATOM 3372 N N . LEU B 1 174 ? 2.76 -7.496 -0.6 1 93.25 174 LEU B N 1
ATOM 3373 C CA . LEU B 1 174 ? 1.397 -7.82 -0.193 1 93.25 174 LEU B CA 1
ATOM 3374 C C . LEU B 1 174 ? 0.548 -6.559 -0.089 1 93.25 174 LEU B C 1
ATOM 3376 O O . LEU B 1 174 ? -0.579 -6.52 -0.589 1 93.25 174 LEU B O 1
ATOM 3380 N N . ILE B 1 175 ? 1.032 -5.539 0.518 1 95.81 175 ILE B N 1
ATOM 3381 C CA . ILE B 1 175 ? 0.316 -4.281 0.691 1 95.81 175 ILE B CA 1
ATOM 3382 C C . ILE B 1 175 ? 0.059 -3.641 -0.671 1 95.81 175 ILE B C 1
ATOM 3384 O O . ILE B 1 175 ? -1.043 -3.156 -0.938 1 95.81 175 ILE B O 1
ATOM 3388 N N . THR B 1 176 ? 1.045 -3.701 -1.497 1 91.94 176 THR B N 1
ATOM 3389 C CA . THR B 1 176 ? 0.891 -3.168 -2.846 1 91.94 176 THR B CA 1
ATOM 3390 C C . THR B 1 176 ? -0.2 -3.922 -3.604 1 91.94 176 THR B C 1
ATOM 3392 O O . THR B 1 176 ? -0.943 -3.326 -4.387 1 91.94 176 THR B O 1
ATOM 3395 N N . LYS B 1 177 ? -0.238 -5.184 -3.383 1 91.38 177 LYS B N 1
ATOM 3396 C CA . LYS B 1 177 ? -1.269 -6.008 -4.012 1 91.38 177 LYS B CA 1
ATOM 3397 C C . LYS B 1 177 ? -2.662 -5.574 -3.566 1 91.38 177 LYS B C 1
ATOM 3399 O O . LYS B 1 177 ? -3.604 -5.582 -4.363 1 91.38 177 LYS B O 1
ATOM 3404 N N . ILE B 1 178 ? -2.812 -5.25 -2.293 1 95 178 ILE B N 1
ATOM 3405 C CA . ILE B 1 178 ? -4.094 -4.766 -1.797 1 95 178 ILE B CA 1
ATOM 3406 C C . ILE B 1 178 ? -4.539 -3.551 -2.611 1 95 178 ILE B C 1
ATOM 3408 O O . ILE B 1 178 ? -5.684 -3.48 -3.059 1 95 178 ILE B O 1
ATOM 3412 N N . ASP B 1 179 ? -3.625 -2.629 -2.785 1 95 179 ASP B N 1
ATOM 3413 C CA . ASP B 1 179 ? -3.932 -1.398 -3.508 1 95 179 ASP B CA 1
ATOM 3414 C C . ASP B 1 179 ? -4.32 -1.693 -4.957 1 95 179 ASP B C 1
ATOM 3416 O O . ASP B 1 179 ? -5.379 -1.271 -5.418 1 95 179 ASP B O 1
ATOM 3420 N N . ARG B 1 180 ? -3.539 -2.467 -5.629 1 88.25 180 ARG B N 1
ATOM 3421 C CA . ARG B 1 180 ? -3.727 -2.742 -7.047 1 88.25 180 ARG B CA 1
ATOM 3422 C C . ARG B 1 180 ? -5.027 -3.498 -7.293 1 88.25 180 ARG B C 1
ATOM 3424 O O . ARG B 1 180 ? -5.855 -3.076 -8.102 1 88.25 180 ARG B O 1
ATOM 3431 N N . TYR B 1 181 ? -5.219 -4.562 -6.57 1 87.94 181 TYR B N 1
ATOM 3432 C CA . TYR B 1 181 ? -6.359 -5.43 -6.824 1 87.94 181 TYR B CA 1
ATOM 3433 C C . TYR B 1 181 ? -7.656 -4.777 -6.363 1 87.94 181 TYR B C 1
ATOM 3435 O O . TYR B 1 181 ? -8.695 -4.922 -7.008 1 87.94 181 TYR B O 1
ATOM 3443 N N . SER B 1 182 ? -7.609 -4.082 -5.242 1 93.75 182 SER B N 1
ATOM 3444 C CA . SER B 1 182 ? -8.82 -3.391 -4.805 1 93.75 182 SER B CA 1
ATOM 3445 C C . SER B 1 182 ? -9.219 -2.299 -5.789 1 93.75 182 SER B C 1
ATOM 3447 O O . SER B 1 182 ? -10.406 -2.072 -6.031 1 93.75 182 SER B O 1
ATOM 3449 N N . ALA B 1 183 ? -8.25 -1.609 -6.379 1 91.62 183 ALA B N 1
ATOM 3450 C CA . ALA B 1 183 ? -8.531 -0.565 -7.359 1 91.62 183 ALA B CA 1
ATOM 3451 C C . ALA B 1 183 ? -9.156 -1.155 -8.625 1 91.62 183 ALA B C 1
ATOM 3453 O O . ALA B 1 183 ? -10.133 -0.615 -9.156 1 91.62 183 ALA B O 1
ATOM 3454 N N . LEU B 1 184 ? -8.609 -2.227 -9.086 1 84.62 184 LEU B N 1
ATOM 3455 C CA . LEU B 1 184 ? -9.133 -2.902 -10.266 1 84.62 184 LEU B CA 1
ATOM 3456 C C . LEU B 1 184 ? -10.539 -3.426 -10.023 1 84.62 184 LEU B C 1
ATOM 3458 O O . LEU B 1 184 ? -11.43 -3.23 -10.852 1 84.62 184 LEU B O 1
ATOM 3462 N N . SER B 1 185 ? -10.734 -4.027 -8.898 1 90.62 185 SER B N 1
ATOM 3463 C CA . SER B 1 185 ? -12.023 -4.629 -8.57 1 90.62 185 SER B CA 1
ATOM 3464 C C . SER B 1 185 ? -13.086 -3.561 -8.328 1 90.62 185 SER B C 1
ATOM 3466 O O . SER B 1 185 ? -14.273 -3.793 -8.57 1 90.62 185 SER B O 1
ATOM 3468 N N . ALA B 1 186 ? -12.633 -2.426 -7.852 1 93.44 186 ALA B N 1
ATOM 3469 C CA . ALA B 1 186 ? -13.555 -1.34 -7.539 1 93.44 186 ALA B CA 1
ATOM 3470 C C . ALA B 1 186 ? -14.312 -0.887 -8.789 1 93.44 186 ALA B C 1
ATOM 3472 O O . ALA B 1 186 ? -15.414 -0.335 -8.688 1 93.44 186 ALA B O 1
ATOM 3473 N N . GLN B 1 187 ? -13.766 -1.135 -9.961 1 87.94 187 GLN B N 1
ATOM 3474 C CA . GLN B 1 187 ? -14.336 -0.679 -11.227 1 87.94 187 GLN B CA 1
ATOM 3475 C C . GLN B 1 187 ? -15.516 -1.552 -11.641 1 87.94 187 GLN B C 1
ATOM 3477 O O . GLN B 1 187 ? -16.344 -1.142 -12.461 1 87.94 187 GLN B O 1
ATOM 3482 N N . ILE B 1 188 ? -15.648 -2.686 -11.117 1 87.69 188 ILE B N 1
ATOM 3483 C CA . ILE B 1 188 ? -16.625 -3.621 -11.648 1 87.69 188 ILE B CA 1
ATOM 3484 C C . ILE B 1 188 ? -17.625 -3.996 -10.555 1 87.69 188 ILE B C 1
ATOM 3486 O O . ILE B 1 188 ? -18.609 -4.688 -10.812 1 87.69 188 ILE B O 1
ATOM 3490 N N . VAL B 1 189 ? -17.406 -3.615 -9.289 1 92.62 189 VAL B N 1
ATOM 3491 C CA . VAL B 1 189 ? -18.312 -3.975 -8.211 1 92.62 189 VAL B CA 1
ATOM 3492 C C . VAL B 1 189 ? -19.359 -2.871 -8.031 1 92.62 189 VAL B C 1
ATOM 3494 O O . VAL B 1 189 ? -19.078 -1.697 -8.281 1 92.62 189 VAL B O 1
ATOM 3497 N N . PRO B 1 190 ? -20.531 -3.244 -7.602 1 94 190 PRO B N 1
ATOM 3498 C CA . PRO B 1 190 ? -21.562 -2.234 -7.352 1 94 190 PRO B CA 1
ATOM 3499 C C . PRO B 1 190 ? -21.312 -1.439 -6.07 1 94 190 PRO B C 1
ATOM 3501 O O . PRO B 1 190 ? -20.594 -1.903 -5.184 1 94 190 PRO B O 1
ATOM 3504 N N . LYS B 1 191 ? -22.016 -0.187 -6.051 1 94.69 191 LYS B N 1
ATOM 3505 C CA . LYS B 1 191 ? -21.969 0.595 -4.816 1 94.69 191 LYS B CA 1
ATOM 3506 C C . LYS B 1 191 ? -22.797 -0.071 -3.717 1 94.69 191 LYS B C 1
ATOM 3508 O O . LYS B 1 191 ? -23.859 -0.615 -3.98 1 94.69 191 LYS B O 1
ATOM 3513 N N . LYS B 1 192 ? -22.234 -0.053 -2.559 1 96.06 192 LYS B N 1
ATOM 3514 C CA . LYS B 1 192 ? -22.906 -0.618 -1.396 1 96.06 192 LYS B CA 1
ATOM 3515 C C . LYS B 1 192 ? -22.938 0.378 -0.239 1 96.06 192 LYS B C 1
ATOM 3517 O O . LYS B 1 192 ? -22.047 1.231 -0.126 1 96.06 192 LYS B O 1
ATOM 3522 N N . PRO B 1 193 ? -24.062 0.254 0.588 1 96.06 193 PRO B N 1
ATOM 3523 C CA . PRO B 1 193 ? -24.031 1.068 1.806 1 96.06 193 PRO B CA 1
ATOM 3524 C C . PRO B 1 193 ? -22.875 0.699 2.729 1 96.06 193 PRO B C 1
ATOM 3526 O O . PRO B 1 193 ? -22.406 -0.446 2.721 1 96.06 193 PRO B O 1
ATOM 3529 N N . PHE B 1 194 ? -22.453 1.667 3.451 1 96.19 194 PHE B N 1
ATOM 3530 C CA . PHE B 1 194 ? -21.234 1.523 4.238 1 96.19 194 PHE B CA 1
ATOM 3531 C C . PHE B 1 194 ? -21.359 0.368 5.223 1 96.19 194 PHE B C 1
ATOM 3533 O O . PHE B 1 194 ? -20.406 -0.381 5.434 1 96.19 194 PHE B O 1
ATOM 3540 N N . PHE B 1 195 ? -22.5 0.216 5.797 1 96.31 195 PHE B N 1
ATOM 3541 C CA . PHE B 1 195 ? -22.672 -0.848 6.781 1 96.31 195 PHE B CA 1
ATOM 3542 C C . PHE B 1 195 ? -22.5 -2.217 6.133 1 96.31 195 PHE B C 1
ATOM 3544 O O . PHE B 1 195 ? -21.969 -3.141 6.75 1 96.31 195 PHE B O 1
ATOM 3551 N N . ILE B 1 196 ? -22.828 -2.4 4.887 1 97.81 196 ILE B N 1
ATOM 3552 C CA . ILE B 1 196 ? -22.672 -3.656 4.164 1 97.81 196 ILE B CA 1
ATOM 3553 C C . ILE B 1 196 ? -21.188 -3.889 3.859 1 97.81 196 ILE B C 1
ATOM 3555 O O . ILE B 1 196 ? -20.719 -5.023 3.9 1 97.81 196 ILE B O 1
ATOM 3559 N N . ILE B 1 197 ? -20.469 -2.797 3.578 1 97.88 197 ILE B N 1
ATOM 3560 C CA . ILE B 1 197 ? -19.047 -2.891 3.316 1 97.88 197 ILE B CA 1
ATOM 3561 C C . ILE B 1 197 ? -18.328 -3.443 4.547 1 97.88 197 ILE B C 1
ATOM 3563 O O . ILE B 1 197 ? -17.484 -4.34 4.434 1 97.88 197 ILE B O 1
ATOM 3567 N N . VAL B 1 198 ? -18.75 -2.943 5.711 1 97.69 198 VAL B N 1
ATOM 3568 C CA . VAL B 1 198 ? -18.141 -3.379 6.965 1 97.69 198 VAL B CA 1
ATOM 3569 C C . VAL B 1 198 ? -18.438 -4.855 7.199 1 97.69 198 VAL B C 1
ATOM 3571 O O . VAL B 1 198 ? -17.531 -5.633 7.523 1 97.69 198 VAL B O 1
ATOM 3574 N N . LEU B 1 199 ? -19.609 -5.277 6.953 1 98.12 199 LEU B N 1
ATOM 3575 C CA . LEU B 1 199 ? -20.016 -6.668 7.148 1 98.12 199 LEU B CA 1
ATOM 3576 C C . LEU B 1 199 ? -19.266 -7.586 6.188 1 98.12 199 LEU B C 1
ATOM 3578 O O . LEU B 1 199 ? -18.797 -8.664 6.582 1 98.12 199 LEU B O 1
ATOM 3582 N N . LYS B 1 200 ? -19.172 -7.215 4.949 1 98 200 LYS B N 1
ATOM 3583 C CA . LYS B 1 200 ? -18.469 -8.016 3.947 1 98 200 LYS B CA 1
ATOM 3584 C C . LYS B 1 200 ? -16.984 -8.141 4.285 1 98 200 LYS B C 1
ATOM 3586 O O . LYS B 1 200 ? -16.375 -9.18 4.027 1 98 200 LYS B O 1
ATOM 3591 N N . THR B 1 201 ? -16.453 -7.039 4.836 1 97.81 201 THR B N 1
ATOM 3592 C CA . THR B 1 201 ? -15.047 -7.043 5.246 1 97.81 201 THR B CA 1
ATOM 3593 C C . THR B 1 201 ? -14.812 -8.07 6.344 1 97.81 201 THR B C 1
ATOM 3595 O O . THR B 1 201 ? -13.906 -8.906 6.238 1 97.81 201 THR B O 1
ATOM 3598 N N . PHE B 1 202 ? -15.688 -8.062 7.375 1 97.81 202 PHE B N 1
ATOM 3599 C CA . PHE B 1 202 ? -15.555 -9 8.477 1 97.81 202 PHE B CA 1
ATOM 3600 C C . PHE B 1 202 ? -15.789 -10.43 8 1 97.81 202 PHE B C 1
ATOM 3602 O O . PHE B 1 202 ? -15.094 -11.352 8.43 1 97.81 202 PHE B O 1
ATOM 3609 N N . TYR B 1 203 ? -16.672 -10.609 7.148 1 97.94 203 TYR B N 1
ATOM 3610 C CA . TYR B 1 203 ? -16.953 -11.938 6.602 1 97.94 203 TYR B CA 1
ATOM 3611 C C . TYR B 1 203 ? -15.758 -12.469 5.816 1 97.94 203 TYR B C 1
ATOM 3613 O O . TYR B 1 203 ? -15.453 -13.664 5.863 1 97.94 203 TYR B O 1
ATOM 3621 N N . ALA B 1 204 ? -15.172 -11.617 5.047 1 97.69 204 ALA B N 1
ATOM 3622 C CA . ALA B 1 204 ? -14 -12.023 4.27 1 97.69 204 ALA B CA 1
ATOM 3623 C C . ALA B 1 204 ? -12.906 -12.57 5.176 1 97.69 204 ALA B C 1
ATOM 3625 O O . ALA B 1 204 ? -12.273 -13.586 4.859 1 97.69 204 ALA B O 1
ATOM 3626 N N . PHE B 1 205 ? -12.758 -11.875 6.293 1 97.88 205 PHE B N 1
ATOM 3627 C CA . PHE B 1 205 ? -11.766 -12.359 7.246 1 97.88 205 PHE B CA 1
ATOM 3628 C C . PHE B 1 205 ? -12.188 -13.711 7.816 1 97.88 205 PHE B C 1
ATOM 3630 O O . PHE B 1 205 ? -11.398 -14.656 7.816 1 97.88 205 PHE B O 1
ATOM 3637 N N . ILE B 1 206 ? -13.391 -13.781 8.266 1 97.81 206 ILE B N 1
ATOM 3638 C CA . ILE B 1 206 ? -13.898 -14.984 8.914 1 97.81 206 ILE B CA 1
ATOM 3639 C C . ILE B 1 206 ? -13.867 -16.156 7.934 1 97.81 206 ILE B C 1
ATOM 3641 O O . ILE B 1 206 ? -13.461 -17.266 8.297 1 97.81 206 ILE B O 1
ATOM 3645 N N . ARG B 1 207 ? -14.227 -15.953 6.746 1 97.25 207 ARG B N 1
ATOM 3646 C CA . ARG B 1 207 ? -14.227 -16.984 5.719 1 97.25 207 ARG B CA 1
ATOM 3647 C C . ARG B 1 207 ? -12.82 -17.516 5.469 1 97.25 207 ARG B C 1
ATOM 3649 O O . ARG B 1 207 ? -12.586 -18.719 5.488 1 97.25 207 ARG B O 1
ATOM 3656 N N . SER B 1 208 ? -11.891 -16.609 5.297 1 96.06 208 SER B N 1
ATOM 3657 C CA . SER B 1 208 ? -10.516 -17 4.996 1 96.06 208 SER B CA 1
ATOM 3658 C C . SER B 1 208 ? -9.859 -17.688 6.188 1 96.06 208 SER B C 1
ATOM 3660 O O . SER B 1 208 ? -9.242 -18.75 6.035 1 96.06 208 SER B O 1
ATOM 3662 N N . TYR B 1 209 ? -10.109 -17.188 7.355 1 96.88 209 TYR B N 1
ATOM 3663 C CA . TYR B 1 209 ? -9.367 -17.656 8.523 1 96.88 209 TYR B CA 1
ATOM 3664 C C . TYR B 1 209 ? -10.016 -18.906 9.109 1 96.88 209 TYR B C 1
ATOM 3666 O O . TYR B 1 209 ? -9.32 -19.844 9.523 1 96.88 209 TYR B O 1
ATOM 3674 N N . PHE B 1 210 ? -11.32 -18.922 9.164 1 96.12 210 PHE B N 1
ATOM 3675 C CA . PHE B 1 210 ? -11.984 -20.016 9.852 1 96.12 210 PHE B CA 1
ATOM 3676 C C . PHE B 1 210 ? -12.57 -21.016 8.852 1 96.12 210 PHE B C 1
ATOM 3678 O O . PHE B 1 210 ? -12.227 -22.188 8.867 1 96.12 210 PHE B O 1
ATOM 3685 N N . PHE B 1 211 ? -13.32 -20.594 7.867 1 95.38 211 PHE B N 1
ATOM 3686 C CA . PHE B 1 211 ? -14.023 -21.5 6.977 1 95.38 211 PHE B CA 1
ATOM 3687 C C . PHE B 1 211 ? -13.062 -22.172 6 1 95.38 211 PHE B C 1
ATOM 3689 O O . PHE B 1 211 ? -13.227 -23.328 5.648 1 95.38 211 PHE B O 1
ATOM 3696 N N . GLN B 1 212 ? -12.062 -21.469 5.637 1 94.38 212 GLN B N 1
ATOM 3697 C CA . GLN B 1 212 ? -11.094 -22 4.691 1 94.38 212 GLN B CA 1
ATOM 3698 C C . GLN B 1 212 ? -9.82 -22.453 5.406 1 94.38 212 GLN B C 1
ATOM 3700 O O . GLN B 1 212 ? -8.773 -22.594 4.781 1 94.38 212 GLN B O 1
ATOM 3705 N N . CYS B 1 213 ? -9.914 -22.453 6.711 1 94.5 213 CYS B N 1
ATOM 3706 C CA . CYS B 1 213 ? -8.938 -23.094 7.59 1 94.5 213 CYS B CA 1
ATOM 3707 C C . CYS B 1 213 ? -7.602 -22.359 7.531 1 94.5 213 CYS B C 1
ATOM 3709 O O . CYS B 1 213 ? -6.543 -22.984 7.605 1 94.5 213 CYS B O 1
ATOM 3711 N N . GLY B 1 214 ? -7.645 -21.094 7.352 1 94.19 214 GLY B N 1
ATOM 3712 C CA . GLY B 1 214 ? -6.422 -20.312 7.332 1 94.19 214 GLY B CA 1
ATOM 3713 C C . GLY B 1 214 ? -5.637 -20.406 8.625 1 94.19 214 GLY B C 1
ATOM 3714 O O . GLY B 1 214 ? -4.41 -20.281 8.625 1 94.19 214 GLY B O 1
ATOM 3715 N N . PHE B 1 215 ? -6.406 -20.703 9.727 1 95.5 215 PHE B N 1
ATOM 3716 C CA . PHE B 1 215 ? -5.762 -20.766 11.031 1 95.5 215 PHE B CA 1
ATOM 3717 C C . PHE B 1 215 ? -4.742 -21.891 11.086 1 95.5 215 PHE B C 1
ATOM 3719 O O . PHE B 1 215 ? -3.846 -21.891 11.93 1 95.5 215 PHE B O 1
ATOM 3726 N N . LEU B 1 216 ? -4.715 -22.797 10.188 1 94.38 216 LEU B N 1
ATOM 3727 C CA . LEU B 1 216 ? -3.795 -23.922 10.164 1 94.38 216 LEU B CA 1
ATOM 3728 C C . LEU B 1 216 ? -2.432 -23.516 9.625 1 94.38 216 LEU B C 1
ATOM 3730 O O . LEU B 1 216 ? -1.446 -24.234 9.781 1 94.38 216 LEU B O 1
ATOM 3734 N N . ALA B 1 217 ? -2.338 -22.359 9.016 1 93.75 217 ALA B N 1
ATOM 3735 C CA . ALA B 1 217 ? -1.085 -21.906 8.414 1 93.75 217 ALA B CA 1
ATOM 3736 C C . ALA B 1 217 ? -0.385 -20.891 9.312 1 93.75 217 ALA B C 1
ATOM 3738 O O . ALA B 1 217 ? 0.417 -20.078 8.836 1 93.75 217 ALA B O 1
ATOM 3739 N N . GLY B 1 218 ? -0.784 -20.812 10.586 1 93.38 218 GLY B N 1
ATOM 3740 C CA . GLY B 1 218 ? -0.113 -19.938 11.531 1 93.38 218 GLY B CA 1
ATOM 3741 C C . GLY B 1 218 ? -0.243 -18.469 11.172 1 93.38 218 GLY B C 1
ATOM 3742 O O . GLY B 1 218 ? -1.335 -18 10.852 1 93.38 218 GLY B O 1
ATOM 3743 N N . TRP B 1 219 ? 0.945 -17.797 11.281 1 94.69 219 TRP B N 1
ATOM 3744 C CA . TRP B 1 219 ? 0.91 -16.359 11.039 1 94.69 219 TRP B CA 1
ATOM 3745 C C . TRP B 1 219 ? 0.649 -16.062 9.562 1 94.69 219 TRP B C 1
ATOM 3747 O O . TRP B 1 219 ? 0.064 -15.023 9.227 1 94.69 219 TRP B O 1
ATOM 3757 N N . ARG B 1 220 ? 0.992 -16.984 8.727 1 94.94 220 ARG B N 1
ATOM 3758 C CA . ARG B 1 220 ? 0.745 -16.797 7.305 1 94.94 220 ARG B CA 1
ATOM 3759 C C . ARG B 1 220 ? -0.75 -16.781 7 1 94.94 220 ARG B C 1
ATOM 3761 O O . ARG B 1 220 ? -1.231 -15.953 6.23 1 94.94 220 ARG B O 1
ATOM 3768 N N . GLY B 1 221 ? -1.438 -17.75 7.66 1 95.19 221 GLY B N 1
ATOM 3769 C CA . GLY B 1 221 ? -2.879 -17.828 7.469 1 95.19 221 GLY B CA 1
ATOM 3770 C C . GLY B 1 221 ? -3.611 -16.594 7.969 1 95.19 221 GLY B C 1
ATOM 3771 O O . GLY B 1 221 ? -4.562 -16.141 7.332 1 95.19 221 GLY B O 1
ATOM 3772 N N . PHE B 1 222 ? -3.189 -16.109 9.094 1 97.25 222 PHE B N 1
ATOM 3773 C CA . PHE B 1 222 ? -3.787 -14.883 9.625 1 97.25 222 PHE B CA 1
ATOM 3774 C C . PHE B 1 222 ? -3.531 -13.703 8.695 1 97.25 222 PHE B C 1
ATOM 3776 O O . PHE B 1 222 ? -4.43 -12.898 8.445 1 97.25 222 PHE B O 1
ATOM 3783 N N . THR B 1 223 ? -2.346 -13.594 8.195 1 96.81 223 THR B N 1
ATOM 3784 C CA . THR B 1 223 ? -1.973 -12.516 7.297 1 96.81 223 THR B CA 1
ATOM 3785 C C . THR B 1 223 ? -2.787 -12.578 6.008 1 96.81 223 THR B C 1
ATOM 3787 O O . THR B 1 223 ? -3.199 -11.539 5.477 1 96.81 223 THR B O 1
ATOM 3790 N N . ILE B 1 224 ? -3.02 -13.742 5.578 1 95.69 224 ILE B N 1
ATOM 3791 C CA . ILE B 1 224 ? -3.848 -13.922 4.391 1 95.69 224 ILE B CA 1
ATOM 3792 C C . ILE B 1 224 ? -5.262 -13.422 4.664 1 95.69 224 ILE B C 1
ATOM 3794 O O . ILE B 1 224 ? -5.863 -12.742 3.824 1 95.69 224 ILE B O 1
ATOM 3798 N N . ALA B 1 225 ? -5.758 -13.766 5.797 1 97.31 225 ALA B N 1
ATOM 3799 C CA . ALA B 1 225 ? -7.094 -13.297 6.172 1 97.31 225 ALA B CA 1
ATOM 3800 C C . ALA B 1 225 ? -7.145 -11.773 6.25 1 97.31 225 ALA B C 1
ATOM 3802 O O . ALA B 1 225 ? -8.117 -11.156 5.824 1 97.31 225 ALA B O 1
ATOM 3803 N N . VAL B 1 226 ? -6.141 -11.148 6.805 1 97.62 226 VAL B N 1
ATOM 3804 C CA . VAL B 1 226 ? -6.027 -9.695 6.863 1 97.62 226 VAL B CA 1
ATOM 3805 C C . VAL B 1 226 ? -6.012 -9.117 5.453 1 97.62 226 VAL B C 1
ATOM 3807 O O . VAL B 1 226 ? -6.688 -8.125 5.176 1 97.62 226 VAL B O 1
ATOM 3810 N N . TYR B 1 227 ? -5.262 -9.766 4.605 1 96.69 227 TYR B N 1
ATOM 3811 C CA . TYR B 1 227 ? -5.176 -9.352 3.207 1 96.69 227 TYR B CA 1
ATOM 3812 C C . TYR B 1 227 ? -6.547 -9.383 2.543 1 96.69 227 TYR B C 1
ATOM 3814 O O . TYR B 1 227 ? -6.941 -8.422 1.878 1 96.69 227 TYR B O 1
ATOM 3822 N N . GLU B 1 228 ? -7.219 -10.461 2.748 1 96.62 228 GLU B N 1
ATOM 3823 C CA . GLU B 1 228 ? -8.539 -10.617 2.139 1 96.62 228 GLU B CA 1
ATOM 3824 C C . GLU B 1 228 ? -9.516 -9.562 2.654 1 96.62 228 GLU B C 1
ATOM 3826 O O . GLU B 1 228 ? -10.289 -9 1.881 1 96.62 228 GLU B O 1
ATOM 3831 N N . ALA B 1 229 ? -9.508 -9.352 3.916 1 98.06 229 ALA B N 1
ATOM 3832 C CA . ALA B 1 229 ? -10.383 -8.359 4.527 1 98.06 229 ALA B CA 1
ATOM 3833 C C . ALA B 1 229 ? -10.094 -6.965 3.971 1 98.06 229 ALA B C 1
ATOM 3835 O O . ALA B 1 229 ? -11.023 -6.23 3.613 1 98.06 229 ALA B O 1
ATOM 3836 N N . ASN B 1 230 ? -8.867 -6.578 3.883 1 98.19 230 ASN B N 1
ATOM 3837 C CA . ASN B 1 230 ? -8.492 -5.27 3.357 1 98.19 230 ASN B CA 1
ATOM 3838 C C . ASN B 1 230 ? -8.867 -5.129 1.887 1 98.19 230 ASN B C 1
ATOM 3840 O O . ASN B 1 230 ? -9.32 -4.062 1.457 1 98.19 230 ASN B O 1
ATOM 3844 N N . ASN B 1 231 ? -8.633 -6.172 1.166 1 96.94 231 ASN B N 1
ATOM 3845 C CA . ASN B 1 231 ? -9.023 -6.141 -0.24 1 96.94 231 ASN B CA 1
ATOM 3846 C C . ASN B 1 231 ? -10.508 -5.848 -0.401 1 96.94 231 ASN B C 1
ATOM 3848 O O . ASN B 1 231 ? -10.898 -5.016 -1.22 1 96.94 231 ASN B O 1
ATOM 3852 N N . VAL B 1 232 ? -11.266 -6.543 0.367 1 97.62 232 VAL B N 1
ATOM 3853 C CA . VAL B 1 232 ? -12.719 -6.363 0.302 1 97.62 232 VAL B CA 1
ATOM 3854 C C . VAL B 1 232 ? -13.086 -4.957 0.77 1 97.62 232 VAL B C 1
ATOM 3856 O O . VAL B 1 232 ? -13.883 -4.273 0.129 1 97.62 232 VAL B O 1
ATOM 3859 N N . TYR B 1 233 ? -12.547 -4.512 1.832 1 98.19 233 TYR B N 1
ATOM 3860 C CA . TYR B 1 233 ? -12.859 -3.199 2.387 1 98.19 233 TYR B CA 1
ATOM 3861 C C . TYR B 1 233 ? -12.547 -2.096 1.383 1 98.19 233 TYR B C 1
ATOM 3863 O O . TYR B 1 233 ? -13.422 -1.287 1.053 1 98.19 233 TYR B O 1
ATOM 3871 N N . PHE B 1 234 ? -11.375 -2.086 0.862 1 97.81 234 PHE B N 1
ATOM 3872 C CA . PHE B 1 234 ? -10.93 -0.984 0.018 1 97.81 234 PHE B CA 1
ATOM 3873 C C . PHE B 1 234 ? -11.57 -1.062 -1.36 1 97.81 234 PHE B C 1
ATOM 3875 O O . PHE B 1 234 ? -11.852 -0.033 -1.981 1 97.81 234 PHE B O 1
ATOM 3882 N N . LYS B 1 235 ? -11.836 -2.279 -1.812 1 96.75 235 LYS B N 1
ATOM 3883 C CA . LYS B 1 235 ? -12.516 -2.418 -3.094 1 96.75 235 LYS B CA 1
ATOM 3884 C C . LYS B 1 235 ? -13.891 -1.761 -3.055 1 96.75 235 LYS B C 1
ATOM 3886 O O . LYS B 1 235 ? -14.227 -0.946 -3.92 1 96.75 235 LYS B O 1
ATOM 3891 N N . TYR B 1 236 ? -14.633 -2.059 -2.047 1 96.88 236 TYR B N 1
ATOM 3892 C CA . TYR B 1 236 ? -15.992 -1.547 -1.965 1 96.88 236 TYR B CA 1
ATOM 3893 C C . TYR B 1 236 ? -16 -0.084 -1.537 1 96.88 236 TYR B C 1
ATOM 3895 O O . TYR B 1 236 ? -16.859 0.689 -1.963 1 96.88 236 TYR B O 1
ATOM 3903 N N . LEU B 1 237 ? -15.086 0.313 -0.683 1 96.56 237 LEU B N 1
ATOM 3904 C CA . LEU B 1 237 ? -15.008 1.717 -0.29 1 96.56 237 LEU B CA 1
ATOM 3905 C C . LEU B 1 237 ? -14.688 2.6 -1.49 1 96.56 237 LEU B C 1
ATOM 3907 O O . LEU B 1 237 ? -15.305 3.65 -1.677 1 96.56 237 LEU B O 1
ATOM 3911 N N . ARG B 1 238 ? -13.719 2.193 -2.252 1 95.62 238 ARG B N 1
ATOM 3912 C CA . ARG B 1 238 ? -13.375 2.908 -3.477 1 95.62 238 ARG B CA 1
ATOM 3913 C C . ARG B 1 238 ? -14.586 3.061 -4.383 1 95.62 238 ARG B C 1
ATOM 3915 O O . ARG B 1 238 ? -14.82 4.133 -4.941 1 95.62 238 ARG B O 1
ATOM 3922 N N . ALA B 1 239 ? -15.25 1.957 -4.543 1 94.69 239 ALA B N 1
ATOM 3923 C CA . ALA B 1 239 ? -16.453 1.986 -5.387 1 94.69 239 ALA B CA 1
ATOM 3924 C C . ALA B 1 239 ? -17.469 2.979 -4.848 1 94.69 239 ALA B C 1
ATOM 3926 O O . ALA B 1 239 ? -18.141 3.662 -5.617 1 94.69 239 ALA B O 1
ATOM 3927 N N . LYS B 1 240 ? -17.578 3.061 -3.559 1 93.06 240 LYS B N 1
ATOM 3928 C CA . LYS B 1 240 ? -18.562 3.928 -2.918 1 93.06 240 LYS B CA 1
ATOM 3929 C C . LYS B 1 240 ? -18.188 5.398 -3.066 1 93.06 240 LYS B C 1
ATOM 3931 O O . LYS B 1 240 ? -19.047 6.242 -3.332 1 93.06 240 LYS B O 1
ATOM 3936 N N . ILE B 1 241 ? -16.922 5.773 -2.842 1 89.31 241 ILE B N 1
ATOM 3937 C CA . ILE B 1 241 ? -16.484 7.164 -2.789 1 89.31 241 ILE B CA 1
ATOM 3938 C C . ILE B 1 241 ? -16.312 7.703 -4.207 1 89.31 241 ILE B C 1
ATOM 3940 O O . ILE B 1 241 ? -16.453 8.906 -4.441 1 89.31 241 ILE B O 1
ATOM 3944 N N . LYS B 1 242 ? -15.602 6.938 -5.266 1 75.19 242 LYS B N 1
ATOM 3945 C CA . LYS B 1 242 ? -15.43 7.383 -6.645 1 75.19 242 LYS B CA 1
ATOM 3946 C C . LYS B 1 242 ? -16.688 8.062 -7.168 1 75.19 242 LYS B C 1
ATOM 3948 O O . LYS B 1 242 ? -16.641 8.82 -8.141 1 75.19 242 LYS B O 1
ATOM 3953 N N . SER B 1 243 ? -17.859 8.203 -6.324 1 49.69 243 SER B N 1
ATOM 3954 C CA . SER B 1 243 ? -18.953 8.969 -6.895 1 49.69 243 SER B CA 1
ATOM 3955 C C . SER B 1 243 ? -18.672 10.461 -6.852 1 49.69 243 SER B C 1
ATOM 3957 O O . SER B 1 243 ? -18.031 10.953 -5.922 1 49.69 243 SER B O 1
#

Sequence (486 aa):
MCLSAVIIVKNAEHTLEKTLQSLSLFKEILIYDTGSTDKSKTIALTFANVRWIDGYFDQFGTTKNRAVATARYDWIFSLDADESVDAQLAQSMLTFPFDKPETVGEILRENWFYGQAVTVGGWGNDRLIRLFHRRYHQFSNRCVHESVVIDKNTHVIALSGRLQHQAVTDLAQLITKIDRYSALSAQIVPKKPFFIIVLKTFYAFIRSYFFQCGFLAGWRGFTIAVYEANNVYFKYLRAKIKSMCLSAVIIVKNAEHTLEKTLQSLSLFKEILIYDTGSTDKSKTIALTFANVRWIDGYFDQFGTTKNRAVATARYDWIFSLDADESVDAQLAQSMLTFPFDKPETVGEILRENWFYGQAVTVGGWGNDRLIRLFHRRYHQFSNRCVHESVVIDKNTHVIALSGRLQHQAVTDLAQLITKIDRYSALSAQIVPKKPFFIIVLKTFYAFIRSYFFQCGFLAGWRGFTIAVYEANNVYFKYLRAKIKS

InterPro domains:
  IPR001173 Glycosyltransferase 2-like [PF00535] (4-112)
  IPR029044 Nucleotide-diphospho-sugar transferases [G3DSA:3.90.550.10] (2-236)
  IPR029044 Nucleotide-diphospho-sugar transferases [SSF53448] (3-145)

pLDDT: mean 92.42, std 8.04, range [49.31, 98.25]

Organism: Dichelobacter nodosus (strain VCS1703A) (NCBI:txid246195)

Solvent-accessible surface area (backbone atoms only — not comparable to full-atom values): 24979 Å² total; per-residue (Å²): 117,77,38,21,36,39,26,60,39,61,58,35,55,89,35,34,63,60,22,53,62,45,44,67,85,39,67,33,33,39,36,32,26,46,69,57,83,58,57,36,62,65,58,48,68,74,38,89,40,49,46,84,41,88,53,68,74,78,42,58,11,55,36,51,44,56,47,55,71,69,45,90,36,60,32,35,36,54,47,50,42,46,31,27,48,38,71,52,24,56,54,37,59,71,70,52,67,84,87,43,57,57,38,33,33,29,38,36,41,40,30,22,52,68,91,37,81,40,65,42,33,74,48,36,83,44,71,42,66,37,32,37,22,58,91,72,34,48,52,32,75,44,74,83,69,68,39,58,53,74,59,94,79,47,42,80,40,78,46,50,50,35,38,41,28,58,72,30,82,46,70,64,58,49,53,51,45,37,49,53,51,14,56,60,48,19,75,76,48,75,71,57,59,66,71,56,43,53,52,53,18,54,45,37,25,47,41,17,26,59,76,36,42,3,61,78,52,49,72,60,15,48,50,49,13,52,48,44,16,50,26,47,35,48,13,40,48,48,31,45,58,78,105,120,77,40,21,35,38,27,59,38,60,58,34,54,90,33,35,63,59,22,52,62,44,45,66,87,38,67,32,33,38,37,33,28,44,70,55,84,58,57,33,63,66,59,49,68,74,38,88,40,48,47,82,40,89,54,67,75,81,41,59,11,56,35,50,43,54,47,55,70,68,44,90,36,60,32,35,37,55,49,50,40,45,30,27,47,37,72,52,25,56,56,37,58,70,70,51,69,83,88,41,57,56,40,33,33,29,37,36,40,41,30,21,50,68,90,37,79,40,64,41,34,74,48,39,76,46,69,43,65,34,31,36,23,59,92,72,36,50,53,33,75,43,78,78,73,70,41,59,54,74,58,95,80,48,43,79,40,77,46,49,52,36,36,39,28,58,72,31,81,46,70,62,57,48,52,50,45,37,50,53,53,14,56,60,47,19,74,75,49,74,71,58,58,67,71,56,42,54,51,52,17,53,46,36,24,47,41,19,26,60,76,35,42,2,61,78,51,49,72,60,14,48,49,48,12,52,48,45,17,49,26,47,35,48,14,40,46,47,31,45,57,79,104

Secondary structure (DSSP, 8-state):
--EEEEEEESS-TTTHHHHHHTTTT-SEEEEEES---STHHHHHHTSTTEEEEE---S-HHHHHHHHHHT-SSSEEEEEETTEEE-HHHHHHHHTS-TT-TTEEEEEEEEEEETTEEE-STT-S-EEEEEEEETTT--B---SS---B---TTPEEEEEEEEEEEEEESSHHHHHHHHHHHHHHHHTTSPP--HHHHHHHHHHHHHIIIIIT-GGGGHHHHHHHHHHHHHHHHHHHHHHHHT-/--EEEEEEESS-TTTHHHHHHTTTT-SEEEEEES---STHHHHHHTSTTEEEEE---S-HHHHHHHHHHT-SSSEEEEEETTEEE-HHHHHHHHTS-TT-TTEEEEEEEEEEETTEE--STT-S-EEEEEEEETTT--B---SSS--B---TTPEEEEEEEEEEEEEESSHHHHHHHHHHHHHHHHTTSPP--HHHHHHHHHHHHHIIIIIT-GGGGHHHHHHHHHHHHHHHHHHHHHHHHT-

Nearest PDB structures (foldseek):
  2z87-assembly2_A  TM=7.008E-01  e=2.752E-08  Escherichia coli
  5nqa-assembly1_A  TM=6.814E-01  e=1.678E-07  Homo sapiens
  5hea-assembly1_A  TM=5.936E-01  e=4.257E-08  Streptococcus parasanguinis FW213
  5nqa-assembly2_B  TM=6.273E-01  e=5.151E-07  Homo sapiens
  6h4m-assembly3_P  TM=4.282E-01  e=7.515E-06  Staphylococcus aureus subsp. aureus N315